Protein AF-A0A3N5RI96-F1 (afdb_monomer_lite)

Radius of gyration: 22.6 Å; chains: 1; bounding box: 67×61×50 Å

Secondary structure (DSSP, 8-state):
---PPP---TTTSSEEEEE--TTSSHHHHHHHHHHHHHTT--TTTEEEEEE--SSSSSSGGGTT-TTB--BTTTBSSSEE-STTHHHHHHHHHHHHHHHHHHHHHHTT-SSHHHHHHTS-GGGPPPEEEEEES-HHHHHHH-HHHHHHHHHHHHHHHHHHGGGTEEEEEEES--STTTS-HHHHHH--EEEEE-BSSHHHHHHHHSSSTTBT--STTEEEEEETTEEEEEEPPP--HHHHHHHHHHHHTT-S-TTTT-SSS--HHHHHHHHHHHSTTEE-HHHHHHHHGGGT--HHHHHHHHHHTTT-EEEETTEEEEEEPPBTTBPEEEEEE-GGGPPPP----------------PPP-PPP---HHHHHHHHHHHHHHHHHHHHHHHTTTT-

Structure (mmCIF, N/CA/C/O backbone):
data_AF-A0A3N5RI96-F1
#
_entry.id   AF-A0A3N5RI96-F1
#
loop_
_atom_site.group_PDB
_atom_site.id
_atom_site.type_symbol
_atom_site.label_atom_id
_atom_site.label_alt_id
_atom_site.label_comp_id
_atom_site.label_asym_id
_atom_site.label_entity_id
_atom_site.label_seq_id
_atom_site.pdbx_PDB_ins_code
_atom_site.Cartn_x
_atom_site.Cartn_y
_atom_site.Cartn_z
_atom_site.occupancy
_atom_site.B_iso_or_equiv
_atom_site.auth_seq_id
_atom_site.auth_comp_id
_atom_site.auth_asym_id
_atom_site.auth_atom_id
_atom_site.pdbx_PDB_model_num
ATOM 1 N N . MET A 1 1 ? -18.961 15.157 -16.547 1.00 39.84 1 MET A N 1
ATOM 2 C CA . MET A 1 1 ? -18.155 13.965 -16.195 1.00 39.84 1 MET A CA 1
ATOM 3 C C . MET A 1 1 ? -18.450 13.692 -14.735 1.00 39.84 1 MET A C 1
ATOM 5 O O . MET A 1 1 ? -17.791 14.256 -13.874 1.00 39.84 1 MET A O 1
ATOM 9 N N . ASN A 1 2 ? -19.489 12.903 -14.476 1.00 47.72 2 ASN A N 1
ATOM 10 C CA . ASN A 1 2 ? -19.982 12.643 -13.127 1.00 47.72 2 ASN A CA 1
ATOM 11 C C . ASN A 1 2 ? -19.219 11.439 -12.583 1.00 47.72 2 ASN A C 1
ATOM 13 O O . ASN A 1 2 ? -19.599 10.305 -12.841 1.00 47.72 2 ASN A O 1
ATOM 17 N N . ALA A 1 3 ? -18.101 11.659 -11.898 1.00 59.47 3 ALA A N 1
ATOM 18 C CA . ALA A 1 3 ? -17.427 10.574 -11.195 1.00 59.47 3 ALA A CA 1
ATOM 19 C C . ALA A 1 3 ? -17.630 10.780 -9.697 1.00 59.47 3 ALA A C 1
ATOM 21 O O . ALA A 1 3 ? -17.015 11.662 -9.094 1.00 59.47 3 ALA A O 1
ATOM 22 N N . ARG A 1 4 ? -18.508 9.966 -9.095 1.00 73.62 4 ARG A N 1
ATOM 23 C CA . ARG A 1 4 ? -18.581 9.845 -7.635 1.00 73.62 4 ARG A CA 1
ATOM 24 C C . ARG A 1 4 ? -17.176 9.474 -7.133 1.00 73.62 4 ARG A C 1
ATOM 26 O O . ARG A 1 4 ? -16.595 8.523 -7.660 1.00 73.62 4 ARG A O 1
ATOM 33 N N . PRO A 1 5 ? -16.601 10.203 -6.161 1.00 79.62 5 PRO A N 1
ATOM 34 C CA . PRO A 1 5 ? -15.268 9.894 -5.664 1.00 79.62 5 PRO A CA 1
ATOM 35 C C . PRO A 1 5 ? -15.257 8.498 -5.042 1.00 79.62 5 PRO A C 1
ATOM 37 O O . PRO A 1 5 ? -16.070 8.178 -4.172 1.00 79.62 5 PRO A O 1
ATOM 40 N N . ILE A 1 6 ? -14.322 7.666 -5.491 1.00 82.88 6 ILE A N 1
ATOM 41 C CA . ILE A 1 6 ? -14.140 6.313 -4.975 1.00 82.88 6 ILE A CA 1
ATOM 42 C C . ILE A 1 6 ? -13.084 6.375 -3.881 1.00 82.88 6 ILE A C 1
ATOM 44 O O . ILE A 1 6 ? -11.931 6.721 -4.125 1.00 82.88 6 ILE A O 1
ATOM 48 N N . PHE A 1 7 ? -13.483 6.020 -2.663 1.00 83.19 7 PHE A N 1
ATOM 49 C CA . PHE A 1 7 ? -12.563 5.855 -1.545 1.00 83.19 7 PHE A CA 1
ATOM 50 C C . PHE A 1 7 ? -12.367 4.367 -1.275 1.00 83.19 7 PHE A C 1
ATOM 52 O O . PHE A 1 7 ? -13.332 3.600 -1.220 1.00 83.19 7 PHE A O 1
ATOM 59 N N . ARG A 1 8 ? -11.113 3.961 -1.078 1.00 84.69 8 ARG A N 1
ATOM 60 C CA . ARG A 1 8 ? -10.748 2.612 -0.644 1.00 84.69 8 ARG A CA 1
ATOM 61 C C . ARG A 1 8 ? -9.781 2.711 0.526 1.00 84.69 8 ARG A C 1
ATOM 63 O O . ARG A 1 8 ? -8.899 3.566 0.550 1.00 84.69 8 ARG A O 1
ATOM 70 N N . SER A 1 9 ? -9.980 1.855 1.523 1.00 83.06 9 SER A N 1
ATOM 71 C CA . SER A 1 9 ? -9.017 1.700 2.609 1.00 83.06 9 SER A CA 1
ATOM 72 C C . SER A 1 9 ? -7.900 0.785 2.133 1.00 83.06 9 SER A C 1
ATOM 74 O O . SER A 1 9 ? -8.180 -0.275 1.589 1.00 83.06 9 SER A O 1
ATOM 76 N N . ILE A 1 10 ? -6.641 1.111 2.422 1.00 84.38 10 ILE A N 1
ATOM 77 C CA . ILE A 1 10 ? -5.535 0.178 2.151 1.00 84.38 10 ILE A CA 1
ATOM 78 C C . ILE A 1 10 ? -5.731 -1.163 2.869 1.00 84.38 10 ILE A C 1
ATOM 80 O O . ILE A 1 10 ? -5.256 -2.187 2.394 1.00 84.38 10 ILE A O 1
ATOM 84 N N . ARG A 1 11 ? -6.496 -1.188 3.967 1.00 79.06 11 ARG A N 1
ATOM 85 C CA . ARG A 1 11 ? -6.796 -2.415 4.710 1.00 79.06 11 ARG A CA 1
ATOM 86 C C . ARG A 1 11 ? -7.736 -3.374 3.972 1.00 79.06 11 ARG A C 1
ATOM 88 O O . ARG A 1 11 ? -7.735 -4.554 4.311 1.00 79.06 11 ARG A O 1
ATOM 95 N N . SER A 1 12 ? -8.551 -2.902 3.018 1.00 71.12 12 SER A N 1
ATOM 96 C CA . SER A 1 12 ? -9.526 -3.762 2.321 1.00 71.12 12 SER A CA 1
ATOM 97 C C . SER A 1 12 ? -8.850 -4.741 1.357 1.00 71.12 12 SER A C 1
ATOM 99 O O . SER A 1 12 ? -9.295 -5.877 1.224 1.00 71.12 12 SER A O 1
ATOM 101 N N . GLY A 1 13 ? -7.726 -4.342 0.762 1.00 74.69 13 GLY A N 1
ATOM 102 C CA . GLY A 1 13 ? -6.793 -5.233 0.079 1.00 74.69 13 GLY A CA 1
ATOM 103 C C . GLY A 1 13 ? -5.393 -4.960 0.612 1.00 74.69 13 GLY A C 1
ATOM 104 O O . GLY A 1 13 ? -4.748 -4.076 0.088 1.00 74.69 13 GLY A O 1
ATOM 105 N N . PRO A 1 14 ? -4.914 -5.622 1.674 1.00 80.75 14 PRO A N 1
ATOM 106 C CA . PRO A 1 14 ? -3.729 -5.194 2.431 1.00 80.75 14 PRO A CA 1
ATOM 107 C C . PRO A 1 14 ? -2.438 -5.087 1.608 1.00 80.75 14 PRO A C 1
ATOM 109 O O . PRO A 1 14 ? -1.488 -4.449 2.070 1.00 80.75 14 PRO A O 1
ATOM 112 N N . HIS A 1 15 ? -2.387 -5.683 0.416 1.00 95.44 15 HIS A N 1
ATOM 113 C CA . HIS A 1 15 ? -1.219 -5.682 -0.451 1.00 95.44 15 HIS A CA 1
ATOM 114 C C . HIS A 1 15 ? -1.617 -5.254 -1.870 1.00 95.44 15 HIS A C 1
ATOM 116 O O . HIS A 1 15 ? -2.403 -5.919 -2.547 1.00 95.44 15 HIS A O 1
ATOM 122 N N . TRP A 1 16 ? -1.075 -4.118 -2.305 1.00 97.25 16 TRP A N 1
ATOM 123 C CA . TRP A 1 16 ? -1.451 -3.431 -3.535 1.00 97.25 16 TRP A CA 1
ATOM 124 C C . TRP A 1 16 ? -0.374 -3.589 -4.608 1.00 97.25 16 TRP A C 1
ATOM 126 O O . TRP A 1 16 ? 0.811 -3.405 -4.330 1.00 97.25 16 TRP A O 1
ATOM 136 N N . LEU A 1 17 ? -0.795 -3.862 -5.842 1.00 97.62 17 LEU A N 1
ATOM 137 C CA . LEU A 1 17 ? 0.019 -3.784 -7.051 1.00 97.62 17 LEU A CA 1
ATOM 138 C C . LEU A 1 17 ? -0.395 -2.562 -7.871 1.00 97.62 17 LEU A C 1
ATOM 140 O O . LEU A 1 17 ? -1.545 -2.468 -8.293 1.00 97.62 17 LEU A O 1
ATOM 144 N N . LEU A 1 18 ? 0.543 -1.672 -8.173 1.00 97.56 18 LEU A N 1
ATOM 145 C CA . LEU A 1 18 ? 0.367 -0.600 -9.151 1.00 97.56 18 LEU A CA 1
ATOM 146 C C . LEU A 1 18 ? 1.238 -0.913 -10.369 1.00 97.56 18 LEU A C 1
ATOM 148 O O . LEU A 1 18 ? 2.465 -0.899 -10.290 1.00 97.56 18 LEU A O 1
ATOM 152 N N . ALA A 1 19 ? 0.626 -1.185 -11.517 1.00 97.00 19 ALA A N 1
ATOM 153 C CA . ALA A 1 19 ? 1.360 -1.628 -12.697 1.00 97.00 19 ALA A CA 1
ATOM 154 C C . ALA A 1 19 ? 0.861 -0.956 -13.977 1.00 97.00 19 ALA A C 1
ATOM 156 O O . ALA A 1 19 ? -0.309 -0.612 -14.097 1.00 97.00 19 ALA A O 1
ATOM 157 N N . GLY A 1 20 ? 1.764 -0.746 -14.931 1.00 94.81 20 GLY A N 1
ATOM 158 C CA . GLY A 1 20 ? 1.470 -0.123 -16.225 1.00 94.81 20 GLY A CA 1
ATOM 159 C C . GLY A 1 20 ? 2.664 0.664 -16.753 1.00 94.81 20 GLY A C 1
ATOM 160 O O . GLY A 1 20 ? 3.610 0.934 -16.007 1.00 94.81 20 GLY A O 1
ATOM 161 N N . THR A 1 21 ? 2.639 1.037 -18.029 1.00 92.12 21 THR A N 1
ATOM 162 C CA . THR A 1 21 ? 3.798 1.640 -18.702 1.00 92.12 21 THR A CA 1
ATOM 163 C C . THR A 1 21 ? 4.130 3.036 -18.167 1.00 92.12 21 THR A C 1
ATOM 165 O O . THR A 1 21 ? 3.309 3.709 -17.530 1.00 92.12 21 THR A O 1
ATOM 168 N N . THR A 1 22 ? 5.350 3.504 -18.438 1.00 91.69 22 THR A N 1
ATOM 169 C CA . THR A 1 22 ? 5.766 4.888 -18.171 1.00 91.69 22 THR A CA 1
ATOM 170 C C . THR A 1 22 ? 4.768 5.878 -18.776 1.00 91.69 22 THR A C 1
ATOM 172 O O . THR A 1 22 ? 4.252 5.661 -19.870 1.00 91.69 22 THR A O 1
ATOM 175 N N . GLY A 1 23 ? 4.456 6.950 -18.044 1.00 89.94 23 GLY A N 1
ATOM 176 C CA . GLY A 1 23 ? 3.477 7.953 -18.476 1.00 89.94 23 GLY A CA 1
ATOM 177 C C . GLY A 1 23 ? 2.007 7.562 -18.276 1.00 89.94 23 GLY A C 1
ATOM 178 O O . GLY A 1 23 ? 1.140 8.399 -18.491 1.00 89.94 23 GLY A O 1
ATOM 179 N N . GLY A 1 24 ? 1.699 6.347 -17.799 1.00 91.44 24 GLY A N 1
ATOM 180 C CA . GLY A 1 24 ? 0.316 5.904 -17.564 1.00 91.44 24 GLY A CA 1
ATOM 181 C C . GLY A 1 24 ? -0.405 6.587 -16.391 1.00 91.44 24 GLY A C 1
ATOM 182 O O . GLY A 1 24 ? -1.624 6.497 -16.299 1.00 91.44 24 GLY A O 1
ATOM 183 N N . GLY A 1 25 ? 0.319 7.292 -15.512 1.00 93.81 25 GLY A N 1
ATOM 184 C CA . GLY A 1 25 ? -0.231 7.955 -14.316 1.00 93.81 25 GLY A CA 1
ATOM 185 C C . GLY A 1 25 ? 0.087 7.261 -12.984 1.00 93.81 25 GLY A C 1
ATOM 186 O O . GLY A 1 25 ? -0.312 7.755 -11.934 1.00 93.81 25 GLY A O 1
ATOM 187 N N . LYS A 1 26 ? 0.863 6.169 -13.013 1.00 93.81 26 LYS A N 1
ATOM 188 C CA . LYS A 1 26 ? 1.236 5.375 -11.831 1.00 93.81 26 LYS A CA 1
ATOM 189 C C . LYS A 1 26 ? 1.895 6.199 -10.716 1.00 93.81 26 LYS A C 1
ATOM 191 O O . LYS A 1 26 ? 1.416 6.161 -9.589 1.00 93.81 26 LYS A O 1
ATOM 196 N N . SER A 1 27 ? 2.941 6.976 -11.023 1.00 92.38 27 SER A N 1
ATOM 197 C CA . SER A 1 27 ? 3.619 7.808 -10.015 1.00 92.38 27 SER A CA 1
ATOM 198 C C . SER A 1 27 ? 2.669 8.831 -9.390 1.00 92.38 27 SER A C 1
ATOM 200 O O . SER A 1 27 ? 2.717 9.070 -8.189 1.00 92.38 27 SER A O 1
ATOM 202 N N . ASN A 1 28 ? 1.772 9.427 -10.183 1.00 94.62 28 ASN A N 1
ATOM 203 C CA . ASN A 1 28 ? 0.772 10.361 -9.667 1.00 94.62 28 ASN A CA 1
ATOM 204 C C . ASN A 1 28 ? -0.154 9.672 -8.655 1.00 94.62 28 ASN A C 1
ATOM 206 O O . ASN A 1 28 ? -0.344 10.198 -7.565 1.00 94.62 28 ASN A O 1
ATOM 210 N N . GLU A 1 29 ? -0.676 8.490 -8.983 1.00 95.81 29 GLU A N 1
ATOM 211 C CA . GLU A 1 29 ? -1.541 7.743 -8.064 1.00 95.81 29 GLU A CA 1
ATOM 212 C C . GLU A 1 29 ? -0.798 7.271 -6.811 1.00 95.81 29 GLU A C 1
ATOM 214 O O . GLU A 1 29 ? -1.324 7.393 -5.708 1.00 95.81 29 GLU A O 1
ATOM 219 N N . LEU A 1 30 ? 0.454 6.818 -6.939 1.00 95.31 30 LEU A N 1
ATOM 220 C CA . LEU A 1 30 ? 1.280 6.494 -5.776 1.00 95.31 30 LEU A CA 1
ATOM 221 C C . LEU A 1 30 ? 1.412 7.709 -4.847 1.00 95.31 30 LEU A C 1
ATOM 223 O O . LEU A 1 30 ? 1.221 7.586 -3.638 1.00 95.31 30 LEU A O 1
ATOM 227 N N . ASN A 1 31 ? 1.662 8.897 -5.408 1.00 93.94 31 ASN A N 1
ATOM 228 C CA . ASN A 1 31 ? 1.693 10.133 -4.633 1.00 93.94 31 ASN A CA 1
ATOM 229 C C . ASN A 1 31 ? 0.330 10.415 -3.977 1.00 93.94 31 ASN A C 1
ATOM 231 O O . ASN A 1 31 ? 0.316 10.698 -2.783 1.00 93.94 31 ASN A O 1
ATOM 235 N N . VAL A 1 32 ? -0.796 10.285 -4.697 1.00 93.56 32 VAL A N 1
ATOM 236 C CA . VAL A 1 32 ? -2.168 10.441 -4.157 1.00 93.56 32 VAL A CA 1
ATOM 237 C C . VAL A 1 32 ? -2.399 9.522 -2.959 1.00 93.56 32 VAL A C 1
ATOM 239 O O . VAL A 1 32 ? -2.870 9.981 -1.915 1.00 93.56 32 VAL A O 1
ATOM 242 N N . MET A 1 33 ? -2.042 8.242 -3.074 1.00 94.94 33 MET A N 1
ATOM 243 C CA . MET A 1 33 ? -2.158 7.277 -1.983 1.00 94.94 33 MET A CA 1
ATOM 244 C C . MET A 1 33 ? -1.303 7.707 -0.787 1.00 94.94 33 MET A C 1
ATOM 246 O O . MET A 1 33 ? -1.814 7.819 0.328 1.00 94.94 33 MET A O 1
ATOM 250 N N . LEU A 1 34 ? -0.020 8.011 -1.010 1.00 94.50 34 LEU A N 1
ATOM 251 C CA . LEU A 1 34 ? 0.914 8.390 0.051 1.00 94.50 34 LEU A CA 1
ATOM 252 C C . LEU A 1 34 ? 0.492 9.677 0.763 1.00 94.50 34 LEU A C 1
ATOM 254 O O . LEU A 1 34 ? 0.420 9.691 1.989 1.00 94.50 34 LEU A O 1
ATOM 258 N N . VAL A 1 35 ? 0.165 10.748 0.034 1.00 91.12 35 VAL A N 1
ATOM 259 C CA . VAL A 1 35 ? -0.268 12.004 0.666 1.00 91.12 35 VAL A CA 1
ATOM 260 C C . VAL A 1 35 ? -1.612 11.867 1.372 1.00 91.12 35 VAL A C 1
ATOM 262 O O . VAL A 1 35 ? -1.774 12.442 2.443 1.00 91.12 35 VAL A O 1
ATOM 265 N N . THR A 1 36 ? -2.538 11.054 0.853 1.00 90.56 36 THR A N 1
ATOM 266 C CA . THR A 1 36 ? -3.805 10.763 1.544 1.00 90.56 36 THR A CA 1
ATOM 267 C C . THR A 1 36 ? -3.559 10.054 2.872 1.00 90.56 36 THR A C 1
ATOM 269 O O . THR A 1 36 ? -4.185 10.394 3.873 1.00 90.56 36 THR A O 1
ATOM 272 N N . LEU A 1 37 ? -2.638 9.088 2.913 1.00 92.25 37 LEU A N 1
ATOM 273 C CA . LEU A 1 37 ? -2.276 8.405 4.155 1.00 92.25 37 LEU A CA 1
ATOM 274 C C . LEU A 1 37 ? -1.581 9.344 5.133 1.00 92.25 37 LEU A C 1
ATOM 276 O O . LEU A 1 37 ? -1.938 9.378 6.307 1.00 92.25 37 LEU A O 1
ATOM 280 N N . LEU A 1 38 ? -0.609 10.114 4.653 1.00 91.25 38 LEU A N 1
ATOM 281 C CA . LEU A 1 38 ? 0.148 11.037 5.484 1.00 91.25 38 LEU A CA 1
ATOM 282 C C . LEU A 1 38 ? -0.750 12.123 6.077 1.00 91.25 38 LEU A C 1
ATOM 284 O O . LEU A 1 38 ? -0.661 12.384 7.268 1.00 91.25 38 LEU A O 1
ATOM 288 N N . ALA A 1 39 ? -1.672 12.685 5.296 1.00 84.38 39 ALA A N 1
ATOM 289 C CA . ALA A 1 39 ? -2.603 13.717 5.751 1.00 84.38 39 ALA A CA 1
ATOM 290 C C . ALA A 1 39 ? -3.684 13.220 6.728 1.00 84.38 39 ALA A C 1
ATOM 292 O O . ALA A 1 39 ? -4.474 14.033 7.203 1.00 84.38 39 ALA A O 1
ATOM 293 N N . ARG A 1 40 ? -3.768 11.906 6.980 1.00 84.38 40 ARG A N 1
ATOM 294 C CA . ARG A 1 40 ? -4.842 11.278 7.770 1.00 84.38 40 ARG A CA 1
ATOM 295 C C . ARG A 1 40 ? -4.355 10.378 8.899 1.00 84.38 40 ARG A C 1
ATOM 297 O O . ARG A 1 40 ? -5.180 9.775 9.577 1.00 84.38 40 ARG A O 1
ATOM 304 N N . ASN A 1 41 ? -3.046 10.203 9.046 1.00 87.25 41 ASN A N 1
ATOM 305 C CA . ASN A 1 41 ? -2.477 9.307 10.043 1.00 87.25 41 ASN A CA 1
ATOM 306 C C . ASN A 1 41 ? -1.296 9.987 10.713 1.00 87.25 41 ASN A C 1
ATOM 308 O O . ASN A 1 41 ? -0.439 10.573 10.050 1.00 87.25 41 ASN A O 1
ATOM 312 N N . LYS A 1 42 ? -1.200 9.852 12.031 1.00 87.56 42 LYS A N 1
ATOM 313 C CA . LYS A 1 42 ? -0.023 10.282 12.788 1.00 87.56 42 LYS A CA 1
ATOM 314 C C . LYS A 1 42 ? 1.108 9.251 12.650 1.00 87.56 42 LYS A C 1
ATOM 316 O O . LYS A 1 42 ? 0.839 8.068 12.437 1.00 87.56 42 LYS A O 1
ATOM 321 N N . PRO A 1 43 ? 2.376 9.631 12.889 1.00 89.75 43 PRO A N 1
ATOM 322 C CA . PRO A 1 43 ? 3.492 8.677 12.957 1.00 89.75 43 PRO A CA 1
ATOM 323 C C . PRO A 1 43 ? 3.325 7.572 14.016 1.00 89.75 43 PRO A C 1
ATOM 325 O O . PRO A 1 43 ? 3.956 6.518 13.939 1.00 89.75 43 PRO A O 1
ATOM 328 N N . SER A 1 44 ? 2.493 7.811 15.036 1.00 87.19 44 SER A N 1
ATOM 329 C CA . SER A 1 44 ? 2.116 6.818 16.051 1.00 87.19 44 SER A CA 1
ATOM 330 C C . SER A 1 44 ? 1.100 5.786 15.550 1.00 87.19 44 SER A C 1
ATOM 332 O O . SER A 1 44 ? 0.875 4.784 16.217 1.00 87.19 44 SER A O 1
ATOM 334 N N . GLU A 1 45 ? 0.468 6.034 14.405 1.00 89.44 45 GLU A N 1
ATOM 335 C CA . GLU A 1 45 ? -0.575 5.190 13.813 1.00 89.44 45 GLU A CA 1
ATOM 336 C C . GLU A 1 45 ? -0.080 4.502 12.542 1.00 89.44 45 GLU A C 1
ATOM 338 O O . GLU A 1 45 ? -0.464 3.364 12.282 1.00 89.44 45 GLU A O 1
ATOM 343 N N . LEU A 1 46 ? 0.803 5.161 11.786 1.00 94.00 46 LEU A N 1
ATOM 344 C CA . LEU A 1 46 ? 1.355 4.664 10.533 1.00 94.00 46 LEU A CA 1
ATOM 345 C C . LEU A 1 46 ? 2.863 4.911 10.456 1.00 94.00 46 LEU A C 1
ATOM 347 O O . LEU A 1 46 ? 3.333 6.045 10.566 1.00 94.00 46 LEU A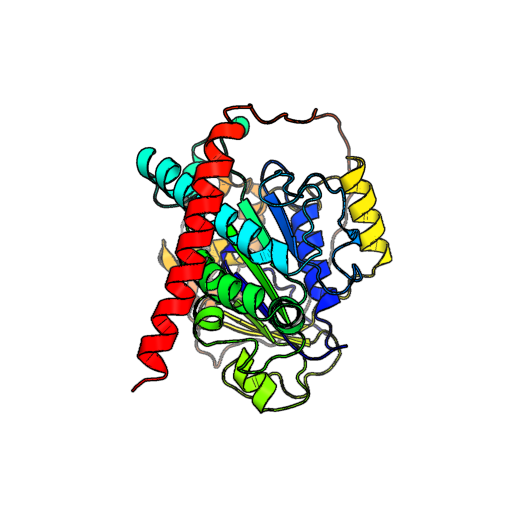 O 1
ATOM 351 N N . ARG A 1 47 ? 3.607 3.835 10.198 1.00 96.44 47 ARG A N 1
ATOM 352 C CA . ARG A 1 47 ? 5.025 3.849 9.844 1.00 96.44 47 ARG A CA 1
ATOM 353 C C . ARG A 1 47 ? 5.236 3.358 8.421 1.00 96.44 47 ARG A C 1
ATOM 355 O O . ARG A 1 47 ? 4.460 2.544 7.928 1.00 96.44 47 ARG A O 1
ATOM 362 N N . MET A 1 48 ? 6.281 3.853 7.765 1.00 97.56 48 MET A N 1
ATOM 363 C CA . MET A 1 48 ? 6.581 3.543 6.368 1.00 97.56 48 MET A CA 1
ATOM 364 C C . MET A 1 48 ? 8.036 3.114 6.180 1.00 97.56 48 MET A C 1
ATOM 366 O O . MET A 1 48 ? 8.937 3.704 6.771 1.00 97.56 48 MET A O 1
ATOM 370 N N . VAL A 1 49 ? 8.256 2.131 5.312 1.00 97.50 49 VAL A N 1
ATOM 371 C CA . VAL A 1 49 ? 9.567 1.796 4.738 1.00 97.50 49 VAL A CA 1
ATOM 372 C C . VAL A 1 49 ? 9.448 1.945 3.230 1.00 97.50 49 VAL A C 1
ATOM 374 O O . VAL A 1 49 ? 8.532 1.390 2.628 1.00 97.50 49 VAL A O 1
ATOM 377 N N . MET A 1 50 ? 10.351 2.703 2.621 1.00 97.12 50 MET A N 1
ATOM 378 C CA . MET A 1 50 ? 10.341 2.983 1.187 1.00 97.12 50 MET A CA 1
ATOM 379 C C . MET A 1 50 ? 11.552 2.342 0.513 1.00 97.12 50 MET A C 1
ATOM 381 O O . MET A 1 50 ? 12.648 2.381 1.056 1.00 97.12 50 MET A O 1
ATOM 385 N N . ILE A 1 51 ? 11.366 1.776 -0.674 1.00 96.06 51 ILE A N 1
ATOM 386 C CA . ILE A 1 51 ? 12.421 1.198 -1.510 1.00 96.06 51 ILE A CA 1
ATOM 387 C C . ILE A 1 51 ? 12.442 1.976 -2.827 1.00 96.06 51 ILE A C 1
ATOM 389 O O . ILE A 1 51 ? 11.508 1.876 -3.628 1.00 96.06 51 ILE A O 1
ATOM 393 N N . ASP A 1 52 ? 13.507 2.753 -3.030 1.00 93.75 52 ASP A N 1
ATOM 394 C CA . ASP A 1 52 ? 13.734 3.616 -4.193 1.00 93.75 52 ASP A CA 1
ATOM 395 C C . ASP A 1 52 ? 15.113 3.334 -4.784 1.00 93.75 52 ASP A C 1
ATOM 397 O O . ASP A 1 52 ? 16.124 3.931 -4.414 1.00 93.75 52 ASP A O 1
ATOM 401 N N . LEU A 1 53 ? 15.142 2.383 -5.711 1.00 89.69 53 LEU A N 1
ATOM 402 C CA . LEU A 1 53 ? 16.365 1.945 -6.375 1.00 89.69 53 LEU A CA 1
ATOM 403 C C . LEU A 1 53 ? 16.625 2.692 -7.692 1.00 89.69 53 LEU A C 1
ATOM 405 O O . LEU A 1 53 ? 17.618 2.431 -8.365 1.00 89.69 53 LEU A O 1
ATOM 409 N N . LYS A 1 54 ? 15.747 3.630 -8.080 1.00 80.31 54 LYS A N 1
ATOM 410 C CA . LYS A 1 54 ? 15.849 4.408 -9.328 1.00 80.31 54 LYS A CA 1
ATOM 411 C C . LYS A 1 54 ? 16.522 5.768 -9.120 1.00 80.31 54 LYS A C 1
ATOM 413 O O . LYS A 1 54 ? 16.215 6.736 -9.813 1.00 80.31 54 LYS A O 1
ATOM 418 N N . GLY A 1 55 ? 17.449 5.853 -8.168 1.00 64.00 55 GLY A N 1
ATOM 419 C CA . GLY A 1 55 ? 18.243 7.061 -7.945 1.00 64.00 55 GLY A CA 1
ATOM 420 C C . GLY A 1 55 ? 17.470 8.229 -7.326 1.00 64.00 55 GLY A C 1
ATOM 421 O O . GLY A 1 55 ? 17.919 9.366 -7.443 1.00 64.00 55 GLY A O 1
ATOM 422 N N . GLY A 1 56 ? 16.339 7.978 -6.654 1.00 66.19 56 GLY A N 1
ATOM 423 C CA . GLY A 1 56 ? 15.680 8.997 -5.840 1.00 66.19 56 GLY A CA 1
ATOM 424 C C . GLY A 1 56 ? 14.768 9.947 -6.613 1.00 66.19 56 GLY A C 1
ATOM 425 O O . GLY A 1 56 ? 14.731 11.131 -6.287 1.00 66.19 56 GLY A O 1
ATOM 426 N N . LEU A 1 57 ? 14.058 9.491 -7.645 1.00 71.81 57 LEU A N 1
ATOM 427 C CA . LEU A 1 57 ? 13.204 10.373 -8.456 1.00 71.81 57 LEU A CA 1
ATOM 428 C C . LEU A 1 57 ? 11.769 10.517 -7.930 1.00 71.81 57 LEU A C 1
ATOM 430 O O . LEU A 1 57 ? 11.128 11.529 -8.212 1.00 71.81 57 LEU A O 1
ATOM 434 N N . GLU A 1 58 ? 11.261 9.540 -7.175 1.00 80.94 58 GLU A N 1
ATOM 435 C CA . GLU A 1 58 ? 9.860 9.536 -6.728 1.00 80.94 58 GLU A CA 1
ATOM 436 C C . GLU A 1 58 ? 9.744 9.523 -5.199 1.00 80.94 58 GLU A C 1
ATOM 438 O O . GLU A 1 58 ? 9.106 10.409 -4.626 1.00 80.94 58 GLU A O 1
ATOM 443 N N . LEU A 1 59 ? 10.389 8.578 -4.502 1.00 91.44 59 LEU A N 1
ATOM 444 C CA . LEU A 1 59 ? 10.207 8.439 -3.050 1.00 91.44 59 LEU A CA 1
ATOM 445 C C . LEU A 1 59 ? 11.173 9.308 -2.232 1.00 91.44 59 LEU A C 1
ATOM 447 O O . LEU A 1 59 ? 10.878 9.627 -1.080 1.00 91.44 59 LEU A O 1
ATOM 451 N N . SER A 1 60 ? 12.284 9.765 -2.815 1.00 90.75 60 SER A N 1
ATOM 452 C CA . SER A 1 60 ? 13.243 10.661 -2.140 1.00 90.75 60 SER A CA 1
ATOM 453 C C . SER A 1 60 ? 12.610 11.945 -1.588 1.00 90.75 60 SER A C 1
ATOM 455 O O . SER A 1 60 ? 13.047 12.461 -0.559 1.00 90.75 60 SER A O 1
ATOM 457 N N . HIS A 1 61 ? 11.537 12.438 -2.214 1.00 91.31 61 HIS A N 1
ATOM 458 C CA . HIS A 1 61 ? 10.805 13.623 -1.767 1.00 91.31 61 HIS A CA 1
ATOM 459 C C . HIS A 1 61 ? 10.285 13.474 -0.327 1.00 91.31 61 HIS A C 1
ATOM 461 O O . HIS A 1 61 ? 10.259 14.439 0.446 1.00 91.31 61 HIS A O 1
ATOM 467 N N . TYR A 1 62 ? 9.955 12.246 0.072 1.00 94.12 62 TYR A N 1
ATOM 468 C CA . TYR A 1 62 ? 9.453 11.909 1.399 1.00 94.12 62 TYR A CA 1
ATOM 469 C C . TYR A 1 62 ? 10.559 11.791 2.460 1.00 94.12 62 TYR A C 1
ATOM 471 O O . TYR A 1 62 ? 10.247 11.684 3.643 1.00 94.12 62 TYR A O 1
ATOM 479 N N . ALA A 1 63 ? 11.844 11.866 2.095 1.00 93.06 63 ALA A N 1
ATOM 480 C CA . ALA A 1 63 ? 12.958 11.720 3.034 1.00 93.06 63 ALA A CA 1
ATOM 481 C C . ALA A 1 63 ? 12.855 12.689 4.222 1.00 93.06 63 ALA A C 1
ATOM 483 O O . ALA A 1 63 ? 12.785 13.902 4.035 1.00 93.06 63 ALA A O 1
ATOM 484 N N . GLY A 1 64 ? 12.870 12.163 5.447 1.00 91.44 64 GLY A N 1
ATOM 485 C CA . GLY A 1 64 ? 12.813 12.955 6.680 1.00 91.44 64 GLY A CA 1
ATOM 486 C C . GLY A 1 64 ? 11.411 13.229 7.232 1.00 91.44 64 GLY A C 1
ATOM 487 O O . GLY A 1 64 ? 11.304 13.908 8.249 1.00 91.44 64 GLY A O 1
ATOM 488 N N . ILE A 1 65 ? 10.332 12.718 6.621 1.00 94.75 65 ILE A N 1
ATOM 489 C CA . ILE A 1 65 ? 9.021 12.729 7.296 1.00 94.75 65 ILE A CA 1
ATOM 490 C C . ILE A 1 65 ? 9.062 11.839 8.558 1.00 94.75 65 ILE A C 1
ATOM 492 O O . ILE A 1 65 ? 9.696 10.781 8.541 1.00 94.75 65 ILE A O 1
ATOM 496 N N . PRO A 1 66 ? 8.347 12.197 9.639 1.00 94.12 66 PRO A N 1
ATOM 497 C CA . PRO A 1 66 ? 8.368 11.450 10.898 1.00 94.12 66 PRO A CA 1
ATOM 498 C C . PRO A 1 66 ? 7.723 10.057 10.808 1.00 94.12 66 PRO A C 1
ATOM 500 O O . PRO A 1 66 ? 7.934 9.222 11.688 1.00 94.12 66 PRO A O 1
ATOM 503 N N . HIS A 1 67 ? 6.941 9.784 9.759 1.00 95.31 67 HIS A N 1
ATOM 504 C CA . HIS A 1 67 ? 6.331 8.475 9.499 1.00 95.31 67 HIS A CA 1
ATOM 505 C C . HIS A 1 67 ? 7.337 7.423 9.037 1.00 95.31 67 HIS A C 1
ATOM 507 O O . HIS A 1 67 ? 7.053 6.232 9.141 1.00 95.31 67 HIS A O 1
ATOM 513 N N . LEU A 1 68 ? 8.507 7.819 8.539 1.00 96.75 68 LEU A N 1
ATOM 514 C CA . LEU A 1 68 ? 9.521 6.863 8.115 1.00 96.75 68 LEU A CA 1
ATOM 515 C C . LEU A 1 68 ? 10.024 6.035 9.306 1.00 96.75 68 LEU A C 1
ATOM 517 O O . LEU A 1 68 ? 10.248 6.547 10.408 1.00 96.75 68 LEU A O 1
ATOM 521 N N . LEU A 1 69 ? 10.148 4.726 9.097 1.00 95.31 69 LEU A N 1
ATOM 522 C CA . LEU A 1 69 ? 10.735 3.810 10.064 1.00 95.31 69 LEU A CA 1
ATOM 523 C C . LEU A 1 69 ? 12.256 3.933 9.986 1.00 95.31 69 LEU A C 1
ATOM 525 O O . LEU A 1 69 ? 12.864 3.548 8.991 1.00 95.31 69 LEU A O 1
ATOM 529 N N . ILE A 1 70 ? 12.856 4.459 11.050 1.00 92.00 70 ILE A N 1
ATOM 530 C CA . ILE A 1 70 ? 14.306 4.547 11.202 1.00 92.00 70 ILE A CA 1
ATOM 531 C C . ILE A 1 70 ? 14.726 3.459 12.184 1.00 92.00 70 ILE A C 1
ATOM 533 O O . ILE A 1 70 ? 14.386 3.520 13.364 1.00 92.00 70 ILE A O 1
ATOM 537 N N . ASP A 1 71 ? 15.441 2.459 11.681 1.00 89.81 71 ASP A N 1
ATOM 538 C CA . ASP A 1 71 ? 15.995 1.355 12.465 1.00 89.81 71 ASP A CA 1
ATOM 539 C C . ASP A 1 71 ? 17.291 0.901 11.791 1.00 89.81 71 ASP A C 1
ATOM 541 O O . ASP A 1 71 ? 17.312 0.640 10.589 1.00 89.81 71 ASP A O 1
ATOM 545 N N . ASP A 1 72 ? 18.376 0.777 12.552 1.00 84.56 72 ASP A N 1
ATOM 546 C CA . ASP A 1 72 ? 19.687 0.350 12.043 1.00 84.56 72 ASP A CA 1
ATOM 547 C C . ASP A 1 72 ? 19.673 -1.008 11.325 1.00 84.56 72 ASP A C 1
ATOM 549 O O . ASP A 1 72 ? 20.602 -1.320 10.582 1.00 84.56 72 ASP A O 1
ATOM 553 N N . ASN A 1 73 ? 18.669 -1.842 11.592 1.00 81.88 73 ASN A N 1
ATOM 554 C CA . ASN A 1 73 ? 18.505 -3.158 10.985 1.00 81.88 73 ASN A CA 1
ATOM 555 C C . ASN A 1 73 ? 17.562 -3.142 9.770 1.00 81.88 73 ASN A C 1
ATOM 557 O O . ASN A 1 73 ? 17.392 -4.184 9.144 1.00 81.88 73 ASN A O 1
ATOM 561 N N . VAL A 1 74 ? 16.935 -2.001 9.466 1.00 85.81 74 VAL A N 1
ATOM 562 C CA . VAL A 1 74 ? 16.052 -1.824 8.304 1.00 85.81 74 VAL A CA 1
ATOM 563 C C . VAL A 1 74 ? 16.648 -0.776 7.371 1.00 85.81 74 VAL A C 1
ATOM 565 O O . VAL A 1 74 ? 17.001 -1.073 6.237 1.00 85.81 74 VAL A O 1
ATOM 568 N N . THR A 1 75 ? 16.765 0.463 7.847 1.00 87.44 75 THR A N 1
ATOM 569 C CA . THR A 1 75 ? 17.367 1.597 7.141 1.00 87.44 75 THR A CA 1
ATOM 570 C C . THR A 1 75 ? 17.548 2.767 8.107 1.00 87.44 75 THR A C 1
ATOM 572 O O . THR A 1 75 ? 16.703 3.052 8.959 1.00 87.44 75 THR A O 1
ATOM 575 N N . LYS A 1 76 ? 18.649 3.502 7.934 1.00 88.25 76 LYS A N 1
ATOM 576 C CA . LYS A 1 76 ? 18.962 4.701 8.726 1.00 88.25 76 LYS A CA 1
ATOM 577 C C . LYS A 1 76 ? 18.093 5.909 8.379 1.00 88.25 76 LYS A C 1
ATOM 579 O O . LYS A 1 76 ? 18.057 6.868 9.141 1.00 88.25 76 LYS A O 1
ATOM 584 N N . THR A 1 77 ? 17.438 5.895 7.222 1.00 89.56 77 THR A N 1
ATOM 585 C CA . THR A 1 77 ? 16.692 7.050 6.698 1.00 89.56 77 THR A CA 1
ATOM 586 C C . THR A 1 77 ? 15.215 6.750 6.472 1.00 89.56 77 THR A C 1
ATOM 588 O O . THR A 1 77 ? 14.454 7.671 6.191 1.00 89.56 77 THR A O 1
ATOM 591 N N . GLY A 1 78 ? 14.802 5.481 6.558 1.00 90.81 78 GLY A N 1
ATOM 592 C CA . GLY A 1 78 ? 13.474 5.026 6.136 1.00 90.81 78 GLY A CA 1
ATOM 593 C C . GLY A 1 78 ? 13.338 4.750 4.641 1.00 90.81 78 GLY A C 1
ATOM 594 O O . GLY A 1 78 ? 12.323 4.193 4.224 1.00 90.81 78 GLY A O 1
ATOM 595 N N . ILE A 1 79 ? 14.358 5.097 3.848 1.00 95.38 79 ILE A N 1
ATOM 596 C CA . ILE A 1 79 ? 14.407 4.859 2.406 1.00 95.38 79 ILE A CA 1
ATOM 597 C C . ILE A 1 79 ? 15.600 3.954 2.101 1.00 95.38 79 ILE A C 1
ATOM 599 O O . ILE A 1 79 ? 16.731 4.236 2.494 1.00 95.38 79 ILE A O 1
ATOM 603 N N . ILE A 1 80 ? 15.340 2.848 1.421 1.00 95.25 80 ILE A N 1
ATOM 604 C CA . ILE A 1 80 ? 16.334 1.890 0.952 1.00 95.25 80 ILE A CA 1
ATOM 605 C C . ILE A 1 80 ? 16.667 2.255 -0.489 1.00 95.25 80 ILE A C 1
ATOM 607 O O . ILE A 1 80 ? 15.787 2.253 -1.348 1.00 95.25 80 ILE A O 1
ATOM 611 N N . THR A 1 81 ? 17.931 2.588 -0.737 1.00 93.94 81 THR A N 1
ATOM 612 C CA . THR A 1 81 ? 18.409 3.069 -2.043 1.00 93.94 81 THR A CA 1
ATOM 613 C C . THR A 1 81 ? 19.370 2.112 -2.733 1.00 93.94 81 THR A C 1
ATOM 615 O O . THR A 1 81 ? 19.769 2.361 -3.869 1.00 93.94 81 THR A O 1
ATOM 618 N N . ARG A 1 82 ? 19.743 1.019 -2.063 1.00 93.00 82 ARG A N 1
ATOM 619 C CA . ARG A 1 82 ? 20.659 0.010 -2.584 1.00 93.00 82 ARG A CA 1
ATOM 620 C C . ARG A 1 82 ? 19.960 -1.348 -2.646 1.00 93.00 82 ARG A C 1
ATOM 622 O O . ARG A 1 82 ? 19.293 -1.711 -1.672 1.00 93.00 82 ARG A O 1
ATOM 629 N N . PRO A 1 83 ? 20.053 -2.076 -3.769 1.00 94.38 83 PRO A N 1
ATOM 630 C CA . PRO A 1 83 ? 19.332 -3.332 -3.950 1.00 94.38 83 PRO A CA 1
ATOM 631 C C . PRO A 1 83 ? 19.752 -4.404 -2.933 1.00 94.38 83 PRO A C 1
ATOM 633 O O . PRO A 1 83 ? 18.891 -5.125 -2.434 1.00 94.38 83 PRO A O 1
ATOM 636 N N . GLU A 1 84 ? 21.027 -4.453 -2.543 1.00 93.94 84 GLU A N 1
ATOM 637 C CA . GLU A 1 84 ? 21.571 -5.423 -1.585 1.00 93.94 84 GLU A CA 1
ATOM 638 C C . GLU A 1 84 ? 21.010 -5.269 -0.157 1.00 93.94 84 GLU A C 1
ATOM 640 O O . GLU A 1 84 ? 21.008 -6.219 0.628 1.00 93.94 84 GLU A O 1
ATOM 645 N N . ASP A 1 85 ? 20.482 -4.090 0.188 1.00 95.00 85 ASP A N 1
ATOM 646 C CA . ASP A 1 85 ? 19.877 -3.830 1.498 1.00 95.00 85 ASP A CA 1
ATOM 647 C C . ASP A 1 85 ? 18.412 -4.310 1.570 1.00 95.00 85 ASP A C 1
ATOM 649 O O . ASP A 1 85 ? 17.869 -4.493 2.666 1.00 95.00 85 ASP A O 1
ATOM 653 N N . VAL A 1 86 ? 17.759 -4.536 0.421 1.00 96.38 86 VAL A N 1
ATOM 654 C CA . VAL A 1 86 ? 16.332 -4.893 0.350 1.00 96.38 86 VAL A CA 1
ATOM 655 C C . VAL A 1 86 ? 16.027 -6.216 1.068 1.00 96.38 86 VAL A C 1
ATOM 657 O O . VAL A 1 86 ? 15.152 -6.199 1.940 1.00 96.38 86 VAL A O 1
ATOM 660 N N . PRO A 1 87 ? 16.736 -7.339 0.816 1.00 96.38 87 PRO A N 1
ATOM 661 C CA . PRO A 1 87 ? 16.468 -8.595 1.521 1.00 96.38 87 PRO A CA 1
ATOM 662 C C . PRO A 1 87 ? 16.605 -8.458 3.040 1.00 96.38 87 PRO A C 1
ATOM 664 O O . PRO A 1 87 ? 15.769 -8.955 3.793 1.00 96.38 87 PRO A O 1
ATOM 667 N N . THR A 1 88 ? 17.622 -7.721 3.498 1.00 95.44 88 THR A N 1
ATOM 668 C CA . THR A 1 88 ? 17.878 -7.509 4.930 1.00 95.44 88 THR A CA 1
ATOM 669 C C . THR A 1 88 ? 16.716 -6.785 5.603 1.00 95.44 88 THR A C 1
ATOM 671 O O . THR A 1 88 ? 16.236 -7.215 6.656 1.00 95.44 88 THR A O 1
ATOM 674 N N . ALA A 1 89 ? 16.222 -5.718 4.976 1.00 96.38 89 ALA A N 1
ATOM 675 C CA . ALA A 1 89 ? 15.077 -4.976 5.480 1.00 96.38 89 ALA A CA 1
ATOM 676 C C . ALA A 1 89 ? 13.797 -5.823 5.487 1.00 96.38 89 ALA A C 1
ATOM 678 O O . ALA A 1 89 ? 13.084 -5.848 6.490 1.00 96.38 89 ALA A O 1
ATOM 679 N N . LEU A 1 90 ? 13.513 -6.551 4.403 1.00 96.94 90 LEU A N 1
ATOM 680 C CA . LEU A 1 90 ? 12.326 -7.404 4.316 1.00 96.94 90 LEU A CA 1
ATOM 681 C C . LEU A 1 90 ? 12.338 -8.519 5.353 1.00 96.94 90 LEU A C 1
ATOM 683 O O . LEU A 1 90 ? 11.326 -8.751 6.010 1.00 96.94 90 LEU A O 1
ATOM 687 N N . PHE A 1 91 ? 13.490 -9.148 5.568 1.00 96.25 91 PHE A N 1
ATOM 688 C CA . PHE A 1 91 ? 13.655 -10.156 6.605 1.00 96.25 91 PHE A CA 1
ATOM 689 C C . PHE A 1 91 ? 13.356 -9.591 7.997 1.00 96.25 91 PHE A C 1
ATOM 691 O O . PHE A 1 91 ? 12.634 -10.208 8.781 1.00 96.25 91 PHE A O 1
ATOM 698 N N . TRP A 1 92 ? 13.845 -8.386 8.312 1.00 96.62 92 TRP A N 1
ATOM 699 C CA . TRP A 1 92 ? 13.498 -7.729 9.573 1.00 96.62 92 TRP A CA 1
ATOM 700 C C . TRP A 1 92 ? 11.988 -7.499 9.697 1.00 96.62 92 TRP A C 1
ATOM 702 O O . TRP A 1 92 ? 11.415 -7.749 10.757 1.00 96.62 92 TRP A O 1
ATOM 712 N N . ILE A 1 93 ? 11.333 -7.067 8.617 1.00 97.06 93 ILE A N 1
ATOM 713 C CA . ILE A 1 93 ? 9.889 -6.800 8.607 1.00 97.06 93 ILE A CA 1
ATOM 714 C C . ILE A 1 93 ? 9.089 -8.095 8.794 1.00 97.06 93 ILE A C 1
ATOM 716 O O . ILE A 1 93 ? 8.101 -8.094 9.529 1.00 97.06 93 ILE A O 1
ATOM 720 N N . VAL A 1 94 ? 9.537 -9.212 8.218 1.00 96.69 94 VAL A N 1
ATOM 721 C CA . VAL A 1 94 ? 8.971 -10.545 8.482 1.00 96.69 94 VAL A CA 1
ATOM 722 C C . VAL A 1 94 ? 9.112 -10.904 9.965 1.00 96.69 94 VAL A C 1
ATOM 724 O O . VAL A 1 94 ? 8.131 -11.280 10.606 1.00 96.69 94 VAL A O 1
ATOM 727 N N . GLN A 1 95 ? 10.286 -10.697 10.569 1.00 96.19 95 GLN A N 1
ATOM 728 C CA . GLN A 1 95 ? 10.468 -10.939 12.005 1.00 96.19 95 GLN A CA 1
ATOM 729 C C . GLN A 1 95 ? 9.592 -10.028 12.881 1.00 96.19 95 GLN A C 1
ATOM 731 O O . GLN A 1 95 ? 9.123 -10.449 13.945 1.00 96.19 95 GLN A O 1
ATOM 736 N N . GLU A 1 96 ? 9.353 -8.789 12.453 1.00 96.25 96 GLU A N 1
ATOM 737 C CA . GLU A 1 96 ? 8.416 -7.881 13.109 1.00 96.25 96 GLU A CA 1
ATOM 738 C C . GLU A 1 96 ? 6.969 -8.379 12.980 1.00 96.25 96 GLU A C 1
ATOM 740 O O . GLU A 1 96 ? 6.224 -8.338 13.962 1.00 96.25 96 GLU A O 1
ATOM 745 N N . ALA A 1 97 ? 6.585 -8.937 11.827 1.00 96.50 97 ALA A N 1
ATOM 746 C CA . ALA A 1 97 ? 5.292 -9.591 11.637 1.00 96.50 97 ALA A CA 1
ATOM 747 C C . ALA A 1 97 ? 5.088 -10.725 12.657 1.00 96.50 97 ALA A C 1
ATOM 749 O O . ALA A 1 97 ? 4.077 -10.762 13.362 1.00 96.50 97 ALA A O 1
ATOM 750 N N . GLU A 1 98 ? 6.084 -11.599 12.819 1.00 96.50 98 GLU A N 1
ATOM 751 C CA . GLU A 1 98 ? 6.051 -12.693 13.799 1.00 96.50 98 GLU A CA 1
ATOM 752 C C . GLU A 1 98 ? 5.982 -12.192 15.246 1.00 96.50 98 GLU A C 1
ATOM 754 O O . GLU A 1 98 ? 5.301 -12.775 16.096 1.00 96.50 98 GLU A O 1
ATOM 759 N N . ARG A 1 99 ? 6.704 -11.111 15.566 1.00 96.88 99 ARG A N 1
ATOM 760 C CA . ARG A 1 99 ? 6.667 -10.501 16.901 1.00 96.88 99 ARG A CA 1
ATOM 761 C C . ARG A 1 99 ? 5.278 -9.949 17.210 1.00 96.88 99 ARG A C 1
ATOM 763 O O . ARG A 1 99 ? 4.753 -10.210 18.293 1.00 96.88 99 ARG A O 1
ATOM 770 N N . ARG A 1 100 ? 4.673 -9.222 16.267 1.00 97.12 100 ARG A N 1
ATOM 771 C CA . ARG A 1 100 ? 3.312 -8.686 16.401 1.00 97.12 100 ARG A CA 1
ATOM 772 C C . ARG A 1 100 ? 2.292 -9.801 16.558 1.00 97.12 100 ARG A C 1
ATOM 774 O O . ARG A 1 100 ? 1.476 -9.726 17.469 1.00 97.12 100 ARG A O 1
ATOM 781 N N . MET A 1 101 ? 2.387 -10.856 15.750 1.00 96.00 101 MET A N 1
ATOM 782 C CA . MET A 1 101 ? 1.501 -12.018 15.843 1.00 96.00 101 MET A CA 1
ATOM 783 C C . MET A 1 101 ? 1.522 -12.634 17.246 1.00 96.00 101 MET A C 1
ATOM 785 O O . MET A 1 101 ? 0.463 -12.879 17.822 1.00 96.00 101 MET A O 1
ATOM 789 N N . ARG A 1 102 ? 2.713 -12.805 17.840 1.00 96.56 102 ARG A N 1
ATOM 790 C CA . ARG A 1 102 ? 2.864 -13.307 19.216 1.00 96.56 102 ARG A CA 1
ATOM 791 C C . ARG A 1 102 ? 2.225 -12.390 20.258 1.00 96.56 102 ARG A C 1
ATOM 793 O O . ARG A 1 102 ? 1.580 -12.889 21.172 1.00 96.56 102 ARG A O 1
ATOM 800 N N . ILE A 1 103 ? 2.393 -11.074 20.133 1.00 95.19 103 ILE A N 1
ATOM 801 C CA . ILE A 1 103 ? 1.818 -10.086 21.066 1.00 95.19 103 ILE A CA 1
ATOM 802 C C . ILE A 1 103 ? 0.292 -10.033 20.962 1.00 95.19 103 ILE A C 1
ATOM 804 O O . ILE A 1 103 ? -0.398 -9.980 21.976 1.00 95.19 103 ILE A O 1
ATOM 808 N N . ILE A 1 104 ? -0.231 -10.039 19.738 1.00 94.06 104 ILE A N 1
ATOM 809 C CA . ILE A 1 104 ? -1.668 -9.978 19.459 1.00 94.06 104 ILE A CA 1
ATOM 810 C C . ILE A 1 104 ? -2.346 -11.252 19.981 1.00 94.06 104 ILE A C 1
ATOM 812 O O . ILE A 1 104 ? -3.304 -11.168 20.751 1.00 94.06 104 ILE A O 1
ATOM 816 N N . SER A 1 105 ? -1.777 -12.419 19.661 1.00 93.31 105 SER A N 1
ATOM 817 C CA . SER A 1 105 ? -2.317 -13.720 20.070 1.00 93.31 105 SER A CA 1
ATOM 818 C C . SER A 1 105 ? -2.233 -13.937 21.582 1.00 93.31 105 SER A C 1
ATOM 820 O O . SER A 1 105 ? -3.197 -14.398 22.186 1.00 93.31 105 SER A O 1
ATOM 822 N N . SER A 1 106 ? -1.119 -13.565 22.231 1.00 94.88 106 SER A N 1
ATOM 823 C CA . SER A 1 106 ? -0.979 -13.697 23.692 1.00 94.88 106 SER A CA 1
ATOM 824 C C . SER A 1 106 ? -1.926 -12.782 24.467 1.00 94.88 106 SER A C 1
ATOM 826 O O . SER A 1 106 ? -2.290 -13.083 25.601 1.00 94.88 106 SER A O 1
ATOM 828 N N . ALA A 1 107 ? -2.364 -11.686 23.845 1.00 92.12 107 ALA A N 1
ATOM 829 C CA . ALA A 1 107 ? -3.388 -10.804 24.380 1.00 92.12 107 ALA A CA 1
ATOM 830 C C . ALA A 1 107 ? -4.828 -11.267 24.062 1.00 92.12 107 ALA A C 1
ATOM 832 O O . ALA A 1 107 ? -5.768 -10.597 24.487 1.00 92.12 107 ALA A O 1
ATOM 833 N N . GLY A 1 108 ? -5.010 -12.389 23.352 1.00 92.19 108 GLY A N 1
ATOM 834 C CA . GLY A 1 108 ? -6.318 -12.978 23.046 1.00 92.19 108 GLY A CA 1
ATOM 835 C C . GLY A 1 108 ? -7.054 -12.343 21.861 1.00 92.19 108 GLY A C 1
ATOM 836 O O . GLY A 1 108 ? -8.281 -12.405 21.814 1.00 92.19 108 GLY A O 1
ATOM 837 N N . TYR A 1 109 ? -6.334 -11.713 20.929 1.00 91.00 109 TYR A N 1
ATOM 838 C CA . TYR A 1 109 ? -6.903 -11.090 19.729 1.00 91.00 109 TYR A CA 1
ATOM 839 C C . TYR A 1 109 ? -6.475 -11.835 18.463 1.00 91.00 109 TYR A C 1
ATOM 841 O O . TYR A 1 109 ? -5.414 -12.456 18.432 1.00 91.00 109 TYR A O 1
ATOM 849 N N . SER A 1 110 ? -7.291 -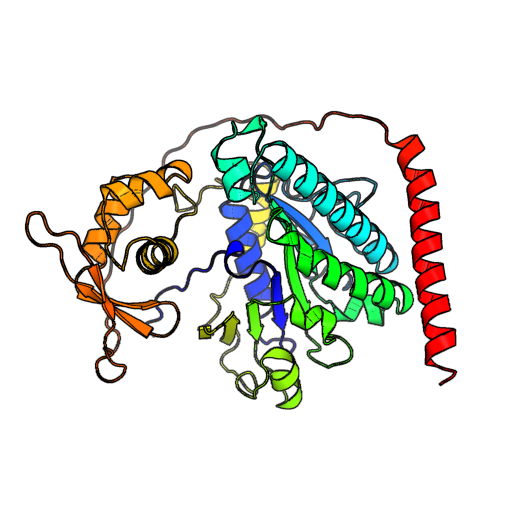11.753 17.411 1.00 85.62 110 SER A N 1
ATOM 850 C CA . SER A 1 110 ? -7.011 -12.351 16.098 1.00 85.62 110 SER A CA 1
ATOM 851 C C . SER A 1 110 ? -6.277 -11.412 15.144 1.00 85.62 110 SER A C 1
ATOM 853 O O . SER A 1 110 ? -5.575 -11.881 14.250 1.00 85.62 110 SER A O 1
ATOM 855 N N . ASP A 1 111 ? -6.421 -10.096 15.318 1.00 88.31 111 ASP A N 1
ATOM 856 C CA . ASP A 1 111 ? -5.801 -9.105 14.444 1.00 88.31 111 ASP A CA 1
ATOM 857 C C . ASP A 1 111 ? -5.444 -7.794 15.162 1.00 88.31 111 ASP A C 1
ATOM 859 O O . ASP A 1 111 ? -5.796 -7.544 16.322 1.00 88.31 111 ASP A O 1
ATOM 863 N N . LEU A 1 112 ? -4.693 -6.950 14.450 1.00 90.38 112 LEU A N 1
ATOM 864 C CA . LEU A 1 112 ? -4.234 -5.661 14.945 1.00 90.38 112 LEU A CA 1
ATOM 865 C C . LEU A 1 112 ? -5.384 -4.668 15.167 1.00 90.38 112 LEU A C 1
ATOM 867 O O . LEU A 1 112 ? -5.265 -3.803 16.036 1.00 90.38 112 LEU A O 1
ATOM 871 N N . VAL A 1 113 ? -6.467 -4.753 14.389 1.00 86.69 113 VAL A N 1
ATOM 872 C CA . VAL A 1 113 ? -7.601 -3.826 14.501 1.00 86.69 113 VAL A CA 1
ATOM 873 C C . VAL A 1 113 ? -8.243 -4.003 15.871 1.00 86.69 113 VAL A C 1
ATOM 875 O O . VAL A 1 113 ? -8.330 -3.038 16.635 1.00 86.69 113 VAL A O 1
ATOM 878 N N . ASP A 1 114 ? -8.594 -5.241 16.212 1.00 83.00 114 ASP A N 1
ATOM 879 C CA . ASP A 1 114 ? -9.196 -5.591 17.493 1.00 83.00 114 ASP A CA 1
ATOM 880 C C . ASP A 1 114 ? -8.232 -5.356 18.656 1.00 83.00 114 ASP A C 1
ATOM 882 O O . ASP A 1 114 ? -8.623 -4.805 19.693 1.00 83.00 114 ASP A O 1
ATOM 886 N N . TYR A 1 115 ? -6.952 -5.696 18.468 1.00 88.50 115 TYR A N 1
ATOM 887 C CA . TYR A 1 115 ? -5.913 -5.417 19.455 1.00 88.50 115 TYR A CA 1
ATOM 888 C C . TYR A 1 115 ? -5.821 -3.915 19.764 1.00 88.50 115 TYR A C 1
ATOM 890 O O . TYR A 1 115 ? -5.843 -3.512 20.928 1.00 88.50 115 TYR A O 1
ATOM 898 N N . ASN A 1 116 ? -5.753 -3.059 18.739 1.00 87.88 116 ASN A N 1
ATOM 899 C CA . ASN A 1 116 ? -5.621 -1.614 18.916 1.00 87.88 116 ASN A CA 1
ATOM 900 C C . ASN A 1 116 ? -6.907 -0.960 19.436 1.00 87.88 116 ASN A C 1
ATOM 902 O O . ASN A 1 116 ? -6.821 0.033 20.161 1.00 87.88 116 ASN A O 1
ATOM 906 N N . ALA A 1 117 ? -8.087 -1.488 19.100 1.00 81.62 117 ALA A N 1
ATOM 907 C CA . ALA A 1 117 ? -9.371 -0.945 19.547 1.00 81.62 117 ALA A CA 1
ATOM 908 C C . ALA A 1 117 ? -9.529 -0.973 21.078 1.00 81.62 117 ALA A C 1
ATOM 910 O O . ALA A 1 117 ? -10.204 -0.113 21.643 1.00 81.62 117 ALA A O 1
ATOM 911 N N . ARG A 1 118 ? -8.876 -1.924 21.762 1.00 80.44 118 ARG A N 1
ATOM 912 C CA . ARG A 1 118 ? -8.960 -2.103 23.224 1.00 80.44 118 ARG A CA 1
ATOM 913 C C . ARG A 1 118 ? -7.734 -1.581 23.984 1.00 80.44 118 ARG A C 1
ATOM 915 O O . ARG A 1 118 ? -7.551 -1.893 25.161 1.00 80.44 118 ARG A O 1
ATOM 922 N N . ARG A 1 119 ? -6.878 -0.785 23.334 1.00 78.44 119 ARG A N 1
ATOM 923 C CA . ARG A 1 119 ? -5.653 -0.223 23.926 1.00 78.44 119 ARG A CA 1
ATOM 924 C C . ARG A 1 119 ? -5.689 1.300 23.960 1.00 78.44 119 ARG A C 1
ATOM 926 O O . ARG A 1 119 ? -6.189 1.963 23.053 1.00 78.44 119 ARG A O 1
ATOM 933 N N . SER A 1 120 ? -5.091 1.862 25.009 1.00 77.94 120 SER A N 1
ATOM 934 C CA . SER A 1 120 ? -4.800 3.295 25.062 1.00 77.94 120 SER A CA 1
ATOM 935 C C . SER A 1 120 ? -3.842 3.682 23.933 1.00 77.94 120 SER A C 1
ATOM 937 O O . SER A 1 120 ? -3.044 2.861 23.483 1.00 77.94 120 SER A O 1
ATOM 939 N N . ALA A 1 121 ? -3.887 4.944 23.492 1.00 70.38 121 ALA A N 1
ATOM 940 C CA . ALA A 1 121 ? -3.082 5.428 22.365 1.00 70.38 121 ALA A CA 1
ATOM 941 C C . ALA A 1 121 ? -1.577 5.114 22.502 1.00 70.38 121 ALA A C 1
ATOM 943 O O . ALA A 1 121 ? -0.936 4.777 21.516 1.00 70.38 121 ALA A O 1
ATOM 944 N N . LYS A 1 122 ? -1.036 5.141 23.730 1.00 74.88 122 LYS A N 1
ATOM 945 C CA . LYS A 1 122 ? 0.375 4.826 24.025 1.00 74.88 122 LYS A CA 1
ATOM 946 C C . LYS A 1 122 ? 0.755 3.354 23.808 1.00 74.88 122 LYS A C 1
ATOM 948 O O . LYS A 1 122 ? 1.931 3.057 23.667 1.00 74.88 122 LYS A O 1
ATOM 953 N N . ASN A 1 123 ? -0.225 2.451 23.800 1.00 80.19 123 ASN A N 1
ATOM 954 C CA . ASN A 1 123 ? -0.027 1.002 23.704 1.00 80.19 123 ASN A CA 1
ATOM 955 C C . ASN A 1 123 ? -0.507 0.422 22.363 1.00 80.19 123 ASN A C 1
ATOM 957 O O . ASN A 1 123 ? -0.486 -0.800 22.185 1.00 80.19 123 ASN A O 1
ATOM 961 N N . LYS A 1 124 ? -0.976 1.273 21.441 1.00 89.38 124 LYS A N 1
ATOM 962 C CA . LYS A 1 124 ? -1.327 0.851 20.084 1.00 89.38 124 LYS A CA 1
ATOM 963 C C . LYS A 1 124 ? -0.055 0.535 19.303 1.00 89.38 124 LYS A C 1
ATOM 965 O O . LYS A 1 124 ? 0.942 1.243 19.413 1.00 89.38 124 LYS A O 1
ATOM 970 N N . ILE A 1 125 ? -0.102 -0.522 18.501 1.00 94.19 125 ILE A N 1
ATOM 971 C CA . ILE A 1 125 ? 0.969 -0.843 17.557 1.00 94.19 125 ILE A CA 1
ATOM 972 C C . ILE A 1 125 ? 0.639 -0.128 16.236 1.00 94.19 125 ILE A C 1
ATOM 974 O O . ILE A 1 125 ? -0.468 -0.320 15.721 1.00 94.19 125 ILE A O 1
ATOM 978 N N . PRO A 1 126 ? 1.550 0.689 15.675 1.00 94.06 126 PRO A N 1
ATOM 979 C CA . PRO A 1 126 ? 1.307 1.372 14.409 1.00 94.06 126 PRO A CA 1
ATOM 980 C C . PRO A 1 126 ? 1.230 0.375 13.253 1.00 94.06 126 PRO A C 1
ATOM 982 O O . PRO A 1 126 ? 1.971 -0.615 13.210 1.00 94.06 126 PRO A O 1
ATOM 985 N N . TYR A 1 127 ? 0.393 0.676 12.267 1.00 95.81 127 TYR A N 1
ATOM 986 C CA . TYR A 1 127 ? 0.457 0.013 10.970 1.00 95.81 127 TYR A CA 1
ATOM 987 C C . TYR A 1 127 ? 1.821 0.265 10.328 1.00 95.81 127 TYR A C 1
ATOM 989 O O . TYR A 1 127 ? 2.421 1.323 10.522 1.00 95.81 127 TYR A O 1
ATOM 997 N N . LEU A 1 128 ? 2.314 -0.710 9.572 1.00 96.81 128 LEU A N 1
ATOM 998 C CA . LEU A 1 128 ? 3.553 -0.589 8.812 1.00 96.81 128 LEU A CA 1
ATOM 999 C C . LEU A 1 128 ? 3.246 -0.769 7.329 1.00 96.81 128 LEU A C 1
ATOM 1001 O O . LEU A 1 128 ? 2.690 -1.785 6.924 1.00 96.81 128 LEU A O 1
ATOM 1005 N N . LEU A 1 129 ? 3.614 0.216 6.523 1.00 97.44 129 LEU A N 1
ATOM 1006 C CA . LEU A 1 129 ? 3.462 0.180 5.078 1.00 97.44 129 LEU A CA 1
ATOM 1007 C C . LEU A 1 129 ? 4.835 0.060 4.427 1.00 97.44 129 LEU A C 1
ATOM 1009 O O . LEU A 1 129 ? 5.702 0.902 4.656 1.00 97.44 129 LEU A O 1
ATOM 1013 N N . VAL A 1 130 ? 5.029 -0.970 3.612 1.00 97.38 130 VAL A N 1
ATOM 1014 C CA . VAL A 1 130 ? 6.249 -1.145 2.821 1.00 97.38 130 VAL A CA 1
ATOM 1015 C C . VAL A 1 130 ? 5.943 -0.783 1.376 1.00 97.38 130 VAL A C 1
ATOM 1017 O O . VAL A 1 130 ? 5.019 -1.338 0.782 1.00 97.38 130 VAL A O 1
ATOM 1020 N N . ILE A 1 131 ? 6.698 0.163 0.826 1.00 97.44 131 ILE A N 1
ATOM 1021 C CA . ILE A 1 131 ? 6.486 0.709 -0.513 1.00 97.44 131 ILE A CA 1
ATOM 1022 C C . ILE A 1 131 ? 7.705 0.415 -1.375 1.00 97.44 131 ILE A C 1
ATOM 1024 O O . ILE A 1 131 ? 8.822 0.747 -0.989 1.00 97.44 131 ILE A O 1
ATOM 1028 N N . CYS A 1 132 ? 7.492 -0.155 -2.555 1.00 95.88 132 CYS A N 1
ATOM 1029 C CA . CYS A 1 132 ? 8.526 -0.350 -3.565 1.00 95.88 132 CYS A CA 1
ATOM 1030 C C . CYS A 1 132 ? 8.095 0.337 -4.863 1.00 95.88 132 CYS A C 1
ATOM 1032 O O . CYS A 1 132 ? 7.102 -0.077 -5.453 1.00 95.88 132 CYS A O 1
ATOM 1034 N N . ASP A 1 133 ? 8.809 1.385 -5.294 1.00 93.19 133 ASP A N 1
ATOM 1035 C CA . ASP A 1 133 ? 8.449 2.158 -6.502 1.00 93.19 133 ASP A CA 1
ATOM 1036 C C . ASP A 1 133 ? 8.683 1.376 -7.810 1.00 93.19 133 ASP A C 1
ATOM 1038 O O . ASP A 1 133 ? 7.944 1.502 -8.788 1.00 93.19 133 ASP A O 1
ATOM 1042 N N . GLU A 1 134 ? 9.693 0.510 -7.827 1.00 93.94 134 GLU A N 1
ATOM 1043 C CA . GLU A 1 134 ? 9.924 -0.396 -8.944 1.00 93.94 134 GLU A CA 1
ATOM 1044 C C . GLU A 1 134 ? 10.439 -1.744 -8.456 1.00 93.94 134 GLU A C 1
ATOM 1046 O O . GLU A 1 134 ? 11.629 -1.911 -8.185 1.00 93.94 134 GLU A O 1
ATOM 1051 N N . LEU A 1 135 ? 9.545 -2.731 -8.436 1.00 93.38 135 LEU A N 1
ATOM 1052 C CA . LEU A 1 135 ? 9.888 -4.109 -8.100 1.00 93.38 135 LEU A CA 1
ATOM 1053 C C . LEU A 1 135 ? 10.986 -4.665 -9.015 1.00 93.38 135 LEU A C 1
ATOM 1055 O O . LEU A 1 135 ? 11.917 -5.313 -8.537 1.00 93.38 135 LEU A O 1
ATOM 1059 N N . ALA A 1 136 ? 10.909 -4.379 -10.321 1.00 92.12 136 ALA A N 1
ATOM 1060 C CA . ALA A 1 136 ? 11.872 -4.886 -11.295 1.00 92.12 136 ALA A CA 1
ATOM 1061 C C . ALA A 1 136 ? 13.306 -4.436 -10.981 1.00 92.12 136 ALA A C 1
ATOM 1063 O O . ALA A 1 136 ? 14.252 -5.183 -11.218 1.00 92.12 136 ALA A O 1
ATOM 1064 N N . SER A 1 137 ? 13.478 -3.238 -10.412 1.00 92.31 137 SER A N 1
ATOM 1065 C CA . SER A 1 137 ? 14.794 -2.672 -10.123 1.00 92.31 137 SER A CA 1
ATOM 1066 C C . SER A 1 137 ? 15.578 -3.499 -9.112 1.00 92.31 137 SER A C 1
ATOM 1068 O O . SER A 1 137 ? 16.796 -3.539 -9.226 1.00 92.31 137 SER A O 1
ATOM 1070 N N . VAL A 1 138 ? 14.923 -4.198 -8.176 1.00 92.19 138 VAL A N 1
ATOM 1071 C CA . VAL A 1 138 ? 15.635 -5.054 -7.211 1.00 92.19 138 VAL A CA 1
ATOM 1072 C C . VAL A 1 138 ? 16.391 -6.151 -7.960 1.00 92.19 138 VAL A C 1
ATOM 1074 O O . VAL A 1 138 ? 17.604 -6.265 -7.833 1.00 92.19 138 VAL A O 1
ATOM 1077 N N . LYS A 1 139 ? 15.679 -6.902 -8.808 1.00 90.19 139 LYS A N 1
ATOM 1078 C CA . LYS A 1 139 ? 16.224 -8.041 -9.559 1.00 90.19 139 LYS A CA 1
ATOM 1079 C C . LYS A 1 139 ? 17.140 -7.622 -10.710 1.00 90.19 139 LYS A C 1
ATOM 1081 O O . LYS A 1 139 ? 18.098 -8.326 -11.000 1.00 90.19 139 LYS A O 1
ATOM 1086 N N . LEU A 1 140 ? 16.849 -6.496 -11.365 1.00 90.25 140 LEU A N 1
ATOM 1087 C CA . LEU A 1 140 ? 17.659 -5.986 -12.476 1.00 90.25 140 LEU A CA 1
ATOM 1088 C C . LEU A 1 140 ? 19.010 -5.430 -12.014 1.00 90.25 140 LEU A C 1
ATOM 1090 O O . LEU A 1 140 ? 19.988 -5.561 -12.742 1.00 90.25 140 LEU A O 1
ATOM 1094 N N . LEU A 1 141 ? 19.059 -4.791 -10.841 1.00 92.12 141 LEU A N 1
ATOM 1095 C CA . LEU A 1 141 ? 20.296 -4.218 -10.307 1.00 92.12 141 LEU A CA 1
ATOM 1096 C C . LEU A 1 141 ? 21.119 -5.249 -9.528 1.00 92.12 141 LEU A C 1
ATOM 1098 O O . LEU A 1 141 ? 22.343 -5.210 -9.594 1.00 92.12 141 LEU A O 1
ATOM 1102 N N . ASP A 1 142 ? 20.460 -6.171 -8.823 1.00 94.38 142 ASP A N 1
ATOM 1103 C CA . ASP A 1 142 ? 21.109 -7.281 -8.128 1.00 94.38 142 ASP A CA 1
ATOM 1104 C C . ASP A 1 142 ? 20.227 -8.544 -8.208 1.00 94.38 142 ASP A C 1
ATOM 1106 O O . ASP A 1 142 ? 19.270 -8.705 -7.441 1.00 94.38 142 ASP A O 1
ATOM 1110 N N . PRO A 1 143 ? 20.540 -9.482 -9.122 1.00 92.62 143 PRO A N 1
ATOM 1111 C CA . PRO A 1 143 ? 19.782 -10.721 -9.265 1.00 92.62 143 PRO A CA 1
ATOM 1112 C C . PRO A 1 143 ? 19.730 -11.575 -7.991 1.00 92.62 143 PRO A C 1
ATOM 1114 O O . PRO A 1 143 ? 18.711 -12.223 -7.739 1.00 92.62 143 PRO A O 1
ATOM 1117 N N . LYS A 1 144 ? 20.790 -11.574 -7.167 1.00 92.56 144 LYS A N 1
ATOM 1118 C CA . LYS A 1 144 ? 20.823 -12.341 -5.911 1.00 92.56 144 LYS A CA 1
ATOM 1119 C C . LYS A 1 144 ? 19.873 -11.722 -4.894 1.00 92.56 144 LYS A C 1
ATOM 1121 O O . LYS A 1 144 ? 19.022 -12.424 -4.345 1.00 92.56 144 LYS A O 1
ATOM 1126 N N . ALA A 1 145 ? 19.944 -10.403 -4.714 1.00 94.12 145 ALA A N 1
ATOM 1127 C CA . ALA A 1 145 ? 19.009 -9.687 -3.853 1.00 94.12 145 ALA A CA 1
ATOM 1128 C C . ALA A 1 145 ? 17.561 -9.815 -4.349 1.00 94.12 145 ALA A C 1
ATOM 1130 O O . ALA A 1 145 ? 16.646 -9.983 -3.543 1.00 94.12 145 ALA A O 1
ATOM 1131 N N . GLY A 1 146 ? 17.341 -9.792 -5.666 1.00 92.62 146 GLY A N 1
ATOM 1132 C CA . GLY A 1 146 ? 16.032 -10.014 -6.278 1.00 92.62 146 GLY A CA 1
ATOM 1133 C C . GLY A 1 146 ? 15.418 -11.362 -5.898 1.00 92.62 146 GLY A C 1
ATOM 1134 O O . GLY A 1 146 ? 14.280 -11.392 -5.430 1.00 92.62 146 GLY A O 1
ATOM 1135 N N . ARG A 1 147 ? 16.181 -12.458 -6.032 1.00 90.12 147 ARG A N 1
ATOM 1136 C CA . ARG A 1 147 ? 15.728 -13.816 -5.670 1.00 90.12 147 ARG A CA 1
ATOM 1137 C C . ARG A 1 147 ? 15.398 -13.941 -4.182 1.00 90.12 147 ARG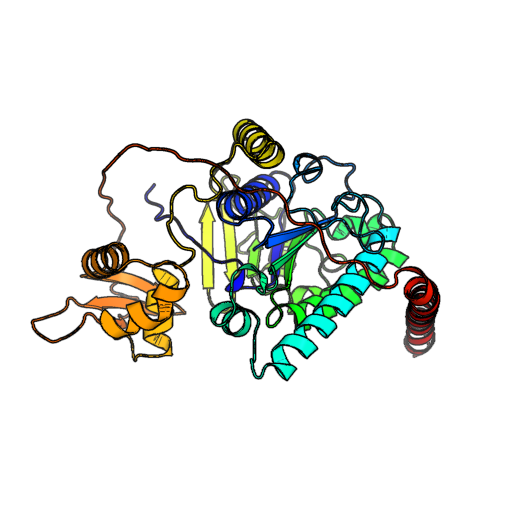 A C 1
ATOM 1139 O O . ARG A 1 147 ? 14.317 -14.411 -3.831 1.00 90.12 147 ARG A O 1
ATOM 1146 N N . ALA A 1 148 ? 16.279 -13.455 -3.306 1.00 92.69 148 ALA A N 1
ATOM 1147 C CA . ALA A 1 148 ? 16.039 -13.473 -1.862 1.00 92.69 148 ALA A CA 1
ATOM 1148 C C . ALA A 1 148 ? 14.806 -12.632 -1.472 1.00 92.69 148 ALA A C 1
ATOM 1150 O O . ALA A 1 148 ? 13.986 -13.048 -0.651 1.00 92.69 148 ALA A O 1
ATOM 1151 N N . SER A 1 149 ? 14.635 -11.464 -2.100 1.00 95.56 149 SER A N 1
ATOM 1152 C CA . SER A 1 149 ? 13.507 -10.565 -1.832 1.00 95.56 149 SER A CA 1
ATOM 1153 C C . SER A 1 149 ? 12.167 -11.158 -2.261 1.00 95.56 149 SER A C 1
ATOM 1155 O O . SER A 1 149 ? 11.169 -10.938 -1.585 1.00 95.56 149 SER A O 1
ATOM 1157 N N . GLU A 1 150 ? 12.121 -11.916 -3.358 1.00 93.62 150 GLU A N 1
ATOM 1158 C CA . GLU A 1 150 ? 10.889 -12.519 -3.877 1.00 93.62 150 GLU A CA 1
ATOM 1159 C C . GLU A 1 150 ? 10.210 -13.442 -2.853 1.00 93.62 150 GLU A C 1
ATOM 1161 O O . GLU A 1 150 ? 9.014 -13.288 -2.580 1.00 93.62 150 GLU A O 1
ATOM 1166 N N . ARG A 1 151 ? 10.980 -14.341 -2.220 1.00 92.44 151 ARG A N 1
ATOM 1167 C CA . ARG A 1 151 ? 10.472 -15.225 -1.155 1.00 92.44 151 ARG A CA 1
ATOM 1168 C C . ARG A 1 151 ? 9.954 -14.412 0.041 1.00 92.44 151 ARG A C 1
ATOM 1170 O O . ARG A 1 151 ? 8.884 -14.706 0.572 1.00 92.44 151 ARG A O 1
ATOM 1177 N N . LEU A 1 152 ? 10.668 -13.351 0.424 1.00 96.38 152 LEU A N 1
ATOM 1178 C CA . LEU A 1 152 ? 10.304 -12.493 1.556 1.00 96.38 152 LEU A CA 1
ATOM 1179 C C . LEU A 1 152 ? 9.052 -11.646 1.288 1.00 96.38 152 LEU A C 1
ATOM 1181 O O . LEU A 1 152 ? 8.231 -11.476 2.188 1.00 96.38 152 LEU A O 1
ATOM 1185 N N . TRP A 1 153 ? 8.861 -11.146 0.063 1.00 96.06 153 TRP A N 1
ATOM 1186 C CA . TRP A 1 153 ? 7.635 -10.445 -0.325 1.00 96.06 153 TRP A CA 1
ATOM 1187 C C . TRP A 1 153 ? 6.410 -11.349 -0.232 1.00 96.06 153 TRP A C 1
ATOM 1189 O O . TRP A 1 153 ? 5.381 -10.930 0.302 1.00 96.06 153 TRP A O 1
ATOM 1199 N N . ALA A 1 154 ? 6.528 -12.585 -0.722 1.00 94.50 154 ALA A N 1
ATOM 1200 C CA . ALA A 1 154 ? 5.459 -13.571 -0.643 1.00 94.50 154 ALA A CA 1
ATOM 1201 C C . ALA A 1 154 ? 5.142 -13.942 0.818 1.00 94.50 154 ALA A C 1
ATOM 1203 O O . ALA A 1 154 ? 3.979 -13.921 1.221 1.00 94.50 154 ALA A O 1
ATOM 1204 N N . ASP A 1 155 ? 6.154 -14.213 1.647 1.00 94.44 155 ASP A N 1
ATOM 1205 C CA . ASP A 1 155 ? 5.938 -14.535 3.065 1.00 94.44 155 ASP A CA 1
ATOM 1206 C C . ASP A 1 155 ? 5.300 -13.365 3.831 1.00 94.44 155 ASP A C 1
ATOM 1208 O O . ASP A 1 155 ? 4.324 -13.533 4.571 1.00 94.44 155 ASP A O 1
ATOM 1212 N N . LEU A 1 156 ? 5.779 -12.143 3.582 1.00 94.56 156 LEU A N 1
ATOM 1213 C CA . LEU A 1 156 ? 5.215 -10.943 4.184 1.00 94.56 156 LEU A CA 1
ATOM 1214 C C . LEU A 1 156 ? 3.766 -10.705 3.748 1.00 94.56 156 LEU A C 1
ATOM 1216 O O . LEU A 1 156 ? 2.938 -10.329 4.575 1.00 94.56 156 LEU A O 1
ATOM 1220 N N . GLY A 1 157 ? 3.437 -10.952 2.480 1.00 92.94 157 GLY A N 1
ATOM 1221 C CA . GLY A 1 157 ? 2.068 -10.861 1.979 1.00 92.94 157 GLY A CA 1
ATOM 1222 C C . GLY A 1 157 ? 1.115 -11.878 2.622 1.00 92.94 157 GLY A C 1
ATOM 1223 O O . GLY A 1 157 ? -0.035 -11.562 2.915 1.00 92.94 157 GLY A O 1
ATOM 1224 N N . ASN A 1 158 ? 1.601 -13.082 2.929 1.00 91.00 158 ASN A N 1
ATOM 1225 C CA . ASN A 1 158 ? 0.796 -14.111 3.592 1.00 91.00 158 ASN A CA 1
ATOM 1226 C C . ASN A 1 158 ? 0.521 -13.796 5.071 1.00 91.00 158 ASN A C 1
ATOM 1228 O O . ASN A 1 158 ? -0.545 -14.125 5.592 1.00 91.00 158 ASN A O 1
ATOM 1232 N N . ARG A 1 159 ? 1.470 -13.156 5.766 1.00 90.31 159 ARG A N 1
ATOM 1233 C CA . ARG A 1 159 ? 1.385 -12.917 7.221 1.00 90.31 159 ARG A CA 1
ATOM 1234 C C . ARG A 1 159 ? 0.939 -11.507 7.593 1.00 90.31 159 ARG A C 1
ATOM 1236 O O . ARG A 1 159 ? 0.389 -11.302 8.674 1.00 90.31 159 ARG A O 1
ATOM 1243 N N . GLY A 1 160 ? 1.195 -10.529 6.727 1.00 91.56 160 GLY A N 1
ATOM 1244 C CA . GLY A 1 160 ? 1.157 -9.105 7.053 1.00 91.56 160 GLY A CA 1
ATOM 1245 C C . GLY A 1 160 ? -0.227 -8.582 7.429 1.00 91.56 160 GLY A C 1
ATOM 1246 O O . GLY A 1 160 ? -0.345 -7.801 8.377 1.00 91.56 160 GLY A O 1
ATOM 1247 N N . ARG A 1 161 ? -1.283 -9.057 6.754 1.00 90.12 161 ARG A N 1
ATOM 1248 C CA . ARG A 1 161 ? -2.665 -8.570 6.927 1.00 90.12 161 ARG A CA 1
ATOM 1249 C C . ARG A 1 161 ? -3.108 -8.505 8.389 1.00 90.12 161 ARG A C 1
ATOM 1251 O O . ARG A 1 161 ? -3.518 -7.443 8.854 1.00 90.12 161 ARG A O 1
ATOM 1258 N N . ALA A 1 162 ? -3.036 -9.627 9.107 1.00 89.25 162 ALA A N 1
ATOM 1259 C CA . ALA A 1 162 ? -3.559 -9.731 10.472 1.00 89.25 162 ALA A CA 1
ATOM 1260 C C . ALA A 1 162 ? -2.757 -8.882 11.470 1.00 89.25 162 ALA A C 1
ATOM 1262 O O . ALA A 1 162 ? -3.293 -8.402 12.464 1.00 89.25 162 ALA A O 1
ATOM 1263 N N . VAL A 1 163 ? -1.475 -8.645 11.188 1.00 94.88 163 VAL A N 1
ATOM 1264 C CA . VAL A 1 163 ? -0.554 -7.906 12.066 1.00 94.88 163 VAL A CA 1
ATOM 1265 C C . VAL A 1 163 ? -0.357 -6.444 11.645 1.00 94.88 163 VAL A C 1
ATOM 1267 O O . VAL A 1 163 ? 0.501 -5.740 12.189 1.00 94.88 163 VAL A O 1
ATOM 1270 N N . GLY A 1 164 ? -1.161 -5.977 10.685 1.00 94.44 164 GLY A N 1
ATOM 1271 C CA . GLY A 1 164 ? -1.163 -4.603 10.192 1.00 94.44 164 GLY A CA 1
ATOM 1272 C C . GLY A 1 164 ? 0.112 -4.199 9.462 1.00 94.44 164 GLY A C 1
ATOM 1273 O O . GLY A 1 164 ? 0.570 -3.066 9.625 1.00 94.44 164 GLY A O 1
ATOM 1274 N N . ILE A 1 165 ? 0.687 -5.121 8.689 1.00 96.50 165 ILE A N 1
ATOM 1275 C CA . ILE A 1 165 ? 1.749 -4.824 7.730 1.00 96.50 165 ILE A CA 1
ATOM 1276 C C . ILE A 1 165 ? 1.175 -4.947 6.319 1.00 96.50 165 ILE A C 1
ATOM 1278 O O . ILE A 1 165 ? 0.627 -5.985 5.952 1.00 96.50 165 ILE A O 1
ATOM 1282 N N . SER A 1 166 ? 1.304 -3.881 5.538 1.00 95.81 166 SER A N 1
ATOM 1283 C CA . SER A 1 166 ? 0.748 -3.753 4.193 1.00 95.81 166 SER A CA 1
ATOM 1284 C C . SER A 1 166 ? 1.839 -3.483 3.168 1.00 95.81 166 SER A C 1
ATOM 1286 O O . SER A 1 166 ? 2.876 -2.900 3.488 1.00 95.81 166 SER A O 1
ATOM 1288 N N . LEU A 1 167 ? 1.583 -3.885 1.923 1.00 96.94 167 LEU A N 1
ATOM 1289 C CA . LEU A 1 167 ? 2.505 -3.692 0.803 1.00 96.94 167 LEU A CA 1
ATOM 1290 C C . LEU A 1 167 ? 1.891 -2.753 -0.236 1.00 96.94 167 LEU A C 1
ATOM 1292 O O . LEU A 1 167 ? 0.709 -2.874 -0.545 1.00 96.94 167 LEU A O 1
ATOM 1296 N N . ILE A 1 168 ? 2.700 -1.863 -0.805 1.00 97.44 168 ILE A N 1
ATOM 1297 C CA . ILE A 1 168 ? 2.428 -1.194 -2.081 1.00 97.44 168 ILE A CA 1
ATOM 1298 C C . ILE A 1 168 ? 3.619 -1.474 -2.984 1.00 97.44 168 ILE A C 1
ATOM 1300 O O . ILE A 1 168 ? 4.716 -0.966 -2.760 1.00 97.44 168 ILE A O 1
ATOM 1304 N N . ILE A 1 169 ? 3.400 -2.295 -4.001 1.00 96.56 169 ILE A N 1
ATOM 1305 C CA . ILE A 1 169 ? 4.421 -2.681 -4.962 1.00 96.56 169 ILE A CA 1
ATOM 1306 C C . ILE A 1 169 ? 4.068 -2.066 -6.307 1.00 96.56 169 ILE A C 1
ATOM 1308 O O . ILE A 1 169 ? 2.979 -2.275 -6.839 1.00 96.56 169 ILE A O 1
ATOM 1312 N N . CYS A 1 170 ? 5.001 -1.311 -6.863 1.00 95.94 170 CYS A N 1
ATOM 1313 C CA . CYS A 1 170 ? 4.852 -0.639 -8.137 1.00 95.94 170 CYS A CA 1
ATOM 1314 C C . CYS A 1 170 ? 5.770 -1.280 -9.181 1.00 95.94 170 CYS A C 1
ATOM 1316 O O . CYS A 1 170 ? 6.866 -1.751 -8.873 1.00 95.94 170 CYS A O 1
ATOM 1318 N N . THR A 1 171 ? 5.335 -1.295 -10.441 1.00 94.31 171 THR A N 1
ATOM 1319 C CA . THR A 1 171 ? 6.217 -1.641 -11.560 1.00 94.31 171 THR A CA 1
ATOM 1320 C C . THR A 1 171 ? 5.798 -0.982 -12.869 1.00 94.31 171 THR A C 1
ATOM 1322 O O . THR A 1 171 ? 4.613 -0.755 -13.139 1.00 94.31 171 THR A O 1
ATOM 1325 N N . GLN A 1 172 ? 6.778 -0.638 -13.705 1.00 92.56 172 GLN A N 1
ATOM 1326 C CA . GLN A 1 172 ? 6.552 -0.268 -15.105 1.00 92.56 172 GLN A CA 1
ATOM 1327 C C . GLN A 1 172 ? 6.781 -1.416 -16.097 1.00 92.56 172 GLN A C 1
ATOM 1329 O O . GLN A 1 172 ? 6.491 -1.250 -17.282 1.00 92.56 172 GLN A O 1
ATOM 1334 N N . TYR A 1 173 ? 7.240 -2.569 -15.607 1.00 87.94 173 TYR A N 1
ATOM 1335 C CA . TYR A 1 173 ? 7.541 -3.774 -16.377 1.00 87.94 173 TYR A CA 1
ATOM 1336 C C . TYR A 1 173 ? 6.611 -4.918 -15.945 1.00 87.94 173 TYR A C 1
ATOM 1338 O O . TYR A 1 173 ? 7.018 -5.821 -15.216 1.00 87.94 173 TYR A O 1
ATOM 1346 N N . PRO A 1 174 ? 5.326 -4.882 -16.345 1.00 85.44 174 PRO A N 1
ATOM 1347 C CA . PRO A 1 174 ? 4.374 -5.938 -16.023 1.00 85.44 174 PRO A CA 1
ATOM 1348 C C . PRO A 1 174 ? 4.608 -7.179 -16.899 1.00 85.44 174 PRO A C 1
ATOM 1350 O O . PRO A 1 174 ? 3.810 -7.500 -17.781 1.00 85.44 174 PRO A O 1
ATOM 1353 N N . ASP A 1 175 ? 5.722 -7.867 -16.676 1.00 89.12 175 ASP A N 1
ATOM 1354 C CA . ASP A 1 175 ? 6.052 -9.148 -17.294 1.00 89.12 175 ASP A CA 1
ATOM 1355 C C . ASP A 1 175 ? 6.148 -10.269 -16.246 1.00 89.12 175 ASP A C 1
ATOM 1357 O O . ASP A 1 175 ? 6.088 -10.038 -15.036 1.00 89.12 175 ASP A O 1
ATOM 1361 N N . LYS A 1 176 ? 6.247 -11.518 -16.714 1.00 87.31 176 LYS A N 1
ATOM 1362 C CA . LYS A 1 176 ? 6.292 -12.700 -15.838 1.00 87.31 176 LYS A CA 1
ATOM 1363 C C . LYS A 1 176 ? 7.605 -12.833 -15.056 1.00 87.31 176 LYS A C 1
ATOM 1365 O O . LYS A 1 176 ? 7.613 -13.544 -14.058 1.00 87.31 176 LYS A O 1
ATOM 1370 N N . ALA A 1 177 ? 8.690 -12.199 -15.506 1.00 85.62 177 ALA A N 1
ATOM 1371 C CA . ALA A 1 177 ? 9.994 -12.270 -14.849 1.00 85.62 177 ALA A CA 1
ATOM 1372 C C . ALA A 1 177 ? 10.071 -11.343 -13.625 1.00 85.62 177 ALA A C 1
ATOM 1374 O O . ALA A 1 177 ? 10.824 -11.634 -1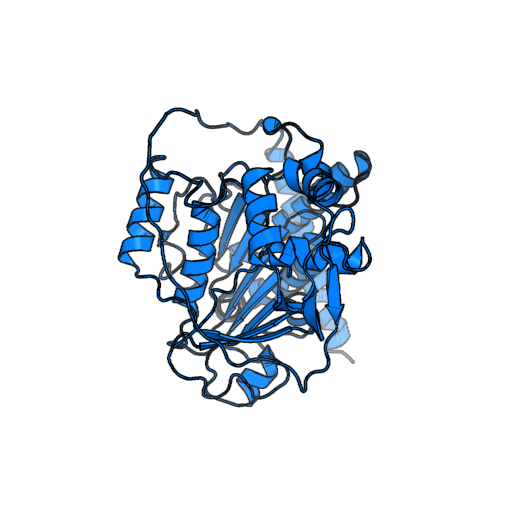2.689 1.00 85.62 177 ALA A O 1
ATOM 1375 N N . VAL A 1 178 ? 9.283 -10.261 -13.644 1.00 89.50 178 VAL A N 1
ATOM 1376 C CA . VAL A 1 178 ? 9.096 -9.310 -12.539 1.00 89.50 178 VAL A CA 1
ATOM 1377 C C . VAL A 1 178 ? 7.928 -9.716 -11.637 1.00 89.50 178 VAL A C 1
ATOM 1379 O O . VAL A 1 178 ? 8.067 -9.728 -10.417 1.00 89.50 178 VAL A O 1
ATOM 1382 N N . LEU A 1 179 ? 6.772 -10.057 -12.216 1.00 92.00 179 LEU A N 1
ATOM 1383 C CA . LEU A 1 179 ? 5.558 -10.434 -11.483 1.00 92.00 179 LEU A CA 1
ATOM 1384 C C . LEU A 1 179 ? 5.357 -11.951 -11.509 1.00 92.00 179 LEU A C 1
ATOM 1386 O O . LEU A 1 179 ? 4.496 -12.486 -12.225 1.00 92.00 179 LEU A O 1
ATOM 1390 N N . SER A 1 180 ? 6.157 -12.636 -10.698 1.00 91.12 180 SER A N 1
ATOM 1391 C CA . SER A 1 180 ? 6.073 -14.081 -10.521 1.00 91.12 180 SER A CA 1
ATOM 1392 C C . SER A 1 180 ? 4.728 -14.518 -9.911 1.00 91.12 180 SER A C 1
ATOM 1394 O O . SER A 1 180 ? 3.992 -13.707 -9.332 1.00 91.12 180 SER A O 1
ATOM 1396 N N . PRO A 1 181 ? 4.345 -15.802 -10.046 1.00 91.69 181 PRO A N 1
ATOM 1397 C CA . PRO A 1 181 ? 3.113 -16.316 -9.450 1.00 91.69 181 PRO A CA 1
ATOM 1398 C C . PRO A 1 181 ? 3.027 -16.115 -7.930 1.00 91.69 181 PRO A C 1
ATOM 1400 O O . PRO A 1 181 ? 1.961 -15.749 -7.440 1.00 91.69 181 PRO A O 1
ATOM 1403 N N . SER A 1 182 ? 4.135 -16.292 -7.204 1.00 91.50 182 SER A N 1
ATOM 1404 C CA . SER A 1 182 ? 4.208 -16.157 -5.741 1.00 91.50 182 SER A CA 1
ATOM 1405 C C . SER A 1 182 ? 3.930 -14.723 -5.281 1.00 91.50 182 SER A C 1
ATOM 1407 O O . SER A 1 182 ? 3.119 -14.510 -4.381 1.00 91.50 182 SER A O 1
ATOM 1409 N N . ILE A 1 183 ? 4.516 -13.726 -5.952 1.00 92.00 183 ILE A N 1
ATOM 1410 C CA . ILE A 1 183 ? 4.256 -12.308 -5.672 1.00 92.00 183 ILE A CA 1
ATOM 1411 C C . ILE A 1 183 ? 2.807 -11.951 -6.024 1.00 92.00 183 ILE A C 1
ATOM 1413 O O . ILE A 1 183 ? 2.101 -11.324 -5.235 1.00 92.00 183 ILE A O 1
ATOM 1417 N N . LYS A 1 184 ? 2.314 -12.372 -7.194 1.00 91.81 184 LYS A N 1
ATOM 1418 C CA . LYS A 1 184 ? 0.936 -12.060 -7.612 1.00 91.81 184 LYS A CA 1
ATOM 1419 C C . LYS A 1 184 ? -0.123 -12.673 -6.703 1.00 91.81 184 LYS A C 1
ATOM 1421 O O . LYS A 1 184 ? -1.186 -12.077 -6.561 1.00 91.81 184 LYS A O 1
ATOM 1426 N N . ALA A 1 185 ? 0.149 -13.837 -6.113 1.00 91.25 185 ALA A N 1
ATOM 1427 C CA . ALA A 1 185 ? -0.781 -14.506 -5.209 1.00 91.25 185 ALA A CA 1
ATOM 1428 C C . ALA A 1 185 ? -1.090 -13.665 -3.960 1.00 91.25 185 ALA A C 1
ATOM 1430 O O . ALA A 1 185 ? -2.201 -13.741 -3.441 1.00 91.25 185 ALA A O 1
ATOM 1431 N N . VAL A 1 186 ? -0.140 -12.837 -3.508 1.00 93.38 186 VAL A N 1
ATOM 1432 C CA . VAL A 1 186 ? -0.323 -12.002 -2.314 1.00 93.38 186 VAL A CA 1
ATOM 1433 C C . VAL A 1 186 ? -0.804 -10.583 -2.617 1.00 93.38 186 VAL A C 1
ATOM 1435 O O . VAL A 1 186 ? -1.453 -9.977 -1.768 1.00 93.38 186 VAL A O 1
ATOM 1438 N N . LEU A 1 187 ? -0.535 -10.048 -3.814 1.00 94.88 187 LEU A N 1
ATOM 1439 C CA . LEU A 1 187 ? -0.967 -8.708 -4.237 1.00 94.88 187 LEU A CA 1
ATOM 1440 C C . LEU A 1 187 ? -2.427 -8.721 -4.721 1.00 94.88 187 LEU A C 1
ATOM 1442 O O . LEU A 1 187 ? -2.720 -8.782 -5.919 1.00 94.88 187 LEU A O 1
ATOM 1446 N N . ASN A 1 188 ? -3.351 -8.688 -3.765 1.00 89.81 188 ASN A N 1
ATOM 1447 C CA . ASN A 1 188 ? -4.771 -8.922 -3.997 1.00 89.81 188 ASN A CA 1
ATOM 1448 C C . ASN A 1 188 ? -5.562 -7.693 -4.475 1.00 89.81 188 ASN A C 1
ATOM 1450 O O . ASN A 1 188 ? -6.633 -7.873 -5.052 1.00 89.81 188 ASN A O 1
ATOM 1454 N N . ALA A 1 189 ? -5.047 -6.478 -4.272 1.00 95.31 189 ALA A N 1
ATOM 1455 C CA . ALA A 1 189 ? -5.597 -5.255 -4.853 1.00 95.31 189 ALA A CA 1
ATOM 1456 C C . ALA A 1 189 ? -4.692 -4.760 -5.984 1.00 95.31 189 ALA A C 1
ATOM 1458 O O . ALA A 1 189 ? -3.506 -4.520 -5.778 1.00 95.31 189 ALA A O 1
ATOM 1459 N N . LYS A 1 190 ? -5.232 -4.591 -7.190 1.00 96.62 190 LYS A N 1
ATOM 1460 C CA . LYS A 1 190 ? -4.452 -4.241 -8.382 1.00 96.62 190 LYS A CA 1
ATOM 1461 C C . LYS A 1 190 ? -4.983 -2.978 -9.031 1.00 96.62 190 LYS A C 1
ATOM 1463 O O . LYS A 1 190 ? -6.182 -2.859 -9.259 1.00 96.62 190 LYS A O 1
ATOM 1468 N N . LEU A 1 191 ? -4.078 -2.064 -9.357 1.00 97.56 191 LEU A N 1
ATOM 1469 C CA . LEU A 1 191 ? -4.315 -0.875 -10.165 1.00 97.56 191 LEU A CA 1
ATOM 1470 C C . LEU A 1 191 ? -3.524 -1.039 -11.456 1.00 97.56 191 LEU A C 1
ATOM 1472 O O . LEU A 1 191 ? -2.313 -0.801 -11.502 1.00 97.56 191 LEU A O 1
ATOM 1476 N N . ALA A 1 192 ? -4.217 -1.476 -12.499 1.00 98.00 192 ALA A N 1
ATOM 1477 C CA . ALA A 1 192 ? -3.643 -1.644 -13.821 1.00 98.00 192 ALA A CA 1
ATOM 1478 C C . ALA A 1 192 ? -3.856 -0.366 -14.638 1.00 98.00 192 ALA A C 1
ATOM 1480 O O . ALA A 1 192 ? -4.939 -0.117 -15.169 1.00 98.00 192 ALA A O 1
ATOM 1481 N N . PHE A 1 193 ? -2.817 0.458 -14.711 1.00 98.06 193 PHE A N 1
ATOM 1482 C CA . PHE A 1 193 ? -2.739 1.600 -15.614 1.00 98.06 193 PHE A CA 1
ATOM 1483 C C . PHE A 1 193 ? -2.538 1.140 -17.058 1.00 98.06 193 PHE A C 1
ATOM 1485 O O . PHE A 1 193 ? -2.269 -0.034 -17.328 1.00 98.06 193 PHE A O 1
ATOM 1492 N N . ALA A 1 194 ? -2.625 2.094 -17.986 1.00 96.88 194 ALA A N 1
ATOM 1493 C CA . ALA A 1 194 ? -2.393 1.862 -19.405 1.00 96.88 194 ALA A CA 1
ATOM 1494 C C . ALA A 1 194 ? -1.165 0.971 -19.664 1.00 96.88 194 ALA A C 1
ATOM 1496 O O . ALA A 1 194 ? -0.047 1.252 -19.224 1.00 96.88 194 ALA A O 1
ATOM 1497 N N . CYS A 1 195 ? -1.408 -0.119 -20.385 1.00 95.12 195 CYS A N 1
ATOM 1498 C CA . CYS A 1 195 ? -0.406 -1.046 -20.883 1.00 95.12 195 CYS A CA 1
ATOM 1499 C C . CYS A 1 195 ? -0.281 -0.899 -22.402 1.00 95.12 195 CYS A C 1
ATOM 1501 O O . CYS A 1 195 ? -1.282 -0.750 -23.106 1.00 95.12 195 CYS A O 1
ATOM 1503 N N . SER A 1 196 ? 0.943 -1.001 -22.921 1.00 90.81 196 SER A N 1
ATOM 1504 C CA . SER A 1 196 ? 1.207 -0.953 -24.365 1.00 90.81 196 SER A CA 1
ATOM 1505 C C . SER A 1 196 ? 0.747 -2.219 -25.094 1.00 90.81 196 SER A C 1
ATOM 1507 O O . SER A 1 196 ? 0.420 -2.168 -26.279 1.00 90.81 196 SER A O 1
ATOM 1509 N N . THR A 1 197 ? 0.697 -3.362 -24.403 1.00 94.31 197 THR A N 1
ATOM 1510 C CA . THR A 1 197 ? 0.408 -4.664 -25.018 1.00 94.31 197 THR A CA 1
ATOM 1511 C C . THR A 1 197 ? -0.629 -5.474 -24.235 1.00 94.31 197 THR A C 1
ATOM 1513 O O . THR A 1 197 ? -0.828 -5.277 -23.036 1.00 94.31 197 THR A O 1
ATOM 1516 N N . TYR A 1 198 ? -1.292 -6.411 -24.927 1.00 95.81 198 TYR A N 1
ATOM 1517 C CA . TYR A 1 198 ? -2.223 -7.360 -24.303 1.00 95.81 198 TYR A CA 1
ATOM 1518 C C . TYR A 1 198 ? -1.522 -8.281 -23.285 1.00 95.81 198 TYR A C 1
ATOM 1520 O O . TYR A 1 198 ? -2.036 -8.393 -22.175 1.00 95.81 198 TYR A O 1
ATOM 1528 N N . PRO A 1 199 ? -0.340 -8.875 -23.578 1.00 96.06 199 PRO A N 1
ATOM 1529 C CA . PRO A 1 199 ? 0.388 -9.682 -22.595 1.00 96.06 199 PRO A CA 1
ATOM 1530 C C . PRO A 1 199 ? 0.695 -8.940 -21.290 1.00 96.06 199 PRO A C 1
ATOM 1532 O O . PRO A 1 199 ? 0.544 -9.519 -20.220 1.00 96.06 199 PRO A O 1
ATOM 1535 N N . SER A 1 200 ? 1.056 -7.656 -21.362 1.00 94.62 200 SER A N 1
ATOM 1536 C CA . SER A 1 200 ? 1.279 -6.825 -20.172 1.00 94.62 200 SER A CA 1
ATOM 1537 C C . SER A 1 200 ? 0.021 -6.684 -19.311 1.00 94.62 200 SER A C 1
ATOM 1539 O O . SER A 1 200 ? 0.080 -6.852 -18.097 1.00 94.62 200 SER A O 1
ATOM 1541 N N . SER A 1 201 ? -1.135 -6.438 -19.937 1.00 96.62 201 SER A N 1
ATOM 1542 C CA . SER A 1 201 ? -2.422 -6.406 -19.230 1.00 96.62 201 SER A CA 1
ATOM 1543 C C . SER A 1 201 ? -2.755 -7.768 -18.611 1.00 96.62 201 SER A C 1
ATOM 1545 O O . SER A 1 201 ? -3.150 -7.843 -17.447 1.00 96.62 201 SER A O 1
ATOM 1547 N N . LEU A 1 202 ? -2.520 -8.851 -19.360 1.00 96.00 202 LEU A N 1
ATOM 1548 C CA . LEU A 1 202 ? -2.790 -10.220 -18.928 1.00 96.00 202 LEU A CA 1
ATOM 1549 C C . LEU A 1 202 ? -1.980 -10.595 -17.681 1.00 96.00 202 LEU A C 1
ATOM 1551 O O . LEU A 1 202 ? -2.504 -11.246 -16.782 1.00 96.00 202 LEU A O 1
ATOM 1555 N N . VAL A 1 203 ? -0.717 -10.167 -17.595 1.00 95.69 203 VAL A N 1
ATOM 1556 C CA . VAL A 1 203 ? 0.132 -10.428 -16.423 1.00 95.69 203 VAL A CA 1
ATOM 1557 C C . VAL A 1 203 ? -0.420 -9.765 -15.156 1.00 95.69 203 VAL A C 1
ATOM 1559 O O . VAL A 1 203 ? -0.328 -10.368 -14.084 1.00 95.69 203 VAL A O 1
ATOM 1562 N N . ILE A 1 204 ? -1.013 -8.572 -15.273 1.00 95.88 204 ILE A N 1
ATOM 1563 C CA . ILE A 1 204 ? -1.568 -7.824 -14.137 1.00 95.88 204 ILE A CA 1
ATOM 1564 C C . ILE A 1 204 ? -2.962 -8.357 -13.779 1.00 95.88 204 ILE A C 1
ATOM 1566 O O . ILE A 1 204 ? -3.178 -8.848 -12.670 1.00 95.88 204 ILE A O 1
ATOM 1570 N N . LEU A 1 205 ? -3.907 -8.272 -14.718 1.00 95.50 205 LEU A N 1
ATOM 1571 C CA . LEU A 1 205 ? -5.342 -8.462 -14.476 1.00 95.50 205 LEU A CA 1
ATOM 1572 C C . LEU A 1 205 ? -5.849 -9.876 -14.778 1.00 95.50 205 LEU A C 1
ATOM 1574 O O . LEU A 1 205 ? -6.935 -10.249 -14.339 1.00 95.50 205 LEU A O 1
ATOM 1578 N N . GLY A 1 206 ? -5.094 -10.658 -15.555 1.00 94.56 206 GLY A N 1
ATOM 1579 C CA . GLY A 1 206 ? -5.595 -11.897 -16.154 1.00 94.56 206 GLY A CA 1
ATOM 1580 C C . GLY A 1 206 ? -6.483 -11.672 -17.384 1.00 94.56 206 GLY A C 1
ATOM 1581 O O . GLY A 1 206 ? -7.037 -12.632 -17.908 1.00 94.56 206 GLY A O 1
ATOM 1582 N N . ASN A 1 207 ? -6.591 -10.434 -17.884 1.00 95.38 207 ASN A N 1
ATOM 1583 C CA . ASN A 1 207 ? -7.323 -10.089 -19.105 1.00 95.38 207 ASN A CA 1
ATOM 1584 C C . ASN A 1 207 ? -6.696 -8.880 -19.839 1.00 95.38 207 ASN A C 1
ATOM 1586 O O . ASN A 1 207 ? -5.620 -8.405 -19.472 1.00 95.38 207 ASN A O 1
ATOM 1590 N N . GLY A 1 208 ? -7.347 -8.394 -20.902 1.00 96.75 208 GLY A N 1
ATOM 1591 C CA . GLY A 1 208 ? -6.847 -7.321 -21.770 1.00 96.75 208 GLY A CA 1
ATOM 1592 C C . GLY A 1 208 ? -7.249 -5.894 -21.386 1.00 96.75 208 GLY A C 1
ATOM 1593 O O . GLY A 1 208 ? -6.903 -4.977 -22.131 1.00 96.75 208 GLY A O 1
ATOM 1594 N N . ASP A 1 209 ? -7.954 -5.691 -20.273 1.00 97.44 209 ASP A N 1
ATOM 1595 C CA . ASP A 1 209 ? -8.701 -4.449 -20.014 1.00 97.44 209 ASP A CA 1
ATOM 1596 C C . ASP A 1 209 ? -7.807 -3.233 -19.728 1.00 97.44 209 ASP A C 1
ATOM 1598 O O . ASP A 1 209 ? -8.247 -2.092 -19.850 1.00 97.44 209 ASP A O 1
ATOM 1602 N N . ALA A 1 210 ? -6.528 -3.450 -19.407 1.00 97.31 210 ALA A N 1
ATOM 1603 C CA . ALA A 1 210 ? -5.556 -2.375 -19.233 1.00 97.31 210 ALA A CA 1
ATOM 1604 C C . ALA A 1 210 ? -4.851 -1.961 -20.538 1.00 97.31 210 ALA A C 1
ATOM 1606 O O . ALA A 1 210 ? -4.126 -0.959 -20.562 1.00 97.31 210 ALA A O 1
ATOM 1607 N N . LYS A 1 211 ? -5.020 -2.706 -21.639 1.00 96.75 211 LYS A N 1
ATOM 1608 C CA . LYS A 1 211 ? -4.365 -2.391 -22.915 1.00 96.75 211 LYS A CA 1
ATOM 1609 C C . LYS A 1 211 ? -4.962 -1.119 -23.518 1.00 96.75 211 LYS A C 1
ATOM 1611 O O . LYS A 1 211 ? -6.140 -1.077 -23.852 1.00 96.75 211 LYS A O 1
ATOM 1616 N N . GLY A 1 212 ? -4.121 -0.109 -23.741 1.00 93.00 212 GLY A N 1
ATOM 1617 C CA . GLY A 1 212 ? -4.530 1.117 -24.432 1.00 93.00 212 GLY A CA 1
ATOM 1618 C C . GLY A 1 212 ? -5.504 2.002 -23.648 1.00 93.00 212 GLY A C 1
ATOM 1619 O O . GLY A 1 212 ? -6.203 2.811 -24.260 1.00 93.00 212 GLY A O 1
ATOM 1620 N N . LEU A 1 213 ? -5.561 1.874 -22.314 1.00 95.25 213 LEU A N 1
ATOM 1621 C CA . LEU A 1 213 ? -6.350 2.785 -21.484 1.00 95.25 213 LEU A CA 1
ATOM 1622 C C . LEU A 1 213 ? -5.945 4.241 -21.747 1.00 95.25 213 LEU A C 1
ATOM 1624 O O . LEU A 1 213 ? -4.770 4.599 -21.777 1.00 95.25 213 LEU A O 1
ATOM 1628 N N . SER A 1 214 ? -6.953 5.084 -21.909 1.00 93.94 214 SER A N 1
ATOM 1629 C CA . SER A 1 214 ? -6.829 6.529 -22.081 1.00 93.94 214 SER A CA 1
ATOM 1630 C C . SER A 1 214 ? -8.026 7.200 -21.410 1.00 93.94 214 SER A C 1
ATOM 1632 O O . SER A 1 214 ? -9.066 6.551 -21.334 1.00 93.94 214 SER A O 1
ATOM 1634 N N . PRO A 1 215 ? -7.932 8.450 -20.920 1.00 94.75 215 PRO A N 1
ATOM 1635 C CA . PRO A 1 215 ? -6.742 9.294 -20.907 1.00 94.75 215 PRO A CA 1
ATOM 1636 C C . PRO A 1 215 ? -5.742 8.855 -19.821 1.00 94.75 215 PRO A C 1
ATOM 1638 O O . PRO A 1 215 ? -5.976 7.899 -19.083 1.00 94.75 215 PRO A O 1
ATOM 1641 N N . VAL A 1 216 ? -4.607 9.554 -19.736 1.00 95.38 216 VAL A N 1
ATOM 1642 C CA . VAL A 1 216 ? -3.589 9.337 -18.694 1.00 95.38 216 VAL A CA 1
ATOM 1643 C C . VAL A 1 216 ? -4.221 9.393 -17.299 1.00 95.38 216 VAL A C 1
ATOM 1645 O O . VAL A 1 216 ? -5.098 10.214 -17.029 1.00 95.38 216 VAL A O 1
ATOM 1648 N N . GLY A 1 217 ? -3.780 8.506 -16.407 1.00 95.44 217 GLY A N 1
ATOM 1649 C CA . GLY A 1 217 ? -4.355 8.347 -15.073 1.00 95.44 217 GLY A CA 1
ATOM 1650 C C . GLY A 1 217 ? -5.575 7.427 -15.030 1.00 95.44 217 GLY A C 1
ATOM 1651 O O . GLY A 1 217 ? -6.037 7.115 -13.939 1.00 95.44 217 GLY A O 1
ATOM 1652 N N . ARG A 1 218 ? -6.084 6.945 -16.171 1.00 96.81 218 ARG A N 1
ATOM 1653 C CA . ARG A 1 218 ? -7.088 5.880 -16.178 1.00 96.81 218 ARG A CA 1
ATOM 1654 C C . ARG A 1 218 ? -6.451 4.541 -15.815 1.00 96.81 218 ARG A C 1
ATOM 1656 O O . ARG A 1 218 ? -5.432 4.156 -16.392 1.00 96.81 218 ARG A O 1
ATOM 1663 N N . PHE A 1 219 ? -7.081 3.826 -14.891 1.00 97.56 219 PHE A N 1
ATOM 1664 C CA . PHE A 1 219 ? -6.679 2.487 -14.482 1.00 97.56 219 PHE A CA 1
ATOM 1665 C C . PHE A 1 219 ? -7.889 1.587 -14.245 1.00 97.56 219 PHE A C 1
ATOM 1667 O O . PHE A 1 219 ? -8.998 2.053 -13.991 1.00 97.56 219 PHE A O 1
ATOM 1674 N N . VAL A 1 220 ? -7.667 0.281 -14.317 1.00 97.69 220 VAL A N 1
ATOM 1675 C CA . VAL A 1 220 ? -8.608 -0.729 -13.833 1.00 97.69 220 VAL A CA 1
ATOM 1676 C C . VAL A 1 220 ? -8.215 -1.105 -12.411 1.00 97.69 220 VAL A C 1
ATOM 1678 O O . VAL A 1 220 ? -7.078 -1.508 -12.164 1.00 97.69 220 VAL A O 1
ATOM 1681 N N . TYR A 1 221 ? -9.154 -0.958 -11.482 1.00 96.31 221 TYR A N 1
ATOM 1682 C CA . TYR A 1 221 ? -9.066 -1.502 -10.137 1.00 96.31 221 TYR A CA 1
ATOM 1683 C C . TYR A 1 221 ? -9.643 -2.917 -10.118 1.00 96.31 221 TYR A C 1
ATOM 1685 O O . TYR A 1 221 ? -10.800 -3.110 -10.498 1.00 96.31 221 TYR A O 1
ATOM 1693 N N . GLN A 1 222 ? -8.850 -3.882 -9.656 1.00 94.69 222 GLN A N 1
ATOM 1694 C CA . GLN A 1 222 ? -9.274 -5.262 -9.443 1.00 94.69 222 GLN A CA 1
ATOM 1695 C C . GLN A 1 222 ? -8.938 -5.692 -8.013 1.00 94.69 222 GLN A C 1
ATOM 1697 O O . GLN A 1 222 ? -7.769 -5.684 -7.629 1.00 94.69 222 GLN A O 1
ATOM 1702 N N . SER A 1 223 ? -9.940 -6.082 -7.228 1.00 92.38 223 SER A N 1
ATOM 1703 C CA . SER A 1 223 ? -9.736 -6.638 -5.886 1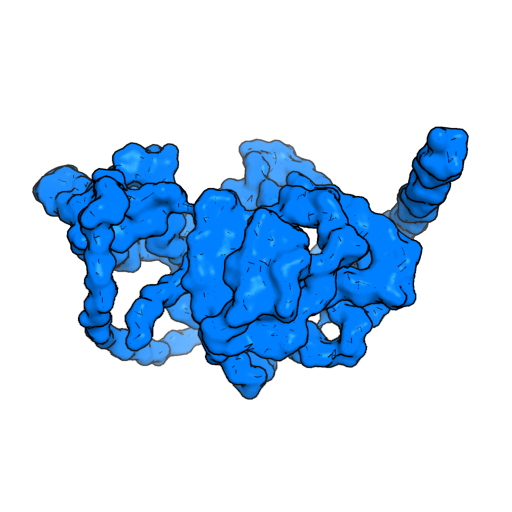.00 92.38 223 SER A CA 1
ATOM 1704 C C . SER A 1 223 ? -10.872 -7.573 -5.510 1.00 92.38 223 SER A C 1
ATOM 1706 O O . SER A 1 223 ? -12.026 -7.156 -5.436 1.00 92.38 223 SER A O 1
ATOM 1708 N N . GLY A 1 224 ? -10.540 -8.836 -5.237 1.00 87.00 224 GLY A N 1
ATOM 1709 C CA . GLY A 1 224 ? -11.551 -9.878 -5.091 1.00 87.00 224 GLY A CA 1
ATOM 1710 C C . GLY A 1 224 ? -12.394 -9.947 -6.361 1.00 87.00 224 GLY A C 1
ATOM 1711 O O . GLY A 1 224 ? -11.887 -10.267 -7.433 1.00 87.00 224 GLY A O 1
ATOM 1712 N N . SER A 1 225 ? -13.663 -9.607 -6.230 1.00 82.94 225 SER A N 1
ATOM 1713 C CA . SER A 1 225 ? -14.640 -9.598 -7.308 1.00 82.94 225 SER A CA 1
ATOM 1714 C C . SER A 1 225 ? -14.904 -8.200 -7.890 1.00 82.94 225 SER A C 1
ATOM 1716 O O . SER A 1 225 ? -15.469 -8.078 -8.980 1.00 82.94 225 SER A O 1
ATOM 1718 N N . GLU A 1 226 ? -14.429 -7.135 -7.227 1.00 87.44 226 GLU A N 1
ATOM 1719 C CA . GLU A 1 226 ? -14.481 -5.789 -7.788 1.00 87.44 226 GLU A CA 1
ATOM 1720 C C . GLU A 1 226 ? -13.587 -5.715 -9.027 1.00 87.44 226 GLU A C 1
ATOM 1722 O O . GLU A 1 226 ? -12.404 -6.057 -8.983 1.00 87.44 226 GLU A O 1
ATOM 1727 N N . HIS A 1 227 ? -14.165 -5.231 -10.123 1.00 92.31 227 HIS A N 1
ATOM 1728 C CA . HIS A 1 227 ? -13.474 -4.940 -11.370 1.00 92.31 227 HIS A CA 1
ATOM 1729 C C . HIS A 1 227 ? -14.088 -3.671 -11.964 1.00 92.31 227 HIS A C 1
ATOM 1731 O O . HIS A 1 227 ? -15.178 -3.708 -12.541 1.00 92.31 227 HIS A O 1
ATOM 1737 N N . ILE A 1 228 ? -13.424 -2.531 -11.774 1.00 91.75 228 ILE A N 1
ATOM 1738 C CA . ILE A 1 228 ? -13.960 -1.218 -12.154 1.00 91.75 228 ILE A CA 1
ATOM 1739 C C . ILE A 1 228 ? -12.882 -0.330 -12.769 1.00 91.75 228 ILE A C 1
ATOM 1741 O O . ILE A 1 228 ? -11.735 -0.319 -12.331 1.00 91.75 228 ILE A O 1
ATOM 1745 N N . THR A 1 229 ? -13.253 0.453 -13.777 1.00 94.75 229 THR A N 1
ATOM 1746 C CA . THR A 1 229 ? -12.367 1.463 -14.363 1.00 94.75 229 THR A CA 1
ATOM 1747 C C . THR A 1 229 ? -12.495 2.775 -13.597 1.00 94.75 229 THR A C 1
ATOM 1749 O O . THR A 1 229 ? -13.597 3.285 -13.408 1.00 94.75 229 THR A O 1
ATOM 1752 N N . ILE A 1 230 ? -11.364 3.338 -13.178 1.00 93.88 230 ILE A N 1
ATOM 1753 C CA . ILE A 1 230 ? -11.274 4.558 -12.375 1.00 93.88 230 ILE A CA 1
ATOM 1754 C C . ILE A 1 230 ? -10.351 5.554 -13.078 1.00 93.88 230 ILE A C 1
ATOM 1756 O O . ILE A 1 230 ? -9.372 5.184 -13.729 1.00 93.88 230 ILE A O 1
ATOM 1760 N N . GLN A 1 231 ? -10.669 6.838 -12.946 1.00 94.69 231 GLN A N 1
ATOM 1761 C CA . GLN A 1 231 ? -9.769 7.923 -13.306 1.00 94.69 231 GLN A CA 1
ATOM 1762 C C . GLN A 1 231 ? -9.063 8.426 -12.044 1.00 94.69 231 GLN A C 1
ATOM 1764 O O . GLN A 1 231 ? -9.720 8.958 -11.150 1.00 94.69 231 GLN A O 1
ATOM 1769 N N . ALA A 1 232 ? -7.737 8.285 -11.989 1.00 94.12 232 ALA A N 1
ATOM 1770 C CA . ALA A 1 232 ? -6.916 8.844 -10.920 1.00 94.12 232 ALA A CA 1
ATOM 1771 C C . ALA A 1 232 ? -7.105 10.369 -10.839 1.00 94.12 232 ALA A C 1
ATOM 1773 O O . ALA A 1 232 ? -7.079 11.039 -11.885 1.00 94.12 232 ALA A O 1
ATOM 1774 N N . PRO A 1 233 ? -7.248 10.944 -9.632 1.00 91.50 233 PRO A N 1
ATOM 1775 C CA . PRO A 1 233 ? -7.178 12.386 -9.469 1.00 91.50 233 PRO A CA 1
ATOM 1776 C C . PRO A 1 233 ? -5.760 12.860 -9.793 1.00 91.50 233 PRO A C 1
ATOM 1778 O O . PRO A 1 233 ? -4.773 12.231 -9.413 1.00 91.50 233 PRO A O 1
ATOM 1781 N N . TYR A 1 234 ? -5.636 13.990 -10.484 1.00 89.69 234 TYR A N 1
ATOM 1782 C CA . TYR A 1 234 ? -4.328 14.597 -10.700 1.00 89.69 234 TYR A CA 1
ATOM 1783 C C . TYR A 1 234 ? -3.882 15.334 -9.434 1.00 89.69 234 TYR A C 1
ATOM 1785 O O . TYR A 1 234 ? -4.595 16.213 -8.948 1.00 89.69 234 TYR A O 1
ATOM 1793 N N . PHE A 1 235 ? -2.704 14.991 -8.914 1.00 87.12 235 PHE A N 1
ATOM 1794 C CA . PHE A 1 235 ? -2.125 15.616 -7.731 1.00 87.12 235 PHE A CA 1
ATOM 1795 C C . PHE A 1 235 ? -0.817 16.332 -8.093 1.00 87.12 235 PHE A C 1
ATOM 1797 O O . PHE A 1 235 ? 0.213 15.685 -8.307 1.00 87.12 235 PHE A O 1
ATOM 1804 N N . PRO A 1 236 ? -0.829 17.674 -8.192 1.00 87.44 236 PRO A N 1
ATOM 1805 C CA . PRO A 1 236 ? 0.351 18.424 -8.597 1.00 87.44 236 PRO A CA 1
ATOM 1806 C C . PRO A 1 236 ? 1.512 18.269 -7.608 1.00 87.44 236 PRO A C 1
ATOM 1808 O O . PRO A 1 236 ? 1.337 18.380 -6.393 1.00 87.44 236 PRO A O 1
ATOM 1811 N N . LYS A 1 237 ? 2.730 18.109 -8.143 1.00 87.75 237 LYS A N 1
ATOM 1812 C CA . LYS A 1 237 ? 3.961 17.930 -7.348 1.00 87.75 237 LYS A CA 1
ATOM 1813 C C . LYS A 1 237 ? 4.198 19.063 -6.341 1.00 87.75 237 LYS A C 1
ATOM 1815 O O . LYS A 1 237 ? 4.633 18.802 -5.230 1.00 87.75 237 LYS A O 1
ATOM 1820 N N . MET A 1 238 ? 3.833 20.298 -6.688 1.00 86.38 238 MET A N 1
ATOM 1821 C CA . MET A 1 238 ? 3.949 21.445 -5.780 1.00 86.38 238 MET A CA 1
ATOM 1822 C C . MET A 1 238 ? 3.154 21.246 -4.478 1.00 86.38 238 MET A C 1
ATOM 1824 O O . MET A 1 238 ? 3.683 21.495 -3.400 1.00 86.38 238 MET A O 1
ATOM 1828 N N . PHE A 1 239 ? 1.920 20.730 -4.557 1.00 86.25 239 PHE A N 1
ATOM 1829 C CA . PHE A 1 239 ? 1.105 20.457 -3.366 1.00 86.25 239 PHE A CA 1
ATOM 1830 C C . PHE A 1 239 ? 1.653 19.290 -2.545 1.00 86.25 239 PHE A C 1
ATOM 1832 O O . PHE A 1 239 ? 1.574 19.313 -1.317 1.00 86.25 239 PHE A O 1
ATOM 1839 N N . ARG A 1 240 ? 2.237 18.281 -3.204 1.00 88.81 240 ARG A N 1
ATOM 1840 C CA . ARG A 1 240 ? 2.966 17.206 -2.521 1.00 88.81 240 ARG A CA 1
ATOM 1841 C C . ARG A 1 240 ? 4.106 17.779 -1.691 1.00 88.81 240 ARG A C 1
ATOM 1843 O O . ARG A 1 240 ? 4.185 17.482 -0.504 1.00 88.81 240 ARG A O 1
ATOM 1850 N N . ASP A 1 241 ? 4.966 18.583 -2.304 1.00 89.00 241 ASP A N 1
ATOM 1851 C CA . ASP A 1 241 ? 6.165 19.106 -1.650 1.00 89.00 241 ASP A CA 1
ATOM 1852 C C . ASP A 1 241 ? 5.797 20.052 -0.495 1.00 89.00 241 ASP A C 1
ATOM 1854 O O . ASP A 1 241 ? 6.379 19.959 0.586 1.00 89.00 241 ASP A O 1
ATOM 1858 N N . GLU A 1 242 ? 4.764 20.881 -0.675 1.00 87.38 242 GLU A N 1
ATOM 1859 C CA . GLU A 1 242 ? 4.208 21.734 0.380 1.00 87.38 242 GLU A CA 1
ATOM 1860 C C . GLU A 1 242 ? 3.673 20.915 1.565 1.00 87.38 242 GLU A C 1
ATOM 1862 O O . GLU A 1 242 ? 4.003 21.198 2.720 1.00 87.38 242 GLU A O 1
ATOM 1867 N N . LEU A 1 243 ? 2.866 19.881 1.300 1.00 86.62 243 LEU A N 1
ATOM 1868 C CA . LEU A 1 243 ? 2.335 19.014 2.350 1.00 86.62 243 LEU A CA 1
ATOM 1869 C C . LEU A 1 243 ? 3.467 18.276 3.067 1.00 86.62 243 LEU A C 1
ATOM 1871 O O . LEU A 1 243 ? 3.513 18.279 4.293 1.00 86.62 243 LEU A O 1
ATOM 1875 N N . ILE A 1 244 ? 4.403 17.681 2.326 1.00 90.50 244 ILE A N 1
ATOM 1876 C CA . ILE A 1 244 ? 5.559 16.991 2.900 1.00 90.50 244 ILE A CA 1
ATOM 1877 C C . ILE A 1 244 ? 6.358 17.940 3.801 1.00 90.50 244 ILE A C 1
ATOM 1879 O O . ILE A 1 244 ? 6.720 17.547 4.910 1.00 90.50 244 ILE A O 1
ATOM 1883 N N . ALA A 1 245 ? 6.608 19.180 3.372 1.00 88.31 245 ALA A N 1
ATOM 1884 C CA . ALA A 1 245 ? 7.288 20.176 4.194 1.00 88.31 245 ALA A CA 1
ATOM 1885 C C . ALA A 1 245 ? 6.513 20.448 5.491 1.00 88.31 245 ALA A C 1
ATOM 1887 O O . ALA A 1 245 ? 7.082 20.348 6.577 1.00 88.31 245 ALA A O 1
ATOM 1888 N N . LYS A 1 246 ? 5.200 20.693 5.401 1.00 86.50 246 LYS A N 1
ATOM 1889 C CA . LYS A 1 246 ? 4.346 20.889 6.581 1.00 86.50 246 LYS A CA 1
ATOM 1890 C C . LYS A 1 246 ? 4.417 19.705 7.549 1.00 86.50 246 LYS A C 1
ATOM 1892 O O . LYS A 1 246 ? 4.512 19.895 8.757 1.00 86.50 246 LYS A O 1
ATOM 1897 N N . ILE A 1 247 ? 4.427 18.478 7.032 1.00 88.44 247 ILE A N 1
ATOM 1898 C CA . ILE A 1 247 ? 4.536 17.262 7.845 1.00 88.44 247 ILE A CA 1
ATOM 1899 C C . ILE A 1 247 ? 5.910 17.158 8.519 1.00 88.44 247 ILE A C 1
ATOM 1901 O O . ILE A 1 247 ? 5.978 16.861 9.710 1.00 88.44 247 ILE A O 1
ATOM 1905 N N . LYS A 1 248 ? 7.001 17.432 7.790 1.00 88.25 248 LYS A N 1
ATOM 1906 C CA . LYS A 1 248 ? 8.374 17.416 8.332 1.00 88.25 248 LYS A CA 1
ATOM 1907 C C . LYS A 1 248 ? 8.552 18.409 9.476 1.00 88.25 248 LYS A C 1
ATOM 1909 O O . LYS A 1 248 ? 9.180 18.077 10.475 1.00 88.25 248 LYS A O 1
ATOM 1914 N N . TYR A 1 249 ? 7.981 19.602 9.338 1.00 85.31 249 TYR A N 1
ATOM 1915 C CA . TYR A 1 249 ? 8.093 20.666 10.336 1.00 85.31 249 TYR A CA 1
ATOM 1916 C C . TYR A 1 249 ? 6.975 20.648 11.388 1.00 85.31 249 TYR A C 1
ATOM 1918 O O . TYR A 1 249 ? 6.902 21.559 12.206 1.00 85.31 249 TYR A O 1
ATOM 1926 N N . GLY A 1 250 ? 6.106 19.629 11.385 1.00 79.50 250 GLY A N 1
ATOM 1927 C CA . GLY A 1 250 ? 5.021 19.495 12.362 1.00 79.50 250 GLY A CA 1
ATOM 1928 C C . GLY A 1 250 ? 3.927 20.564 12.252 1.00 79.50 250 GLY A C 1
ATOM 1929 O O . GLY A 1 250 ? 3.158 20.743 13.188 1.00 79.50 250 GLY A O 1
ATOM 1930 N N . THR A 1 251 ? 3.846 21.274 11.126 1.00 72.50 251 THR A N 1
ATOM 1931 C CA . THR A 1 251 ? 2.849 22.324 10.858 1.00 72.50 251 THR A CA 1
ATOM 1932 C C . THR A 1 251 ? 1.674 21.831 10.012 1.00 72.50 251 THR A C 1
ATOM 1934 O O . THR A 1 251 ? 0.745 22.588 9.729 1.00 72.50 251 THR A O 1
ATOM 1937 N N . ALA A 1 252 ? 1.696 20.565 9.588 1.00 68.12 252 ALA A N 1
ATOM 1938 C CA . ALA A 1 252 ? 0.557 19.928 8.946 1.00 68.12 252 ALA A CA 1
ATOM 1939 C C . ALA A 1 252 ? -0.511 19.573 9.983 1.00 68.12 252 ALA A C 1
ATOM 1941 O O . ALA A 1 252 ? -0.238 18.860 10.948 1.00 68.12 252 ALA A O 1
ATOM 1942 N N . ASP A 1 253 ? -1.748 19.986 9.725 1.00 65.19 253 ASP A N 1
ATOM 1943 C CA . ASP A 1 253 ? -2.906 19.400 10.388 1.00 65.19 253 ASP A CA 1
ATOM 1944 C C . ASP A 1 253 ? -3.140 18.000 9.798 1.00 65.19 253 ASP A C 1
ATOM 1946 O O . ASP A 1 253 ? -3.661 17.863 8.696 1.00 65.19 253 ASP A O 1
ATOM 1950 N N . LEU A 1 254 ? -2.692 16.947 10.490 1.00 61.66 254 LEU A N 1
ATOM 1951 C CA . LEU A 1 254 ? -2.775 15.551 10.022 1.00 61.66 254 LEU A CA 1
ATOM 1952 C C . LEU A 1 254 ? -4.194 14.946 10.110 1.00 61.66 254 LEU A C 1
ATOM 1954 O O . LEU A 1 254 ? -4.340 13.725 10.112 1.00 61.66 254 LEU A O 1
ATOM 1958 N N . ASN A 1 255 ? -5.235 15.780 10.180 1.00 56.56 255 ASN A N 1
ATOM 1959 C CA . ASN A 1 255 ? -6.642 15.379 10.176 1.00 56.56 255 ASN A CA 1
ATOM 1960 C C . ASN A 1 255 ? -7.451 16.136 9.110 1.00 56.56 255 ASN A C 1
ATOM 1962 O O . ASN A 1 255 ? -8.608 16.496 9.341 1.00 56.56 255 ASN A O 1
ATOM 1966 N N . ILE A 1 256 ? -6.865 16.395 7.933 1.00 47.50 256 ILE A N 1
ATOM 1967 C CA . ILE A 1 256 ? -7.563 17.115 6.858 1.00 47.50 256 ILE A CA 1
ATOM 1968 C C . ILE A 1 256 ? -8.807 16.316 6.423 1.00 47.50 256 ILE A C 1
ATOM 1970 O O . ILE A 1 256 ? -8.733 15.361 5.650 1.00 47.50 256 ILE A O 1
ATOM 1974 N N . GLY A 1 257 ? -9.979 16.730 6.908 1.00 50.16 257 GLY A N 1
ATOM 1975 C CA . GLY A 1 257 ? -11.274 16.467 6.277 1.00 50.16 257 GLY A CA 1
ATOM 1976 C C . GLY A 1 257 ? -12.046 15.202 6.669 1.00 50.16 257 GLY A C 1
ATOM 1977 O O . GLY A 1 257 ? -13.099 14.972 6.079 1.00 50.16 257 GLY A O 1
ATOM 1978 N N . ARG A 1 258 ? -11.624 14.402 7.655 1.00 50.06 258 ARG A N 1
ATOM 1979 C CA . ARG A 1 258 ? -12.544 13.508 8.394 1.00 50.06 258 ARG A CA 1
ATOM 1980 C C . ARG A 1 258 ? -12.101 13.400 9.847 1.00 50.06 258 ARG A C 1
ATOM 1982 O O . ARG A 1 258 ? -10.929 13.167 10.109 1.00 50.06 258 ARG A O 1
ATOM 1989 N N . SER A 1 259 ? -13.058 13.484 10.767 1.00 54.00 259 SER A N 1
ATOM 1990 C CA . SER A 1 259 ? -12.851 13.214 12.196 1.00 54.00 259 SER A CA 1
ATOM 1991 C C . SER A 1 259 ? -12.489 11.738 12.477 1.00 54.00 259 SER A C 1
ATOM 1993 O O . SER A 1 259 ? -12.107 11.396 13.596 1.00 54.00 259 SER A O 1
ATOM 1995 N N . HIS A 1 260 ? -12.595 10.865 11.459 1.00 64.88 260 HIS A N 1
ATOM 1996 C CA . HIS A 1 260 ? -12.429 9.415 11.553 1.00 64.88 260 HIS A CA 1
ATOM 1997 C C . HIS A 1 260 ? -11.988 8.731 10.241 1.00 64.88 260 HIS A C 1
ATOM 1999 O O . HIS A 1 260 ? -12.114 9.266 9.133 1.00 64.88 260 HIS A O 1
ATOM 2005 N N . ASP A 1 261 ? -11.537 7.477 10.344 1.00 61.59 261 ASP A N 1
ATOM 2006 C CA . ASP A 1 261 ? -11.124 6.621 9.216 1.00 61.59 261 ASP A CA 1
ATOM 2007 C C . ASP A 1 261 ? -12.263 5.747 8.640 1.00 61.59 261 ASP A C 1
ATOM 2009 O O . ASP A 1 261 ? -12.041 4.986 7.701 1.00 61.59 261 ASP A O 1
ATOM 2013 N N . VAL A 1 262 ? -13.478 5.836 9.194 1.00 73.88 262 VAL A N 1
ATOM 2014 C CA . VAL A 1 262 ? -14.661 5.086 8.725 1.00 73.88 262 VAL A CA 1
ATOM 2015 C C . VAL A 1 262 ? -15.133 5.601 7.360 1.00 73.88 262 VAL A C 1
ATOM 2017 O O . VAL A 1 262 ? -15.106 6.811 7.098 1.00 73.88 262 VAL A O 1
ATOM 2020 N N . THR A 1 263 ? -15.553 4.693 6.474 1.00 77.81 263 THR A N 1
ATOM 2021 C CA . THR A 1 263 ? -16.125 5.031 5.156 1.00 77.81 263 THR A CA 1
ATOM 2022 C C . THR A 1 263 ? -17.589 4.604 5.041 1.00 77.81 263 THR A C 1
ATOM 2024 O O . THR A 1 263 ? -18.017 3.669 5.708 1.00 77.81 263 THR A O 1
ATOM 2027 N N . GLU A 1 264 ? -18.350 5.273 4.172 1.00 84.31 264 GLU A N 1
ATOM 2028 C CA . GLU A 1 264 ? -19.759 4.944 3.906 1.00 84.31 264 GLU A CA 1
ATOM 2029 C C . GLU A 1 264 ? -19.925 3.501 3.410 1.00 84.31 264 GLU A C 1
ATOM 2031 O O . GLU A 1 264 ? -20.765 2.760 3.916 1.00 84.31 264 GLU A O 1
ATOM 2036 N N . LEU A 1 265 ? -19.052 3.080 2.487 1.00 82.19 265 LEU A N 1
ATOM 2037 C CA . LEU A 1 265 ? -19.036 1.720 1.945 1.00 82.19 265 LEU A CA 1
ATOM 2038 C C . LEU A 1 265 ? -18.739 0.682 3.025 1.00 82.19 265 LEU A C 1
ATOM 2040 O O . LEU A 1 265 ? -19.457 -0.300 3.127 1.00 82.19 265 LEU A O 1
ATOM 2044 N N . GLU A 1 266 ? -17.754 0.935 3.889 1.00 82.44 266 GLU A N 1
ATOM 2045 C CA . GLU A 1 266 ? -17.423 0.039 5.004 1.00 82.44 266 GLU A CA 1
ATOM 2046 C C . GLU A 1 266 ? -18.613 -0.159 5.956 1.00 82.44 266 GLU A C 1
ATOM 2048 O O . GLU A 1 266 ? -18.862 -1.269 6.421 1.00 82.44 266 GLU A O 1
ATOM 2053 N N . VAL A 1 267 ? -19.390 0.898 6.217 1.00 89.69 267 VAL A N 1
ATOM 2054 C CA . VAL A 1 267 ? -20.612 0.810 7.029 1.00 89.69 267 VAL A CA 1
ATOM 2055 C C . VAL A 1 267 ? -21.678 -0.051 6.340 1.00 89.69 267 VAL A C 1
ATOM 2057 O O . VAL A 1 267 ? -22.316 -0.882 6.993 1.00 89.69 267 VAL A O 1
ATOM 2060 N N . MET A 1 268 ? -21.868 0.128 5.032 1.00 91.44 268 MET A N 1
ATOM 2061 C CA . MET A 1 268 ? -22.841 -0.632 4.240 1.00 91.44 268 MET A CA 1
ATOM 2062 C C . MET A 1 268 ? -22.456 -2.109 4.096 1.00 91.44 268 MET A C 1
ATOM 2064 O O . MET A 1 268 ? -23.287 -2.988 4.321 1.00 91.44 268 MET A O 1
ATOM 2068 N N . GLU A 1 269 ? -21.196 -2.390 3.771 1.00 85.50 269 GLU A N 1
ATOM 2069 C CA . GLU A 1 269 ? -20.649 -3.744 3.663 1.00 85.50 269 GLU A CA 1
ATOM 2070 C C . GLU A 1 269 ? -20.723 -4.472 5.002 1.00 85.50 269 GLU A C 1
ATOM 2072 O O . GLU A 1 269 ? -21.182 -5.615 5.054 1.00 85.50 269 GLU A O 1
ATOM 2077 N N . TRP A 1 270 ? -20.375 -3.795 6.104 1.00 91.06 270 TRP A N 1
ATOM 2078 C CA . TRP A 1 270 ? -20.531 -4.364 7.437 1.00 91.06 270 TRP A CA 1
ATOM 2079 C C . TRP A 1 270 ? -21.990 -4.740 7.714 1.00 91.06 270 TRP A C 1
ATOM 2081 O O . TRP A 1 270 ? -22.247 -5.830 8.226 1.00 91.06 270 TRP A O 1
ATOM 2091 N N . ALA A 1 271 ? -22.952 -3.885 7.348 1.00 93.06 271 ALA A N 1
ATOM 2092 C CA . ALA A 1 271 ? -24.372 -4.174 7.535 1.00 93.06 271 ALA A CA 1
ATOM 2093 C C . ALA A 1 271 ? -24.837 -5.381 6.706 1.00 93.06 271 ALA A C 1
ATOM 2095 O O . ALA A 1 271 ? -25.596 -6.203 7.219 1.00 93.06 271 ALA A O 1
ATOM 2096 N N . LEU A 1 272 ? -24.372 -5.527 5.462 1.00 90.62 272 LEU A N 1
ATOM 2097 C CA . LEU A 1 272 ? -24.664 -6.698 4.626 1.00 90.62 272 LEU A CA 1
ATOM 2098 C C . LEU A 1 272 ? -24.102 -7.985 5.235 1.00 90.62 272 LEU A C 1
ATOM 2100 O O . LEU A 1 272 ? -24.827 -8.968 5.365 1.00 90.62 272 LEU A O 1
ATOM 2104 N N . GLN A 1 273 ? -22.840 -7.957 5.657 1.00 85.94 273 GLN A N 1
ATOM 2105 C CA . GLN A 1 273 ? -22.131 -9.135 6.156 1.00 85.94 273 GLN A CA 1
ATOM 2106 C C . GLN A 1 273 ? -22.556 -9.546 7.574 1.00 85.94 273 GLN A C 1
ATOM 2108 O O . GLN A 1 273 ? -22.545 -10.730 7.893 1.00 85.94 273 GLN A O 1
ATOM 2113 N N . ASN A 1 274 ? -22.934 -8.587 8.428 1.00 88.25 274 ASN A N 1
ATOM 2114 C CA . ASN A 1 274 ? -23.093 -8.815 9.873 1.00 88.25 274 ASN A CA 1
ATOM 2115 C C . ASN A 1 274 ? -24.484 -8.467 10.419 1.00 88.25 274 ASN A C 1
ATOM 2117 O O . ASN A 1 274 ? -24.761 -8.706 11.598 1.00 88.25 274 ASN A O 1
ATOM 2121 N N . ASN A 1 275 ? -25.354 -7.853 9.612 1.00 91.06 275 ASN A N 1
ATOM 2122 C CA . ASN A 1 275 ? -26.655 -7.367 10.075 1.00 91.06 275 ASN A CA 1
ATOM 2123 C C . ASN A 1 275 ? -27.763 -7.496 9.014 1.00 91.06 275 ASN A C 1
ATOM 2125 O O . ASN A 1 275 ? -28.716 -6.718 9.035 1.00 91.06 275 ASN A O 1
ATOM 2129 N N . ASN A 1 276 ? -27.633 -8.446 8.080 1.00 90.69 276 ASN A N 1
ATOM 2130 C CA . ASN A 1 276 ? -28.627 -8.745 7.039 1.00 90.69 276 ASN A CA 1
ATOM 2131 C C . ASN A 1 276 ? -29.069 -7.502 6.236 1.00 90.69 276 ASN A C 1
ATOM 2133 O O . ASN A 1 276 ? -30.246 -7.337 5.923 1.00 90.69 276 ASN A O 1
ATOM 2137 N N . GLY A 1 277 ? -28.135 -6.587 5.962 1.00 90.50 277 GLY A N 1
ATOM 2138 C CA . GLY A 1 277 ? -28.387 -5.337 5.241 1.00 90.50 277 GLY A CA 1
ATOM 2139 C C . GLY A 1 277 ? -29.106 -4.255 6.055 1.00 90.50 277 GLY A C 1
ATOM 2140 O O . GLY A 1 277 ? -29.371 -3.176 5.529 1.00 90.50 277 GLY A O 1
ATOM 2141 N N . ILE A 1 278 ? -29.418 -4.490 7.333 1.00 94.62 278 ILE A N 1
ATOM 2142 C CA . ILE A 1 278 ? -30.099 -3.515 8.190 1.00 94.62 278 ILE A CA 1
ATOM 2143 C C . ILE A 1 278 ? -29.116 -2.425 8.632 1.00 94.62 278 ILE A C 1
ATOM 2145 O O . ILE A 1 278 ? -28.137 -2.682 9.336 1.00 94.62 278 ILE A O 1
ATOM 2149 N N . LEU A 1 279 ? -29.435 -1.173 8.319 1.00 94.25 279 LEU A N 1
ATOM 2150 C CA . LEU A 1 279 ? -28.649 0.005 8.675 1.00 94.25 279 LEU A CA 1
ATOM 2151 C C . LEU A 1 279 ? -29.139 0.606 10.006 1.00 94.25 279 LEU A C 1
ATOM 2153 O O . LEU A 1 279 ? -29.677 1.712 10.075 1.00 94.25 279 LEU A O 1
ATOM 2157 N N . SER A 1 280 ? -28.991 -0.165 11.088 1.00 92.62 280 SER A N 1
ATOM 2158 C CA . SER A 1 280 ? -29.396 0.245 12.440 1.00 92.62 280 SER A CA 1
ATOM 2159 C C . SER A 1 280 ? -28.429 1.274 13.022 1.00 92.62 280 SER A C 1
ATOM 2161 O O . SER A 1 280 ? -27.282 0.939 13.315 1.00 92.62 280 SER A O 1
ATOM 2163 N N . PHE A 1 281 ? -28.908 2.497 13.274 1.00 92.56 281 PHE A N 1
ATOM 2164 C CA . PHE A 1 281 ? -28.100 3.574 13.860 1.00 92.56 281 PHE A CA 1
ATOM 2165 C C . PHE A 1 281 ? -27.359 3.131 15.127 1.00 92.56 281 PHE A C 1
ATOM 2167 O O . PHE A 1 281 ? -26.142 3.264 15.207 1.00 92.56 281 PHE A O 1
ATOM 2174 N N . ARG A 1 282 ? -28.078 2.545 16.097 1.00 92.12 282 ARG A N 1
ATOM 2175 C CA . ARG A 1 282 ? -27.495 2.134 17.383 1.00 92.12 282 ARG A CA 1
ATOM 2176 C C . ARG A 1 282 ? -26.367 1.123 17.190 1.00 92.12 282 ARG A C 1
ATOM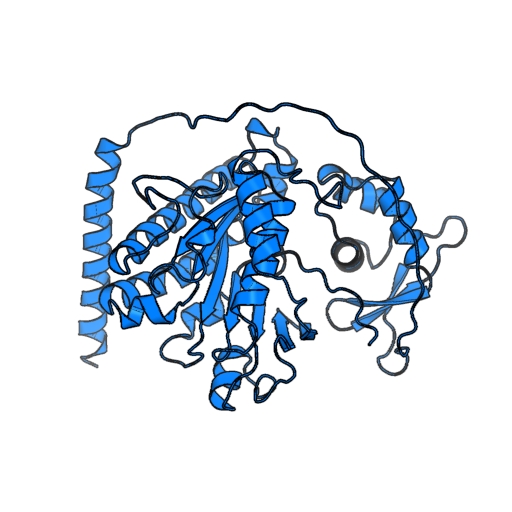 2178 O O . ARG A 1 282 ? -25.320 1.259 17.809 1.00 92.12 282 ARG A O 1
ATOM 2185 N N . ARG A 1 283 ? -26.576 0.118 16.335 1.00 91.00 283 ARG A N 1
ATOM 2186 C CA . ARG A 1 283 ? -25.596 -0.955 16.135 1.00 91.00 283 ARG A CA 1
ATOM 2187 C C . ARG A 1 283 ? -24.378 -0.459 15.362 1.00 91.00 283 ARG A C 1
ATOM 2189 O O . ARG A 1 283 ? -23.259 -0.725 15.775 1.00 91.00 283 ARG A O 1
ATOM 2196 N N . LEU A 1 284 ? -24.597 0.308 14.297 1.00 92.94 284 LEU A N 1
ATOM 2197 C CA . LEU A 1 284 ? -23.521 0.906 13.510 1.00 92.94 284 LEU A CA 1
ATOM 2198 C C . LEU A 1 284 ? -22.678 1.867 14.355 1.00 92.94 284 LEU A C 1
ATOM 2200 O O . LEU A 1 284 ? -21.452 1.790 14.331 1.00 92.94 284 LEU A O 1
ATOM 2204 N N . PHE A 1 285 ? -23.313 2.725 15.157 1.00 93.12 285 PHE A N 1
ATOM 2205 C CA . PHE A 1 285 ? -22.586 3.645 16.026 1.00 93.12 285 PHE A CA 1
ATOM 2206 C C . PHE A 1 285 ? -21.719 2.900 17.044 1.00 93.12 285 PHE A C 1
ATOM 2208 O O . PHE A 1 285 ? -20.555 3.241 17.204 1.00 93.12 285 PHE A O 1
ATOM 2215 N N . GLU A 1 286 ? -22.233 1.850 17.690 1.00 89.25 286 GLU A N 1
ATOM 2216 C CA . GLU A 1 286 ? -21.442 1.052 18.638 1.00 89.25 286 GLU A CA 1
ATOM 2217 C C . GLU A 1 286 ? -20.179 0.446 18.009 1.00 89.25 286 GLU A C 1
ATOM 2219 O O . GLU A 1 286 ? -19.124 0.449 18.640 1.00 89.25 286 GLU A O 1
ATOM 2224 N N . ILE A 1 287 ? -20.268 -0.013 16.758 1.00 88.69 287 ILE A N 1
ATOM 2225 C CA . ILE A 1 287 ? -19.145 -0.616 16.028 1.00 88.69 287 ILE A CA 1
ATOM 2226 C C . ILE A 1 287 ? -18.106 0.431 15.619 1.00 88.69 287 ILE A C 1
ATOM 2228 O O . ILE A 1 287 ? -16.903 0.210 15.750 1.00 88.69 287 ILE A O 1
ATOM 2232 N N . PHE A 1 288 ? -18.557 1.587 15.133 1.00 86.00 288 PHE A N 1
ATOM 2233 C CA . PHE A 1 288 ? -17.683 2.556 14.473 1.00 86.00 288 PHE A CA 1
ATOM 2234 C C . PHE A 1 288 ? -17.281 3.752 15.353 1.00 86.00 288 PHE A C 1
ATOM 2236 O O . PHE A 1 288 ? -16.314 4.442 15.023 1.00 86.00 288 PHE A O 1
ATOM 2243 N N . LYS A 1 289 ? -17.925 3.976 16.511 1.00 81.94 289 LYS A N 1
ATOM 2244 C CA . LYS A 1 289 ? -17.578 5.079 17.434 1.00 81.94 289 LYS A CA 1
ATOM 2245 C C . LYS A 1 289 ? -16.135 5.009 17.932 1.00 81.94 289 LYS A C 1
ATOM 2247 O O . LYS A 1 289 ? -15.491 6.039 18.092 1.00 81.94 289 LYS A O 1
ATOM 2252 N N . GLY A 1 290 ? -15.595 3.799 18.123 1.00 70.56 290 GLY A N 1
ATOM 2253 C CA . GLY A 1 290 ? -14.207 3.590 18.562 1.00 70.56 290 GLY A CA 1
ATOM 2254 C C . GLY A 1 290 ? -13.165 4.068 17.546 1.00 70.56 290 GLY A C 1
ATOM 2255 O O . GLY A 1 290 ? -11.990 4.217 17.876 1.00 70.56 290 GLY A O 1
ATOM 2256 N N . ARG A 1 291 ? -13.607 4.335 16.315 1.00 73.06 291 ARG A N 1
ATOM 2257 C CA . ARG A 1 291 ? -12.799 4.837 15.207 1.00 73.06 291 ARG A CA 1
ATOM 2258 C C . ARG A 1 291 ? -13.032 6.319 14.915 1.00 73.06 291 ARG A C 1
ATOM 2260 O O . ARG A 1 291 ? -12.489 6.831 13.946 1.00 73.06 291 ARG A O 1
ATOM 2267 N N . GLY A 1 292 ? -13.806 6.995 15.766 1.00 71.38 292 GLY A N 1
ATOM 2268 C CA . GLY A 1 292 ? -14.074 8.431 15.701 1.00 71.38 292 GLY A CA 1
ATOM 2269 C C . GLY A 1 292 ? -15.372 8.811 14.986 1.00 71.38 292 GLY A C 1
ATOM 2270 O O . GLY A 1 292 ? -15.680 9.995 14.935 1.00 71.38 292 GLY A O 1
ATOM 2271 N N . LEU A 1 293 ? -16.136 7.851 14.440 1.00 82.56 293 LEU A N 1
ATOM 2272 C CA . LEU A 1 293 ? -17.414 8.154 13.785 1.00 82.56 293 LEU A CA 1
ATOM 2273 C C . LEU A 1 293 ? -18.373 8.799 14.782 1.00 82.56 293 LEU A C 1
ATOM 2275 O O . LEU A 1 293 ? -18.719 8.182 15.791 1.00 82.56 293 LEU A O 1
ATOM 2279 N N . THR A 1 294 ? -18.821 10.020 14.495 1.00 86.75 294 THR A N 1
ATOM 2280 C CA . THR A 1 294 ? -19.770 10.721 15.361 1.00 86.75 294 THR A CA 1
ATOM 2281 C C . THR A 1 294 ? -21.214 10.326 15.053 1.00 86.75 294 THR A C 1
ATOM 2283 O O . THR A 1 294 ? -21.561 9.879 13.957 1.00 86.75 294 THR A O 1
ATOM 2286 N N . GLN A 1 295 ? -22.102 10.538 16.027 1.00 90.44 295 GLN A N 1
ATOM 2287 C CA . GLN A 1 295 ? -23.543 10.348 15.831 1.00 90.44 295 GLN A CA 1
ATOM 2288 C C . GLN A 1 295 ? -24.099 11.254 14.726 1.00 90.44 295 GLN A C 1
ATOM 2290 O O . GLN A 1 295 ? -24.990 10.846 13.984 1.00 90.44 295 GLN A O 1
ATOM 2295 N N . VAL A 1 296 ? -23.571 12.478 14.613 1.00 86.31 296 VAL A N 1
ATOM 2296 C CA . VAL A 1 296 ? -24.007 13.471 13.624 1.00 86.31 296 VAL A CA 1
ATOM 2297 C C . VAL A 1 296 ? -23.648 13.012 12.213 1.00 86.31 296 VAL A C 1
ATOM 2299 O O . VAL A 1 296 ? -24.512 13.007 11.337 1.00 86.31 296 VAL A O 1
ATOM 2302 N N . GLU A 1 297 ? -22.407 12.568 12.000 1.00 84.25 297 GLU A N 1
ATOM 2303 C CA . GLU A 1 297 ? -21.955 12.043 10.706 1.00 84.25 297 GLU A CA 1
ATOM 2304 C C . GLU A 1 297 ? -22.740 10.795 10.305 1.00 84.25 297 GLU A C 1
ATOM 2306 O O . GLU A 1 297 ? -23.278 10.749 9.201 1.00 84.25 297 GLU A O 1
ATOM 2311 N N . LEU A 1 298 ? -22.894 9.823 11.213 1.00 91.69 298 LEU A N 1
ATOM 2312 C CA . LEU A 1 298 ? -23.646 8.601 10.923 1.00 91.69 298 LEU A CA 1
ATOM 2313 C C . LEU A 1 298 ? -25.118 8.885 10.589 1.00 91.69 298 LEU A C 1
ATOM 2315 O O . LEU A 1 298 ? -25.661 8.299 9.656 1.00 91.69 298 LEU A O 1
ATOM 2319 N N . ASN A 1 299 ? -25.776 9.793 11.315 1.00 91.00 299 ASN A N 1
ATOM 2320 C CA . ASN A 1 299 ? -27.154 10.178 11.001 1.00 91.00 299 ASN A CA 1
ATOM 2321 C C . ASN A 1 299 ? -27.266 10.876 9.643 1.00 91.00 299 ASN A C 1
ATOM 2323 O O . ASN A 1 299 ? -28.208 10.606 8.890 1.00 91.00 299 ASN A O 1
ATOM 2327 N N . LYS A 1 300 ? -26.306 11.750 9.318 1.00 87.69 300 LYS A N 1
ATOM 2328 C CA . LYS A 1 300 ? -26.245 12.433 8.023 1.00 87.69 300 LYS A CA 1
ATOM 2329 C C . LYS A 1 300 ? -26.089 11.426 6.888 1.00 87.69 300 LYS A C 1
ATOM 2331 O O . LYS A 1 300 ? -26.850 11.483 5.929 1.00 87.69 300 LYS A O 1
ATOM 2336 N N . TRP A 1 301 ? -25.169 10.481 7.042 1.00 91.25 301 TRP A N 1
ATOM 2337 C CA . TRP A 1 301 ? -24.945 9.376 6.119 1.00 91.25 301 TRP A CA 1
ATOM 2338 C C . TRP A 1 301 ? -26.201 8.550 5.885 1.00 91.25 301 TRP A C 1
ATOM 2340 O O . TRP A 1 301 ? -26.702 8.518 4.764 1.00 91.25 301 TRP A O 1
ATOM 2350 N N . LEU A 1 302 ? -26.776 7.981 6.948 1.00 91.44 302 LEU A N 1
ATOM 2351 C CA . LEU A 1 302 ? -27.986 7.165 6.851 1.00 91.44 302 LEU A CA 1
ATOM 2352 C C . LEU A 1 302 ? -29.114 7.889 6.112 1.00 91.44 302 LEU A C 1
ATOM 2354 O O . LEU A 1 302 ? -29.787 7.280 5.289 1.00 91.44 302 LEU A O 1
ATOM 2358 N N . SER A 1 303 ? -29.303 9.179 6.388 1.00 88.06 303 SER A N 1
ATOM 2359 C CA . SER A 1 303 ? -30.326 9.988 5.721 1.00 88.06 303 SER A CA 1
ATOM 2360 C C . SER A 1 303 ? -29.981 10.255 4.252 1.00 88.06 303 SER A C 1
ATOM 2362 O O . SER A 1 303 ? -30.844 10.131 3.393 1.00 88.06 303 SER A O 1
ATOM 2364 N N . SER A 1 304 ? -28.718 10.569 3.943 1.00 87.00 304 SER A N 1
ATOM 2365 C CA . SER A 1 304 ? -28.265 10.843 2.571 1.00 87.00 304 SER A CA 1
ATOM 2366 C C . SER A 1 304 ? -28.308 9.625 1.647 1.00 87.00 304 SER A C 1
ATOM 2368 O O . SER A 1 304 ? -28.362 9.779 0.430 1.00 87.00 304 SER A O 1
ATOM 2370 N N . TRP A 1 305 ? -28.283 8.421 2.216 1.00 92.69 305 TRP A N 1
ATOM 2371 C CA . TRP A 1 305 ? -28.306 7.178 1.456 1.00 92.69 305 TRP A CA 1
ATOM 2372 C C . TRP A 1 305 ? -29.709 6.756 1.037 1.00 92.69 305 TRP A C 1
ATOM 2374 O O . TRP A 1 305 ? -29.832 5.896 0.177 1.00 92.69 305 TRP A O 1
ATOM 2384 N N . GLU A 1 306 ? -30.772 7.311 1.623 1.00 90.81 306 GLU A N 1
ATOM 2385 C CA . GLU A 1 306 ? -32.137 6.890 1.299 1.00 90.81 306 GLU A CA 1
ATOM 2386 C C . GLU A 1 306 ? -32.432 7.001 -0.199 1.00 90.81 306 GLU A C 1
ATOM 2388 O O . GLU A 1 306 ? -32.200 8.029 -0.833 1.00 90.81 306 GLU A O 1
ATOM 2393 N N . ASN A 1 307 ? -32.968 5.917 -0.758 1.00 88.75 307 ASN A N 1
ATOM 2394 C CA . ASN A 1 307 ? -33.275 5.741 -2.176 1.00 88.75 307 ASN A CA 1
ATOM 2395 C C . ASN A 1 307 ? -32.062 5.799 -3.119 1.00 88.75 307 ASN A C 1
ATOM 2397 O O . ASN A 1 307 ? -32.238 5.710 -4.331 1.00 88.75 307 ASN A O 1
ATOM 2401 N N . GLN A 1 308 ? -30.839 5.898 -2.593 1.00 86.50 308 GLN A N 1
ATOM 2402 C CA . GLN A 1 308 ? -29.625 5.772 -3.388 1.00 86.50 308 GLN A CA 1
ATOM 2403 C C . GLN A 1 308 ? -29.308 4.301 -3.650 1.00 86.50 308 GLN A C 1
ATOM 2405 O O . GLN A 1 308 ? -29.610 3.413 -2.843 1.00 86.50 308 GLN A O 1
ATOM 2410 N N . GLN A 1 309 ? -28.672 4.061 -4.792 1.00 88.12 309 GLN A N 1
ATOM 2411 C CA . GLN A 1 309 ? -28.169 2.753 -5.171 1.00 88.12 309 GLN A CA 1
ATOM 2412 C C . GLN A 1 309 ? -26.646 2.716 -5.075 1.00 88.12 309 GLN A C 1
ATOM 2414 O O . GLN A 1 309 ? -25.956 3.681 -5.420 1.00 88.12 309 GLN A O 1
ATOM 2419 N N . TYR A 1 310 ? -26.135 1.584 -4.608 1.00 82.00 310 TYR A N 1
ATOM 2420 C CA . TYR A 1 310 ? -24.718 1.327 -4.422 1.00 82.00 310 TYR A CA 1
ATOM 2421 C C . TYR A 1 310 ? -24.382 -0.046 -4.977 1.00 82.00 310 TYR A C 1
ATOM 2423 O O . TYR A 1 310 ? -25.095 -1.022 -4.738 1.00 82.00 310 TYR A O 1
ATOM 2431 N N . ARG A 1 311 ? -23.260 -0.125 -5.686 1.00 80.19 311 ARG A N 1
ATOM 2432 C CA . ARG A 1 311 ? -22.635 -1.402 -6.000 1.00 80.19 311 ARG A CA 1
ATOM 2433 C C . ARG A 1 311 ? -21.779 -1.802 -4.806 1.00 80.19 311 ARG A C 1
ATOM 2435 O O . ARG A 1 311 ? -20.831 -1.093 -4.475 1.00 80.19 311 ARG A O 1
ATOM 2442 N N . LEU A 1 312 ? -22.166 -2.883 -4.141 1.00 80.38 312 LEU A N 1
ATOM 2443 C CA . LEU A 1 312 ? -21.524 -3.379 -2.926 1.00 80.38 312 LEU A CA 1
ATOM 2444 C C . LEU A 1 312 ? -21.237 -4.860 -3.114 1.00 80.38 312 LEU A C 1
ATOM 2446 O O . LEU A 1 312 ? -22.140 -5.611 -3.497 1.00 80.38 312 LEU A O 1
ATOM 2450 N N . LEU A 1 313 ? -20.008 -5.279 -2.810 1.00 73.50 313 LEU A N 1
ATOM 2451 C CA . LEU A 1 313 ? -19.543 -6.631 -3.113 1.00 73.50 313 LEU A CA 1
ATOM 2452 C C . LEU A 1 313 ? -19.738 -6.900 -4.623 1.00 73.50 313 LEU A C 1
ATOM 2454 O O . LEU A 1 313 ? -19.068 -6.271 -5.437 1.00 73.50 313 LEU A O 1
ATOM 2458 N N . ASP A 1 314 ? -20.726 -7.724 -4.994 1.00 71.50 314 ASP A N 1
ATOM 2459 C CA . ASP A 1 314 ? -20.986 -8.166 -6.376 1.00 71.50 314 ASP A CA 1
ATOM 2460 C C . ASP A 1 314 ? -22.375 -7.858 -6.919 1.00 71.50 314 ASP A C 1
ATOM 2462 O O . ASP A 1 314 ? -22.726 -8.295 -8.016 1.00 71.50 314 ASP A O 1
ATOM 2466 N N . ALA A 1 315 ? -23.178 -7.100 -6.181 1.00 78.88 315 ALA A N 1
ATOM 2467 C CA . ALA A 1 315 ? -24.540 -6.797 -6.588 1.00 78.88 315 ALA A CA 1
ATOM 2468 C C . ALA A 1 315 ? -24.869 -5.320 -6.391 1.00 78.88 315 ALA A C 1
ATOM 2470 O O . ALA A 1 315 ? -24.220 -4.591 -5.633 1.00 78.88 315 ALA A O 1
ATOM 2471 N N . TRP A 1 316 ? -25.898 -4.880 -7.105 1.00 82.88 316 TRP A N 1
ATOM 2472 C CA . TRP A 1 316 ? -26.514 -3.594 -6.850 1.00 82.88 316 TRP A CA 1
ATOM 2473 C C . TRP A 1 316 ? -27.466 -3.710 -5.671 1.00 82.88 316 TRP A C 1
ATOM 2475 O O . TRP A 1 316 ? -28.254 -4.650 -5.568 1.00 82.88 316 TRP A O 1
ATOM 2485 N N . TYR A 1 317 ? -27.392 -2.725 -4.787 1.00 89.94 317 TYR A N 1
ATOM 2486 C CA . TYR A 1 317 ? -28.284 -2.585 -3.653 1.00 89.94 317 TYR A CA 1
ATOM 2487 C C . TYR A 1 317 ? -28.902 -1.197 -3.659 1.00 89.94 317 TYR A C 1
ATOM 2489 O O . TYR A 1 317 ? -28.210 -0.208 -3.883 1.00 89.94 317 TYR A O 1
ATOM 2497 N N . GLN A 1 318 ? -30.189 -1.118 -3.343 1.00 93.12 318 GLN A N 1
ATOM 2498 C CA . GLN A 1 318 ? -30.870 0.127 -3.021 1.00 93.12 318 GLN A CA 1
ATOM 2499 C C . GLN A 1 318 ? -31.035 0.241 -1.509 1.00 93.12 318 GLN A C 1
ATOM 2501 O O . GLN A 1 318 ? -31.415 -0.720 -0.834 1.00 93.12 318 GLN A O 1
ATOM 2506 N N . VAL A 1 319 ? -30.765 1.425 -0.964 1.00 93.44 319 VAL A N 1
ATOM 2507 C CA . VAL A 1 319 ? -31.068 1.721 0.436 1.00 93.44 319 VAL A CA 1
ATOM 2508 C C . VAL A 1 319 ? -32.521 2.159 0.532 1.00 93.44 319 VAL A C 1
ATOM 2510 O O . VAL A 1 319 ? -32.891 3.269 0.153 1.00 93.44 319 VAL A O 1
ATOM 2513 N N . ASN A 1 320 ? -33.361 1.289 1.074 1.00 91.62 320 ASN A N 1
ATOM 2514 C CA . ASN A 1 320 ? -34.748 1.623 1.342 1.00 91.62 320 ASN A CA 1
ATOM 2515 C C . ASN A 1 320 ? -34.841 2.543 2.572 1.00 91.62 320 ASN A C 1
ATOM 2517 O O . ASN A 1 320 ? -34.168 2.279 3.580 1.00 91.62 320 ASN A O 1
ATOM 2521 N N . PRO A 1 321 ? -35.681 3.593 2.515 1.00 89.06 321 PRO A N 1
ATOM 2522 C CA . PRO A 1 321 ? -35.854 4.530 3.614 1.00 89.06 321 PRO A CA 1
ATOM 2523 C C . PRO A 1 321 ? -36.419 3.834 4.854 1.00 89.06 321 PRO A C 1
ATOM 2525 O O . PRO A 1 321 ? -37.124 2.823 4.771 1.00 89.06 321 PRO A O 1
ATOM 2528 N N . GLY A 1 322 ? -36.092 4.388 6.021 1.00 82.50 322 GLY A N 1
ATOM 2529 C CA . GLY A 1 322 ? -36.690 3.950 7.279 1.00 82.50 322 GLY A CA 1
ATOM 2530 C C . GLY A 1 322 ? -38.135 4.438 7.387 1.00 82.50 322 GLY A C 1
ATOM 2531 O O . GLY A 1 322 ? -38.490 5.473 6.832 1.00 82.50 322 GLY A O 1
ATOM 2532 N N . ALA A 1 323 ? -38.977 3.715 8.124 1.00 77.25 323 ALA A N 1
ATOM 2533 C CA . ALA A 1 323 ? -40.361 4.121 8.377 1.00 77.25 323 ALA A CA 1
ATOM 2534 C C . ALA A 1 323 ? -40.729 3.876 9.844 1.00 77.25 323 ALA A C 1
ATOM 2536 O O . ALA A 1 323 ? -40.800 2.729 10.296 1.00 77.25 323 ALA A O 1
ATOM 2537 N N . GLY A 1 324 ? -40.963 4.952 10.601 1.00 73.69 324 GLY A N 1
ATOM 2538 C CA . GLY A 1 324 ? -41.236 4.877 12.039 1.00 73.69 324 GLY A CA 1
ATOM 2539 C C . GLY A 1 324 ? -40.100 4.176 12.795 1.00 73.69 324 GLY A C 1
ATOM 2540 O O . GLY A 1 324 ? -38.969 4.645 12.792 1.00 73.69 324 GLY A O 1
ATOM 2541 N N . GLN A 1 325 ? -40.398 3.032 13.418 1.00 70.31 325 GLN A N 1
ATOM 2542 C CA . GLN A 1 325 ? -39.415 2.201 14.135 1.00 70.31 325 GLN A CA 1
ATOM 2543 C C . GLN A 1 325 ? -38.587 1.285 13.211 1.00 70.31 325 GLN A C 1
ATOM 2545 O O . GLN A 1 325 ? -37.660 0.621 13.676 1.00 70.31 325 GLN A O 1
ATOM 2550 N N . LYS A 1 326 ? -38.912 1.199 11.911 1.00 78.50 326 LYS A N 1
ATOM 2551 C CA . LYS A 1 326 ? -38.181 0.343 10.968 1.00 78.50 326 LYS A CA 1
ATOM 2552 C C . LYS A 1 326 ? -36.905 1.047 10.492 1.00 78.50 326 LYS A C 1
ATOM 2554 O O . LYS A 1 326 ? -37.013 2.108 9.872 1.00 78.50 326 LYS A O 1
ATOM 2559 N N . PRO A 1 327 ? -35.715 0.470 10.740 1.00 85.25 327 PRO A N 1
ATOM 2560 C CA . PRO A 1 327 ? -34.459 1.026 10.252 1.00 85.25 327 PRO A CA 1
ATOM 2561 C C . PRO A 1 327 ? -34.368 0.942 8.724 1.00 85.25 327 PRO A C 1
ATOM 2563 O O . PRO A 1 327 ? -35.016 0.108 8.090 1.00 85.25 327 PRO A O 1
ATOM 2566 N N . ARG A 1 328 ? -33.510 1.790 8.153 1.00 93.06 328 ARG A N 1
ATOM 2567 C CA . ARG A 1 328 ? -33.111 1.735 6.739 1.00 93.06 328 ARG A CA 1
ATOM 2568 C C . ARG A 1 328 ? -32.486 0.384 6.414 1.00 93.06 328 ARG A C 1
ATOM 2570 O O . ARG A 1 328 ? -31.905 -0.259 7.292 1.00 93.06 328 ARG A O 1
ATOM 2577 N N . MET A 1 329 ? -32.584 -0.043 5.162 1.00 94.38 329 MET A N 1
ATOM 2578 C CA . MET A 1 329 ? -32.135 -1.379 4.772 1.00 94.38 329 MET A CA 1
ATOM 2579 C C . MET A 1 329 ? -31.600 -1.404 3.348 1.00 94.38 329 MET A C 1
ATOM 2581 O O . MET A 1 329 ? -32.241 -0.879 2.444 1.00 94.38 329 MET A O 1
ATOM 2585 N N . LEU A 1 330 ? -30.461 -2.059 3.156 1.00 94.00 330 LEU A N 1
ATOM 2586 C CA . LEU A 1 330 ? -29.939 -2.419 1.844 1.00 94.00 330 LEU A CA 1
ATOM 2587 C C . LEU A 1 330 ? -30.725 -3.610 1.300 1.00 94.00 330 LEU A C 1
ATOM 2589 O O . LEU A 1 330 ? -30.752 -4.674 1.919 1.00 94.00 330 LEU A O 1
ATOM 2593 N N . LYS A 1 331 ? -31.351 -3.438 0.137 1.00 92.38 331 LYS A N 1
ATOM 2594 C CA . LYS A 1 331 ? -31.998 -4.519 -0.609 1.00 92.38 331 LYS A CA 1
ATOM 2595 C C . LYS A 1 331 ? -31.334 -4.694 -1.958 1.00 92.38 331 LYS A C 1
ATOM 2597 O O . LYS A 1 331 ? -31.130 -3.707 -2.659 1.00 92.38 331 LYS A O 1
ATOM 2602 N N . ALA A 1 332 ? -31.019 -5.937 -2.305 1.00 89.81 332 ALA A N 1
ATOM 2603 C CA . ALA A 1 332 ? -30.505 -6.263 -3.625 1.00 89.81 332 ALA A CA 1
ATOM 2604 C C . ALA A 1 332 ? -31.534 -5.875 -4.698 1.00 89.81 332 ALA A C 1
ATOM 2606 O O . ALA A 1 332 ? -32.740 -6.035 -4.490 1.00 89.81 332 ALA A O 1
ATOM 2607 N N . ILE A 1 333 ? -31.045 -5.363 -5.820 1.00 87.69 333 ILE A N 1
ATOM 2608 C CA . ILE A 1 333 ? -31.835 -5.026 -7.003 1.00 87.69 333 ILE A CA 1
ATOM 2609 C C . ILE A 1 333 ? -31.211 -5.696 -8.227 1.00 87.69 333 ILE A C 1
ATOM 2611 O O . ILE A 1 333 ? -29.992 -5.856 -8.305 1.00 87.69 333 ILE A O 1
ATOM 2615 N N . ASP A 1 334 ? -32.050 -6.088 -9.182 1.00 78.06 334 ASP A N 1
ATOM 2616 C CA . ASP A 1 334 ? -31.586 -6.721 -10.414 1.00 78.06 334 ASP A CA 1
ATOM 2617 C C . ASP A 1 334 ? -30.823 -5.724 -11.300 1.00 78.06 334 ASP A C 1
ATOM 2619 O O . ASP A 1 334 ? -31.188 -4.548 -11.406 1.00 78.06 334 ASP A O 1
ATOM 2623 N N . ASN A 1 335 ? -29.783 -6.212 -11.988 1.00 59.00 335 ASN A N 1
ATOM 2624 C CA . ASN A 1 335 ? -28.877 -5.417 -12.834 1.00 59.00 335 ASN A CA 1
ATOM 2625 C C . ASN A 1 335 ? -29.575 -4.628 -13.964 1.00 59.00 335 ASN A C 1
ATOM 2627 O O . ASN A 1 335 ? -28.944 -3.780 -14.589 1.00 59.00 335 ASN A O 1
ATOM 2631 N N . THR A 1 336 ? -30.855 -4.885 -14.244 1.00 51.06 336 THR A N 1
ATOM 2632 C CA . THR A 1 336 ? -31.653 -4.173 -15.253 1.00 51.06 336 THR A CA 1
ATOM 2633 C C . THR A 1 336 ? -32.196 -2.819 -14.774 1.00 51.06 336 THR A C 1
ATOM 2635 O O . THR A 1 336 ? -32.646 -2.041 -15.608 1.00 51.06 336 THR A O 1
ATOM 2638 N N . ASN A 1 337 ? -32.148 -2.521 -13.466 1.00 45.31 337 ASN A N 1
ATOM 2639 C CA . ASN A 1 337 ? -32.749 -1.323 -12.849 1.00 45.31 337 ASN A CA 1
ATOM 2640 C C . ASN A 1 337 ? -31.722 -0.285 -12.328 1.00 45.31 337 ASN A C 1
ATOM 2642 O O . ASN A 1 337 ? -32.059 0.538 -11.471 1.00 45.31 337 ASN A O 1
ATOM 2646 N N . ALA A 1 338 ? -30.476 -0.313 -12.817 1.00 44.69 338 ALA A N 1
ATOM 2647 C CA . ALA A 1 338 ? -29.429 0.639 -12.429 1.00 44.69 338 ALA A CA 1
ATOM 2648 C C . ALA A 1 338 ? -29.649 2.034 -13.078 1.00 44.69 338 ALA A C 1
ATOM 2650 O O . ALA A 1 338 ? -29.807 2.112 -14.298 1.00 44.69 338 ALA A O 1
ATOM 2651 N N . PRO A 1 339 ? -29.665 3.143 -12.312 1.00 46.22 339 PRO A N 1
ATOM 2652 C CA . PRO A 1 339 ? -29.886 4.491 -12.818 1.00 46.22 339 PRO A CA 1
ATOM 2653 C C . PRO A 1 339 ? -28.619 5.097 -13.435 1.00 46.22 339 PRO A C 1
ATOM 2655 O O . PRO A 1 339 ? -27.498 4.797 -13.028 1.00 46.22 339 PRO A O 1
ATOM 2658 N N . ALA A 1 340 ? -28.828 5.996 -14.400 1.00 43.06 340 ALA A N 1
ATOM 2659 C CA . ALA A 1 340 ? -27.814 6.896 -14.946 1.00 43.06 340 ALA A CA 1
ATOM 2660 C C . ALA A 1 340 ? -27.596 8.106 -14.007 1.00 43.06 340 ALA A C 1
ATOM 2662 O O . ALA A 1 340 ? -28.550 8.622 -13.428 1.00 43.06 340 ALA A O 1
ATOM 2663 N N . ASP A 1 341 ? -26.341 8.534 -13.838 1.00 31.97 341 ASP A N 1
ATOM 2664 C CA . ASP A 1 341 ? -25.886 9.455 -12.781 1.00 31.97 341 ASP A CA 1
ATOM 2665 C C . ASP A 1 341 ? -26.223 10.951 -13.013 1.00 31.97 341 ASP A C 1
ATOM 2667 O O . ASP A 1 341 ? -25.692 11.561 -13.943 1.00 31.97 341 ASP A O 1
ATOM 2671 N N . GLU A 1 342 ? -26.960 11.593 -12.091 1.00 32.47 342 GLU A N 1
ATOM 2672 C CA . GLU A 1 342 ? -27.124 13.063 -11.985 1.00 32.47 342 GLU A CA 1
ATOM 2673 C C . GLU A 1 342 ? -26.624 13.636 -10.633 1.00 32.47 342 GLU A C 1
ATOM 2675 O O . GLU A 1 342 ? -26.766 13.020 -9.574 1.00 32.47 342 GLU A O 1
ATOM 2680 N N . GLU A 1 343 ? -25.990 14.818 -10.705 1.00 30.97 343 GLU A N 1
ATOM 2681 C CA . GLU A 1 343 ? -25.256 15.561 -9.662 1.00 30.97 343 GLU A CA 1
ATOM 2682 C C . GLU A 1 343 ? -26.155 16.398 -8.731 1.00 30.97 343 GLU A C 1
ATOM 2684 O O . GLU A 1 343 ? -27.175 16.932 -9.161 1.00 30.97 343 GLU A O 1
ATOM 2689 N N . ASN A 1 344 ? -25.709 16.667 -7.490 1.00 27.25 344 ASN A N 1
ATOM 2690 C CA . ASN A 1 344 ? -26.088 17.916 -6.816 1.00 27.25 344 ASN A CA 1
ATOM 2691 C C . ASN A 1 344 ? -25.079 18.408 -5.756 1.00 27.25 344 ASN A C 1
ATOM 2693 O O . ASN A 1 344 ? -24.356 17.628 -5.138 1.00 27.25 344 ASN A O 1
ATOM 2697 N N . GLN A 1 345 ? -25.034 19.736 -5.603 1.00 26.17 345 GLN A N 1
ATOM 2698 C CA . GLN A 1 345 ? -23.929 20.569 -5.103 1.00 26.17 345 GLN A CA 1
ATOM 2699 C C . GLN A 1 345 ? -24.075 21.070 -3.641 1.00 26.17 345 GLN A C 1
ATOM 2701 O O . GLN A 1 345 ? -25.162 21.078 -3.073 1.00 26.17 345 GLN A O 1
ATOM 2706 N N . ASN A 1 346 ? -22.965 21.646 -3.135 1.00 24.97 346 ASN A N 1
ATOM 2707 C CA . ASN A 1 346 ? -22.776 22.582 -1.999 1.00 24.97 346 ASN A CA 1
ATOM 2708 C C . ASN A 1 346 ? -22.657 21.994 -0.572 1.00 24.97 346 ASN A C 1
ATOM 2710 O O . ASN A 1 346 ? -23.532 21.296 -0.081 1.00 24.97 346 ASN A O 1
ATOM 2714 N N . THR A 1 347 ? -21.605 22.300 0.208 1.00 25.72 347 THR A N 1
ATOM 2715 C CA . THR A 1 347 ? -21.381 23.613 0.868 1.00 25.72 347 THR A CA 1
ATOM 2716 C C . THR A 1 347 ? -20.006 23.702 1.590 1.00 25.72 347 THR A C 1
ATOM 2718 O O . THR A 1 347 ? -19.431 22.689 1.980 1.00 25.72 347 THR A O 1
ATOM 2721 N N . LYS A 1 348 ? -19.500 24.938 1.780 1.00 25.61 348 LYS A N 1
ATOM 2722 C CA . LYS A 1 348 ? -18.229 25.368 2.430 1.00 25.61 348 LYS A CA 1
ATOM 2723 C C . LYS A 1 348 ? -18.389 25.644 3.947 1.00 25.61 348 LYS A C 1
ATOM 2725 O O . LYS A 1 348 ? -19.454 26.119 4.310 1.00 25.61 348 LYS A O 1
ATOM 2730 N N . HIS A 1 349 ? -17.328 25.489 4.770 1.00 26.03 349 HIS A N 1
ATOM 2731 C CA . HIS A 1 349 ? -16.887 26.378 5.896 1.00 26.03 349 HIS A CA 1
ATOM 2732 C C . HIS A 1 349 ? -15.663 25.784 6.653 1.00 26.03 349 HIS A C 1
ATOM 2734 O O . HIS A 1 349 ? -15.633 24.584 6.885 1.00 26.03 349 HIS A O 1
ATOM 2740 N N . LYS A 1 350 ? -14.520 26.497 6.751 1.00 22.05 350 LYS A N 1
ATOM 2741 C CA . LYS A 1 350 ? -13.977 27.405 7.809 1.00 22.05 350 LYS A CA 1
ATOM 2742 C C . LYS A 1 350 ? -13.474 26.717 9.103 1.00 22.05 350 LYS A C 1
ATOM 2744 O O . LYS A 1 350 ? -14.228 26.050 9.794 1.00 22.05 350 LYS A O 1
ATOM 2749 N N . THR A 1 351 ? -12.187 26.943 9.384 1.00 24.38 351 THR A N 1
ATOM 2750 C CA . THR A 1 351 ? -11.283 26.329 10.379 1.00 24.38 351 THR A CA 1
ATOM 2751 C C . THR A 1 351 ? -11.072 27.184 11.636 1.00 24.38 351 THR A C 1
ATOM 2753 O O . THR A 1 351 ? -11.131 28.412 11.561 1.00 24.38 351 THR A O 1
ATOM 2756 N N . GLN A 1 352 ? -10.722 26.531 12.753 1.00 22.80 352 GLN A N 1
ATOM 2757 C CA . GLN A 1 352 ? -10.106 27.135 13.943 1.00 22.80 352 GLN A CA 1
ATOM 2758 C C . GLN A 1 352 ? -9.140 26.136 14.615 1.00 22.80 352 GLN A C 1
ATOM 2760 O O . GLN A 1 352 ? -9.355 24.928 14.538 1.00 22.80 352 GLN A O 1
ATOM 2765 N N . SER A 1 353 ? -8.052 26.671 15.170 1.00 26.33 353 SER A N 1
ATOM 2766 C CA . SER A 1 353 ? -6.820 26.028 15.652 1.00 26.33 353 SER A CA 1
ATOM 2767 C C . SER A 1 353 ? -6.922 25.432 17.064 1.00 26.33 353 SER A C 1
ATOM 2769 O O . SER A 1 353 ? -7.786 25.853 17.824 1.00 26.33 353 SER A O 1
ATOM 2771 N N . ASP A 1 354 ? -6.026 24.494 17.426 1.00 24.69 354 ASP A N 1
ATOM 2772 C CA . ASP A 1 354 ? -5.026 24.712 18.497 1.00 24.69 354 ASP A CA 1
ATOM 2773 C C . ASP A 1 354 ? -4.076 23.511 18.774 1.00 24.69 354 ASP A C 1
ATOM 2775 O O . ASP A 1 354 ? -4.476 22.353 18.866 1.00 24.69 354 ASP A O 1
ATOM 2779 N N . ALA A 1 355 ? -2.798 23.900 18.852 1.00 25.39 355 ALA A N 1
ATOM 2780 C CA . ALA A 1 355 ? -1.567 23.472 19.540 1.00 25.39 355 ALA A CA 1
ATOM 2781 C C . ALA A 1 355 ? -1.316 22.102 20.244 1.00 25.39 355 ALA A C 1
ATOM 2783 O O . ALA A 1 355 ? -2.114 21.575 21.013 1.00 25.39 355 ALA A O 1
ATOM 2784 N N . ASP A 1 356 ? -0.038 21.705 20.067 1.00 25.36 356 ASP A N 1
ATOM 2785 C CA . ASP A 1 356 ? 0.951 21.039 20.947 1.00 25.36 356 ASP A CA 1
ATOM 2786 C C . ASP A 1 356 ? 0.894 19.533 21.280 1.00 25.36 356 ASP A C 1
ATOM 2788 O O . ASP A 1 356 ? 0.190 19.080 22.179 1.00 25.36 356 ASP A O 1
ATOM 2792 N N . ILE A 1 357 ? 1.801 18.752 20.655 1.00 26.36 357 ILE A N 1
ATOM 2793 C CA . ILE A 1 357 ? 2.228 17.414 21.118 1.00 26.36 357 ILE A CA 1
ATOM 2794 C C . ILE A 1 357 ? 3.740 17.219 20.882 1.00 26.36 357 ILE A C 1
ATOM 2796 O O . ILE A 1 357 ? 4.228 17.342 19.760 1.00 26.36 357 ILE A O 1
ATOM 2800 N N . GLN A 1 358 ? 4.470 16.858 21.942 1.00 27.27 358 GLN A N 1
ATOM 2801 C CA . GLN A 1 358 ? 5.906 16.546 21.920 1.00 27.27 358 GLN A CA 1
ATOM 2802 C C . GLN A 1 358 ? 6.237 15.127 21.394 1.00 27.27 358 GLN A C 1
ATOM 2804 O O . GLN A 1 358 ? 5.421 14.211 21.533 1.00 27.27 358 GLN A O 1
ATOM 2809 N N . PRO A 1 359 ? 7.442 14.916 20.818 1.00 26.28 359 PRO A N 1
ATOM 2810 C CA . PRO A 1 359 ? 7.841 13.661 20.174 1.00 26.28 359 PRO A CA 1
ATOM 2811 C C . PRO A 1 359 ? 8.149 12.506 21.145 1.00 26.28 359 PRO A C 1
ATOM 2813 O O . PRO A 1 359 ? 8.714 12.683 22.221 1.00 26.28 359 PRO A O 1
ATOM 2816 N N . TYR A 1 360 ? 7.805 11.291 20.708 1.00 35.97 360 TYR A N 1
ATOM 2817 C CA . TYR A 1 360 ? 8.021 10.015 21.398 1.00 35.97 360 TYR A CA 1
ATOM 2818 C C . TYR A 1 360 ? 9.403 9.416 21.078 1.00 35.97 360 TYR A C 1
ATOM 2820 O O . TYR A 1 360 ? 9.793 9.347 19.912 1.00 35.97 360 TYR A O 1
ATOM 2828 N N . GLN A 1 361 ? 10.104 8.934 22.108 1.00 29.36 361 GLN A N 1
ATOM 2829 C CA . GLN A 1 361 ? 11.384 8.217 22.032 1.00 29.36 361 GLN A CA 1
ATOM 2830 C C . GLN A 1 361 ? 11.146 6.712 22.283 1.00 29.36 361 GLN A C 1
ATOM 2832 O O . GLN A 1 361 ? 10.478 6.374 23.264 1.00 29.36 361 GLN A O 1
ATOM 2837 N N . PRO A 1 362 ? 11.647 5.797 21.432 1.00 34.47 362 PRO A N 1
ATOM 2838 C CA . PRO A 1 362 ? 11.503 4.360 21.646 1.00 34.47 362 PRO A CA 1
ATOM 2839 C C . PRO A 1 362 ? 12.418 3.866 22.778 1.00 34.47 362 PRO A C 1
ATOM 2841 O O . PRO A 1 362 ? 13.565 4.290 22.899 1.00 34.47 362 PRO A O 1
ATOM 2844 N N . HIS A 1 363 ? 11.902 2.952 23.603 1.00 32.81 363 HIS A N 1
ATOM 2845 C CA . HIS A 1 363 ? 12.657 2.328 24.688 1.00 32.81 363 HIS A CA 1
ATOM 2846 C C . HIS A 1 363 ? 13.673 1.313 24.153 1.00 32.81 363 HIS A C 1
ATOM 2848 O O . HIS A 1 363 ? 13.331 0.383 23.423 1.00 32.81 363 HIS A O 1
ATOM 2854 N N . ASP A 1 364 ? 14.918 1.523 24.562 1.00 35.22 364 ASP A N 1
ATOM 2855 C CA . ASP A 1 364 ? 16.111 0.765 24.209 1.00 35.22 364 ASP A CA 1
ATOM 2856 C C . ASP A 1 364 ? 16.155 -0.588 24.943 1.00 35.22 364 ASP A C 1
ATOM 2858 O O . ASP A 1 364 ? 15.992 -0.623 26.161 1.00 35.22 364 ASP A O 1
ATOM 2862 N N . THR A 1 365 ? 16.387 -1.695 24.225 1.00 33.28 365 THR A N 1
ATOM 2863 C CA . THR A 1 365 ? 17.003 -2.921 24.779 1.00 33.28 365 THR A CA 1
ATOM 2864 C C . THR A 1 365 ? 17.692 -3.759 23.680 1.00 33.28 365 THR A C 1
ATOM 2866 O O . THR A 1 365 ? 17.074 -4.221 22.724 1.00 33.28 365 THR A O 1
ATOM 2869 N N . ASP A 1 366 ? 19.000 -3.978 23.875 1.00 38.94 366 ASP A N 1
ATOM 2870 C CA . ASP A 1 366 ? 19.865 -5.056 23.355 1.00 38.94 366 ASP A CA 1
ATOM 2871 C C . ASP A 1 366 ? 20.076 -5.241 21.833 1.00 38.94 366 ASP A C 1
ATOM 2873 O O . ASP A 1 366 ? 19.766 -6.266 21.218 1.00 38.94 366 ASP A O 1
ATOM 2877 N N . VAL A 1 367 ? 20.801 -4.293 21.229 1.00 39.31 367 VAL A N 1
ATOM 2878 C CA . VAL A 1 367 ? 21.168 -4.290 19.797 1.00 39.31 367 VAL A CA 1
ATOM 2879 C C . VAL A 1 367 ? 22.374 -5.193 19.440 1.00 39.31 367 VAL A C 1
ATOM 2881 O O . VAL A 1 367 ? 22.499 -5.634 18.296 1.00 39.31 367 VAL A O 1
ATOM 2884 N N . LYS A 1 368 ? 23.280 -5.534 20.373 1.00 34.53 368 LYS A N 1
ATOM 2885 C CA . LYS A 1 368 ? 24.588 -6.139 20.005 1.00 34.53 368 LYS A CA 1
ATOM 2886 C C . LYS A 1 368 ? 24.605 -7.670 19.864 1.00 34.53 368 LYS A C 1
ATOM 2888 O O . LYS A 1 368 ? 25.214 -8.174 18.925 1.00 34.53 368 LYS A O 1
ATOM 2893 N N . LYS A 1 369 ? 23.910 -8.427 20.724 1.00 33.75 369 LYS A N 1
ATOM 2894 C CA . LYS A 1 369 ? 23.845 -9.909 20.622 1.00 33.75 369 LYS A CA 1
ATOM 2895 C C . LYS A 1 369 ? 22.910 -10.395 19.504 1.00 33.75 369 LYS A C 1
ATOM 2897 O O . LYS A 1 369 ? 23.059 -11.505 18.998 1.00 33.75 369 LYS A O 1
ATOM 2902 N N . SER A 1 370 ? 21.979 -9.534 19.098 1.00 46.03 370 SER A N 1
ATOM 2903 C CA . SER A 1 370 ? 20.980 -9.771 18.055 1.00 46.03 370 SER A CA 1
ATOM 2904 C C . SER A 1 370 ? 21.580 -9.752 16.639 1.00 46.03 370 SER A C 1
ATOM 2906 O O . SER A 1 370 ? 21.270 -10.621 15.826 1.00 46.03 370 SER A O 1
ATOM 2908 N N . LYS A 1 371 ? 22.517 -8.832 16.355 1.00 39.59 371 LYS A N 1
ATOM 2909 C CA . LYS A 1 371 ? 23.135 -8.680 15.022 1.00 39.59 371 LYS A CA 1
ATOM 2910 C C . LYS A 1 371 ? 23.945 -9.911 14.574 1.00 39.59 371 LYS A C 1
ATOM 2912 O O . LYS A 1 371 ? 23.819 -10.320 13.425 1.00 39.59 371 LYS A O 1
ATOM 2917 N N . TYR A 1 372 ? 24.710 -10.545 15.471 1.00 39.50 372 TYR A N 1
ATOM 2918 C CA . TYR A 1 372 ? 25.552 -11.708 15.130 1.00 39.50 372 TYR A CA 1
ATOM 2919 C C . TYR A 1 372 ? 24.734 -12.972 14.819 1.00 39.50 372 TYR A C 1
ATOM 2921 O O . TYR A 1 372 ? 24.966 -13.623 13.805 1.00 39.50 372 TYR A O 1
ATOM 2929 N N . LYS A 1 373 ? 23.715 -13.284 15.639 1.00 43.69 373 LYS A N 1
ATOM 2930 C CA . LYS A 1 373 ? 22.792 -14.404 15.366 1.00 43.69 373 LYS A CA 1
ATOM 2931 C C . LYS A 1 373 ? 21.968 -14.190 14.091 1.00 43.69 373 LYS A C 1
ATOM 2933 O O . LYS A 1 373 ? 21.642 -15.159 13.420 1.00 43.69 373 LYS A O 1
ATOM 2938 N N . ARG A 1 374 ? 21.631 -12.937 13.759 1.00 52.06 374 ARG A N 1
ATOM 2939 C CA . ARG A 1 374 ? 20.856 -12.590 12.557 1.00 52.06 374 ARG A CA 1
ATOM 2940 C C . ARG A 1 374 ? 21.668 -12.693 11.274 1.00 52.06 374 ARG A C 1
ATOM 2942 O O . ARG A 1 374 ? 21.137 -13.218 10.309 1.00 52.06 374 ARG A O 1
ATOM 2949 N N . LYS A 1 375 ? 22.930 -12.245 11.274 1.00 50.44 375 LYS A N 1
ATOM 2950 C CA . LYS A 1 375 ? 23.811 -12.402 10.108 1.00 50.44 375 LYS A CA 1
ATOM 2951 C C . LYS A 1 375 ? 24.007 -13.883 9.773 1.00 50.44 375 LYS A C 1
ATOM 2953 O O . LYS A 1 375 ? 23.733 -14.278 8.655 1.00 50.44 375 LYS A O 1
ATOM 2958 N N . LYS A 1 376 ? 24.316 -14.707 10.781 1.00 47.19 376 LYS A N 1
ATOM 2959 C CA . LYS A 1 376 ? 24.467 -16.159 10.609 1.00 47.19 376 LYS A CA 1
ATOM 2960 C C . LYS A 1 376 ? 23.202 -16.834 10.051 1.00 47.19 376 LYS A C 1
ATOM 2962 O O . LYS A 1 376 ? 23.303 -17.638 9.143 1.00 47.19 376 LYS A O 1
ATOM 2967 N N . ARG A 1 377 ? 22.016 -16.461 10.549 1.00 59.12 377 ARG A N 1
ATOM 2968 C CA . ARG A 1 377 ? 20.731 -16.998 10.065 1.00 59.12 377 ARG A CA 1
ATOM 2969 C C . ARG A 1 377 ? 20.363 -16.517 8.655 1.00 59.12 377 ARG A C 1
ATOM 2971 O O . ARG A 1 377 ? 19.615 -17.198 7.972 1.00 59.12 377 ARG A O 1
ATOM 2978 N N . MET A 1 378 ? 20.842 -15.339 8.247 1.00 56.31 378 MET A N 1
ATOM 2979 C CA . MET A 1 378 ? 20.690 -14.839 6.877 1.00 56.31 378 MET A CA 1
ATOM 2980 C C . MET A 1 378 ? 21.610 -15.600 5.924 1.00 56.31 378 MET A C 1
ATOM 2982 O O . MET A 1 378 ? 21.152 -16.017 4.872 1.00 56.31 378 MET A O 1
ATOM 2986 N N . ASP A 1 379 ? 22.869 -15.802 6.319 1.00 59.06 379 ASP A N 1
ATOM 2987 C CA . ASP A 1 379 ? 23.842 -16.574 5.543 1.00 59.06 379 ASP A CA 1
ATOM 2988 C C . ASP A 1 379 ? 23.336 -18.025 5.360 1.00 59.06 379 ASP A C 1
ATOM 2990 O O . ASP A 1 379 ? 23.271 -18.499 4.237 1.00 59.06 379 ASP A O 1
ATOM 2994 N N . GLU A 1 380 ? 22.809 -18.664 6.417 1.00 65.75 380 GLU A N 1
ATOM 2995 C CA . GLU A 1 380 ? 22.158 -19.991 6.345 1.00 65.75 380 GLU A CA 1
ATOM 2996 C C . GLU A 1 380 ? 20.929 -20.013 5.407 1.00 65.75 380 GLU A C 1
ATOM 2998 O O . GLU A 1 380 ? 20.754 -20.951 4.640 1.00 65.75 380 GLU A O 1
ATOM 3003 N N . LEU A 1 381 ? 20.088 -18.969 5.417 1.00 59.34 381 LEU A N 1
ATOM 3004 C CA . LEU A 1 381 ? 18.935 -18.851 4.508 1.00 59.34 381 LEU A CA 1
ATOM 3005 C C . LEU A 1 381 ? 19.353 -18.664 3.044 1.00 59.34 381 LEU A C 1
ATOM 3007 O O . LEU A 1 381 ? 18.647 -19.128 2.155 1.00 59.34 381 LEU A O 1
ATOM 3011 N N . LEU A 1 382 ? 20.450 -17.943 2.796 1.00 55.09 382 LEU A N 1
ATOM 3012 C CA . LEU A 1 382 ? 21.019 -17.753 1.461 1.00 55.09 382 LEU A CA 1
ATOM 3013 C C . LEU A 1 382 ? 21.682 -19.043 0.956 1.00 55.09 382 LEU A C 1
ATOM 3015 O O . LEU A 1 382 ? 21.510 -19.374 -0.213 1.00 55.09 382 LEU A O 1
ATOM 3019 N N . ASP A 1 383 ? 22.340 -19.797 1.836 1.00 60.88 383 ASP A N 1
ATOM 3020 C CA . ASP A 1 383 ? 22.945 -21.093 1.512 1.00 60.88 383 ASP A CA 1
ATOM 3021 C C . ASP A 1 383 ? 21.873 -22.171 1.231 1.00 60.88 383 ASP A C 1
ATOM 3023 O O . ASP A 1 383 ? 21.999 -22.928 0.269 1.00 60.88 383 ASP A O 1
ATOM 3027 N N . ASP A 1 384 ? 20.769 -22.200 1.992 1.00 58.84 384 ASP A N 1
ATOM 3028 C CA . ASP A 1 384 ? 19.616 -23.088 1.737 1.00 58.84 384 ASP A CA 1
ATOM 3029 C C . ASP A 1 384 ? 18.895 -22.747 0.410 1.00 58.84 384 ASP A C 1
ATOM 3031 O O . ASP A 1 384 ? 18.279 -23.609 -0.227 1.00 58.84 384 ASP A O 1
ATOM 3035 N N . ILE A 1 385 ? 18.944 -21.477 -0.023 1.00 54.53 385 ILE A N 1
ATOM 3036 C CA . ILE A 1 385 ? 18.431 -21.046 -1.334 1.00 54.53 385 ILE A CA 1
ATOM 3037 C C . ILE A 1 385 ? 19.294 -21.620 -2.463 1.00 54.53 385 ILE A C 1
ATOM 3039 O O . ILE A 1 385 ? 18.721 -22.095 -3.439 1.00 54.53 385 ILE A O 1
ATOM 3043 N N . ASP A 1 386 ? 20.622 -21.606 -2.325 1.00 51.41 386 ASP A N 1
ATOM 3044 C CA . ASP A 1 386 ? 21.534 -22.132 -3.349 1.00 51.41 386 ASP A CA 1
ATOM 3045 C C . ASP A 1 386 ? 21.475 -23.679 -3.421 1.00 51.41 386 ASP A C 1
ATOM 3047 O O . ASP A 1 386 ? 21.488 -24.238 -4.514 1.00 51.41 386 ASP A O 1
ATOM 3051 N N . GLN A 1 387 ? 21.298 -24.390 -2.296 1.00 49.66 387 GLN A N 1
ATOM 3052 C CA . GLN A 1 387 ? 21.222 -25.868 -2.281 1.00 49.66 387 GLN A CA 1
ATOM 3053 C C . GLN A 1 387 ? 19.916 -26.450 -2.846 1.00 49.66 387 GLN A C 1
ATOM 3055 O O . GLN A 1 387 ? 19.908 -27.577 -3.329 1.00 49.66 387 GLN A O 1
ATOM 3060 N N . THR A 1 388 ? 18.807 -25.706 -2.798 1.00 50.97 388 THR A N 1
ATOM 3061 C CA . THR A 1 388 ? 17.522 -26.178 -3.353 1.00 50.97 388 THR A CA 1
ATOM 3062 C C . THR A 1 388 ? 17.449 -26.086 -4.882 1.00 50.97 388 THR A C 1
ATOM 3064 O O . THR A 1 388 ? 16.583 -26.725 -5.472 1.00 50.97 388 THR A O 1
ATOM 3067 N N . GLU A 1 389 ? 18.350 -25.335 -5.528 1.00 47.12 389 GLU A N 1
ATOM 3068 C CA . GLU A 1 389 ? 18.444 -25.236 -6.995 1.00 47.12 389 GLU A CA 1
ATOM 3069 C C . GLU A 1 389 ? 19.365 -26.315 -7.601 1.00 47.12 389 GLU A C 1
ATOM 3071 O O . GLU A 1 389 ? 19.044 -26.826 -8.673 1.00 47.12 389 GLU A O 1
ATOM 3076 N N . ASP A 1 390 ? 20.427 -26.750 -6.907 1.00 45.84 390 ASP A N 1
ATOM 3077 C CA . ASP A 1 390 ? 21.283 -27.862 -7.374 1.00 45.84 390 ASP A CA 1
ATOM 3078 C C . ASP A 1 390 ? 20.495 -29.185 -7.519 1.00 45.84 390 ASP A C 1
ATOM 3080 O O . ASP A 1 390 ? 20.796 -30.007 -8.388 1.00 45.84 390 ASP A O 1
ATOM 3084 N N . ASP A 1 391 ? 19.443 -29.366 -6.714 1.00 46.22 391 ASP A N 1
ATOM 3085 C CA . ASP A 1 391 ? 18.552 -30.530 -6.774 1.00 46.22 391 ASP A CA 1
ATOM 3086 C C . ASP A 1 391 ? 17.433 -30.396 -7.837 1.00 46.22 391 ASP A C 1
ATOM 3088 O O . ASP A 1 391 ? 16.890 -31.412 -8.277 1.00 46.22 391 ASP A O 1
ATOM 3092 N N . GLU A 1 392 ? 17.086 -29.176 -8.280 1.00 43.34 392 GLU A N 1
ATOM 3093 C CA . GLU A 1 392 ? 16.057 -28.927 -9.313 1.00 43.34 392 GLU A CA 1
ATOM 3094 C C . GLU A 1 392 ? 16.637 -28.755 -10.731 1.00 43.34 392 GLU A C 1
ATOM 3096 O O . GLU A 1 392 ? 15.937 -29.048 -11.697 1.00 43.34 392 GLU A O 1
ATOM 3101 N N . GLU A 1 393 ? 17.904 -28.349 -10.895 1.00 42.94 393 GLU A N 1
ATOM 3102 C CA . GLU A 1 393 ? 18.597 -28.357 -12.202 1.00 42.94 393 GLU A CA 1
ATOM 3103 C C . GLU A 1 393 ? 19.202 -29.735 -12.562 1.00 42.94 393 GLU A C 1
ATOM 3105 O O . GLU A 1 393 ? 19.676 -29.939 -13.684 1.00 42.94 393 GLU A O 1
ATOM 3110 N N . GLY A 1 394 ? 19.165 -30.697 -11.630 1.00 42.84 394 GLY A N 1
ATOM 3111 C CA . GLY A 1 394 ? 19.637 -32.079 -11.796 1.00 42.84 394 GLY A CA 1
ATOM 3112 C C . GLY A 1 394 ? 18.567 -33.121 -12.169 1.00 42.84 394 GLY A C 1
ATOM 3113 O O . GLY A 1 394 ? 18.900 -34.306 -12.281 1.00 42.84 394 GLY A O 1
ATOM 3114 N N . LEU A 1 395 ? 17.308 -32.709 -12.364 1.00 35.06 395 LEU A N 1
ATOM 3115 C CA . LEU A 1 395 ? 16.156 -33.537 -12.767 1.00 35.06 395 LEU A CA 1
ATOM 3116 C C . LEU A 1 395 ? 15.511 -32.988 -14.045 1.00 35.06 395 LEU A C 1
ATOM 3118 O O . LEU A 1 395 ? 14.987 -33.822 -14.825 1.00 35.06 395 LEU A O 1
#

pLDDT: mean 81.31, std 20.18, range [22.05, 98.06]

Sequence (395 aa):
MNARPIFRSIRSGPHWLLAGTTGGGKSNELNVMLVTLLARNKPSELRMVMIDLKGGLELSHYAGIPHLLIDDNVTKTGIITRPEDVPTALFWIVQEAERRMRIISSAGYSDLVDYNARRSAKNKIPYLLVICDELASVKLLDPKAGRASERLWADLGNRGRAVGISLIICTQYPDKAVLSPSIKAVLNAKLAFACSTYPSSLVILGNGDAKGLSPVGRFVYQSGSEHITIQAPYFPKMFRDELIAKIKYGTADLNIGRSHDVTELEVMEWALQNNNGILSFRRLFEIFKGRGLTQVELNKWLSSWENQQYRLLDAWYQVNPGAGQKPRMLKAIDNTNAPADEENQNTKHKTQSDADIQPYQPHDTDVKKSKYKRKKRMDELLDDIDQTEDDEEGL

Foldseek 3Di:
DDDDDDDDDCLLQQEAEEEAAPQQCSLQLVLVVVLLDQLADDLLAAAEAEEAQPQCPRCVLLWQFSRQDDDPQQHNTSYHHDLQSLLSNLVVVLVVLVVLCVVQVVVPHQALVVVQLPDDSVPRHHAYEYEYAAQVSSCVVPVLSNVSNLVSLLSCLVRVSRSRYGYYYYHNDLACVRQPPSNLVSNQKYWQTAHCDQRSVCSGPVGRPNHPDDDRQWTWIGHDHDTDIDRHDGDDPVVSSVQSVCSSVVNRNSRPPDQFPDDLLNQQQCCVVPPVQFNDLVVSCVVCVSGRDDSVNSVVSQVVQDQPWDDHDHFIWHFHPADDPRTIGTDTDDPVPDDDDDDDDDDDDDDDDDDDDDDDDDDDDDDPVVVVVSVVVVVVVSVVVVVVVVVVVVD